Protein AF-0000000071238957 (afdb_homodimer)

Radius of gyration: 27.18 Å; Cα contacts (8 Å, |Δi|>4): 1358; chains: 2; bounding box: 99×70×63 Å

Nearest 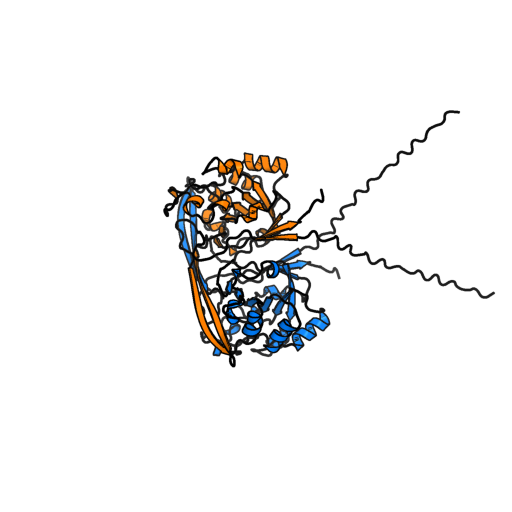PDB structures (foldseek):
  5nna-assembly1_B  TM=8.963E-01  e=1.411E-22  Roseibium aggregatum
  8f9x-assembly2_D  TM=9.092E-01  e=1.323E-21  Ruegeria pomeroyi DSS-3
  5nmp-assembly5_J  TM=8.921E-01  e=9.779E-22  Ralstonia pseudosolanacearum GMI1000
  4m8d-assembly2_C  TM=8.674E-01  e=1.791E-21  Roseibium aggregatum IAM 12614
  2b0a-assembly1_A-2  TM=8.303E-01  e=2.220E-13  Methanocaldococcus jannaschii

Organism: Dermatophagoides farinae (NCBI:txid6954)

Solvent-accessible surface area (backbone atoms only — not comparable to full-atom values): 27573 Å² total; per-residue (Å²): 134,83,79,75,77,77,76,77,77,74,74,74,71,72,69,61,74,70,72,67,67,65,83,69,63,57,70,42,76,45,67,30,37,52,70,38,46,78,77,44,59,48,49,65,75,52,58,68,52,43,77,49,80,45,72,47,80,41,77,52,88,94,41,75,37,41,31,38,45,38,32,37,38,30,32,22,57,29,46,15,17,37,38,19,7,19,18,46,30,10,87,90,33,34,21,37,45,61,52,58,66,74,67,35,46,69,20,46,35,38,43,48,78,39,34,74,59,32,73,77,30,61,61,27,56,49,39,53,64,58,53,50,55,48,28,73,74,72,42,76,82,56,76,54,14,32,38,33,43,38,39,62,46,28,73,34,62,87,42,56,42,69,41,39,46,34,83,62,64,50,62,83,57,22,37,25,40,22,42,27,46,67,24,40,46,46,42,65,73,76,38,54,54,36,30,39,30,23,22,31,85,35,58,33,22,30,73,43,83,79,37,53,24,46,29,56,34,9,55,66,59,22,31,35,36,23,31,32,27,60,57,58,74,78,56,62,52,58,76,31,26,32,33,35,51,51,54,37,31,56,80,26,20,33,30,48,30,31,32,33,39,38,33,62,59,71,75,69,82,117,137,83,78,75,77,76,76,76,76,74,74,75,72,71,70,62,74,71,74,68,68,64,83,70,62,56,70,42,75,44,66,31,38,51,68,38,47,79,78,45,60,49,50,65,77,52,60,68,52,45,76,48,80,44,72,50,81,40,77,52,88,95,40,75,38,43,33,36,47,38,32,38,36,31,31,22,58,28,46,15,16,37,38,19,7,20,18,46,30,10,84,88,33,36,21,39,46,60,51,57,64,76,66,37,48,68,19,46,32,39,43,47,78,39,34,73,60,30,72,76,29,62,60,28,54,49,39,52,64,59,53,50,55,47,28,74,75,73,42,76,82,55,73,54,15,31,38,33,43,38,39,60,46,28,72,34,61,89,41,55,42,69,42,38,44,33,82,63,64,49,62,84,55,22,37,25,41,21,42,28,44,68,25,40,47,45,42,65,74,76,38,51,54,36,32,39,30,23,21,32,86,34,57,31,21,30,72,43,85,78,36,52,24,48,30,55,34,9,55,65,58,21,30,35,36,25,31,32,27,59,57,57,74,78,58,62,52,57,76,31,28,32,34,35,50,52,54,38,31,54,80,28,20,31,29,49,30,30,34,32,37,39,32,61,58,69,74,68,84,118

Structure (mmCIF, N/CA/C/O backbone):
data_AF-0000000071238957-model_v1
#
loop_
_entity.id
_entity.type
_entity.pdbx_description
1 polymer Cyclase
#
loop_
_atom_site.group_PDB
_atom_site.id
_atom_site.type_symbol
_atom_site.label_atom_id
_atom_site.label_alt_id
_atom_site.label_comp_id
_atom_site.label_asym_id
_atom_site.label_entity_id
_atom_site.label_seq_id
_atom_site.pdbx_PDB_ins_code
_atom_site.Cartn_x
_atom_site.Cartn_y
_atom_site.Cartn_z
_atom_site.occupancy
_atom_site.B_iso_or_equiv
_atom_site.auth_seq_id
_atom_site.auth_comp_id
_atom_site.auth_asym_id
_atom_site.auth_atom_id
_atom_site.pdbx_PDB_model_num
ATOM 1 N N . MET A 1 1 ? -80 25.547 11.055 1 32.62 1 MET A N 1
ATOM 2 C CA . MET A 1 1 ? -79.438 24.531 10.164 1 32.62 1 MET A CA 1
ATOM 3 C C . MET A 1 1 ? -77.938 24.75 9.938 1 32.62 1 MET A C 1
ATOM 5 O O . MET A 1 1 ? -77.562 25.578 9.109 1 32.62 1 MET A O 1
ATOM 9 N N . THR A 1 2 ? -77.125 24.812 11.078 1 36.28 2 THR A N 1
ATOM 10 C CA . THR A 1 2 ? -75.75 25.094 11.289 1 36.28 2 THR A CA 1
ATOM 11 C C . THR A 1 2 ? -74.875 24.047 10.586 1 36.28 2 THR A C 1
ATOM 13 O O . THR A 1 2 ? -74.938 22.859 10.867 1 36.28 2 THR A O 1
ATOM 16 N N . LEU A 1 3 ? -74.562 24.281 9.281 1 33.41 3 LEU A N 1
ATOM 17 C CA . LEU A 1 3 ? -73.688 23.531 8.391 1 33.41 3 LEU A CA 1
ATOM 18 C C . LEU A 1 3 ? -72.312 23.375 9.016 1 33.41 3 LEU A C 1
ATOM 20 O O . LEU A 1 3 ? -71.625 24.359 9.219 1 33.41 3 LEU A O 1
ATOM 24 N N . LEU A 1 4 ? -72.125 22.422 9.945 1 34 4 LEU A N 1
ATOM 25 C CA . LEU A 1 4 ? -70.875 22 10.508 1 34 4 LEU A CA 1
ATOM 26 C C . LEU A 1 4 ? -69.875 21.531 9.414 1 34 4 LEU A C 1
ATOM 28 O O . LEU A 1 4 ? -70.188 20.594 8.68 1 34 4 LEU A O 1
ATOM 32 N N . SER A 1 5 ? -69.25 22.484 8.727 1 33.94 5 SER A N 1
ATOM 33 C CA . SER A 1 5 ? -68.125 22.156 7.797 1 33.94 5 SER A CA 1
ATOM 34 C C . SER A 1 5 ? -67.125 21.25 8.453 1 33.94 5 SER A C 1
ATOM 36 O O . SER A 1 5 ? -66.562 21.609 9.492 1 33.94 5 SER A O 1
ATOM 38 N N . LEU A 1 6 ? -67.25 19.906 8.406 1 33.53 6 LEU A N 1
ATOM 39 C CA . LEU A 1 6 ? -66.312 18.906 8.773 1 33.53 6 LEU A CA 1
ATOM 40 C C . LEU A 1 6 ? -65 19.109 7.992 1 33.53 6 LEU A C 1
ATOM 42 O O . LEU A 1 6 ? -65 19.016 6.766 1 33.53 6 LEU A O 1
ATOM 46 N N . ILE A 1 7 ? -64.188 20.141 8.375 1 37.53 7 ILE A N 1
ATOM 47 C CA . ILE A 1 7 ? -62.875 20.25 7.832 1 37.53 7 ILE A CA 1
ATOM 48 C C . ILE A 1 7 ? -62.125 18.938 8.055 1 37.53 7 ILE A C 1
ATOM 50 O O . ILE A 1 7 ? -61.938 18.484 9.188 1 37.53 7 ILE A O 1
ATOM 54 N N . GLY A 1 8 ? -62.25 17.922 7.125 1 34.84 8 GLY A N 1
ATOM 55 C CA . GLY A 1 8 ? -61.406 16.734 7.035 1 34.84 8 GLY A CA 1
ATOM 56 C C . GLY A 1 8 ? -59.906 17.047 7.102 1 34.84 8 GLY A C 1
ATOM 57 O O . GLY A 1 8 ? -59.406 17.75 6.246 1 34.84 8 GLY A O 1
ATOM 58 N N . ILE A 1 9 ? -59.406 17.203 8.352 1 36.09 9 ILE A N 1
ATOM 59 C CA . ILE A 1 9 ? -57.969 17.25 8.555 1 36.09 9 ILE A CA 1
ATOM 60 C C . ILE A 1 9 ? -57.312 16.016 7.934 1 36.09 9 ILE A C 1
ATOM 62 O O . ILE A 1 9 ? -57.594 14.883 8.359 1 36.09 9 ILE A O 1
ATOM 66 N N . TYR A 1 10 ? -57.125 16.047 6.586 1 34.94 10 TYR A N 1
ATOM 67 C CA . TYR A 1 10 ? -56.219 15.07 5.984 1 34.94 10 TYR A CA 1
ATOM 68 C C . TYR A 1 10 ? -54.875 15.062 6.695 1 34.94 10 TYR A C 1
ATOM 70 O O . TYR A 1 10 ? -54.156 16.047 6.652 1 34.94 10 TYR A O 1
ATOM 78 N N . LEU A 1 11 ? -54.812 14.359 7.828 1 33.34 11 LEU A N 1
ATOM 79 C CA . LEU A 1 11 ? -53.5 14.023 8.383 1 33.34 11 LEU A CA 1
ATOM 80 C C . LEU A 1 11 ? -52.625 13.344 7.336 1 33.34 11 LEU A C 1
ATOM 82 O O . LEU A 1 11 ? -52.938 12.242 6.879 1 33.34 11 LEU A O 1
ATOM 86 N N . LEU A 1 12 ? -52.094 14.109 6.391 1 33.56 12 LEU A N 1
ATOM 87 C CA . LEU A 1 12 ? -50.969 13.562 5.621 1 33.56 12 LEU A CA 1
ATOM 88 C C . LEU A 1 12 ? -49.938 12.953 6.547 1 33.56 12 LEU A C 1
ATOM 90 O O . LEU A 1 12 ? -49.219 13.664 7.258 1 33.56 12 LEU A O 1
ATOM 94 N N . LEU A 1 13 ? -50.281 11.797 7.102 1 30.97 13 LEU A N 1
ATOM 95 C CA . LEU A 1 13 ? -49.188 11.016 7.68 1 30.97 13 LEU A CA 1
ATOM 96 C C . LEU A 1 13 ? -48.031 10.891 6.703 1 30.97 13 LEU A C 1
ATOM 98 O O . LEU A 1 13 ? -48.156 10.297 5.629 1 30.97 13 LEU A O 1
ATOM 102 N N . VAL A 1 14 ? -47.219 11.93 6.59 1 34.28 14 VAL A N 1
ATOM 103 C CA . VAL A 1 14 ? -45.906 11.742 5.977 1 34.28 14 VAL A CA 1
ATOM 104 C C . VAL A 1 14 ? -45.25 10.492 6.559 1 34.28 14 VAL A C 1
ATOM 106 O O . VAL A 1 14 ? -44.875 10.469 7.738 1 34.28 14 VAL A O 1
ATOM 109 N N . LEU A 1 15 ? -45.719 9.344 6.25 1 30.75 15 LEU A N 1
ATOM 110 C CA . LEU A 1 15 ? -44.844 8.211 6.484 1 30.75 15 LEU A CA 1
ATOM 111 C C . LEU A 1 15 ? -43.438 8.508 6 1 30.75 15 LEU A C 1
ATOM 113 O O . LEU A 1 15 ? -43.219 8.711 4.801 1 30.75 15 LEU A O 1
ATOM 117 N N . LYS A 1 16 ? -42.75 9.164 6.84 1 33.69 16 LYS A N 1
ATOM 118 C CA . LYS A 1 16 ? -41.344 9.102 6.516 1 33.69 16 LYS A CA 1
ATOM 119 C C . LYS A 1 16 ? -40.906 7.676 6.164 1 33.69 16 LYS A C 1
ATOM 121 O O . LYS A 1 16 ? -41.219 6.734 6.891 1 33.69 16 LYS A O 1
ATOM 126 N N . PRO A 1 17 ? -40.75 7.469 4.895 1 33.66 17 PRO A N 1
ATOM 127 C CA . PRO A 1 17 ? -40.156 6.137 4.766 1 33.66 17 PRO A CA 1
ATOM 128 C C . PRO A 1 17 ? -39.156 5.836 5.863 1 33.66 17 PRO A C 1
ATOM 130 O O . PRO A 1 17 ? -38.312 6.691 6.195 1 33.66 17 PRO A O 1
ATOM 133 N N . LEU A 1 18 ? -39.594 5.133 6.887 1 30.27 18 LEU A N 1
ATOM 134 C CA . LEU A 1 18 ? -38.562 4.527 7.719 1 30.27 18 LEU A CA 1
ATOM 135 C C . LEU A 1 18 ? -37.375 4.059 6.871 1 30.27 18 LEU A C 1
ATOM 137 O O . LEU A 1 18 ? -37.562 3.238 5.965 1 30.27 18 LEU A O 1
ATOM 141 N N . PHE A 1 19 ? -36.469 4.969 6.707 1 29.22 19 PHE A N 1
ATOM 142 C CA . PHE A 1 19 ? -35.188 4.445 6.285 1 29.22 19 PHE A CA 1
ATOM 143 C C . PHE A 1 19 ? -34.875 3.145 7.012 1 29.22 19 PHE A C 1
ATOM 145 O O . PHE A 1 19 ? -34.625 3.148 8.219 1 29.22 19 PHE A O 1
ATOM 152 N N . PHE A 1 20 ? -35.719 2.121 6.746 1 29.2 20 PHE A N 1
ATOM 153 C CA . PHE A 1 20 ? -35.094 0.855 7.145 1 29.2 20 PHE A CA 1
ATOM 154 C C . PHE A 1 20 ? -33.594 0.865 6.895 1 29.2 20 PHE A C 1
ATOM 156 O O . PHE A 1 20 ? -33.156 0.963 5.746 1 29.2 20 PHE A O 1
ATOM 163 N N . VAL A 1 21 ? -33 1.398 7.832 1 30.78 21 VAL A N 1
ATOM 164 C CA . VAL A 1 21 ? -31.594 1.014 7.859 1 30.78 21 VAL A CA 1
ATOM 165 C C . VAL A 1 21 ? -31.469 -0.498 7.676 1 30.78 21 VAL A C 1
ATOM 167 O O . VAL A 1 21 ? -31.891 -1.271 8.539 1 30.78 21 VAL A O 1
ATOM 170 N N . GLN A 1 22 ? -31.922 -1.088 6.566 1 33.78 22 GLN A N 1
ATOM 171 C CA . GLN A 1 22 ? -31.438 -2.457 6.398 1 33.78 22 GLN A CA 1
ATOM 172 C C . GLN A 1 22 ? -30.25 -2.736 7.305 1 33.78 22 GLN A C 1
ATOM 174 O O . GLN A 1 22 ? -29.281 -1.966 7.324 1 33.78 22 GLN A O 1
ATOM 179 N N . ILE A 1 23 ? -30.453 -3.336 8.391 1 38.41 23 ILE A N 1
ATOM 180 C CA . ILE A 1 23 ? -29.422 -3.893 9.273 1 38.41 23 ILE A CA 1
ATOM 181 C C . ILE A 1 23 ? -28.203 -4.301 8.445 1 38.41 23 ILE A C 1
ATOM 183 O O . ILE A 1 23 ? -28.297 -5.195 7.602 1 38.41 23 ILE A O 1
ATOM 187 N N . SER A 1 24 ? -27.281 -3.438 8 1 46.84 24 SER A N 1
ATOM 188 C CA . SER A 1 24 ? -25.984 -3.41 7.344 1 46.84 24 SER A CA 1
ATOM 189 C C . SER A 1 24 ? -25.156 -4.652 7.68 1 46.84 24 SER A C 1
ATOM 191 O O . SER A 1 24 ? -24.875 -4.914 8.852 1 46.84 24 SER A O 1
ATOM 193 N N . ALA A 1 25 ? -25.406 -5.875 7.086 1 56.81 25 ALA A N 1
ATOM 194 C CA . ALA A 1 25 ? -24.453 -6.984 7.16 1 56.81 25 ALA A CA 1
ATOM 195 C C . ALA A 1 25 ? -23.078 -6.496 7.566 1 56.81 25 ALA A C 1
ATOM 197 O O . ALA A 1 25 ? -22.625 -5.43 7.133 1 56.81 25 ALA A O 1
ATOM 198 N N . HIS A 1 26 ? -22.672 -7.016 8.812 1 79.44 26 HIS A N 1
ATOM 199 C CA . HIS A 1 26 ? -21.359 -6.684 9.352 1 79.44 26 HIS A CA 1
ATOM 200 C C . HIS A 1 26 ? -20.25 -6.996 8.344 1 79.44 26 HIS A C 1
ATOM 202 O O . HIS A 1 26 ? -20.062 -8.156 7.961 1 79.44 26 HIS A O 1
ATOM 208 N N . ARG A 1 27 ? -19.797 -6.055 7.676 1 89.56 27 ARG A N 1
ATOM 209 C CA . ARG A 1 27 ? -18.703 -6.184 6.727 1 89.56 27 ARG A CA 1
ATOM 210 C C . ARG A 1 27 ? -17.391 -6.5 7.445 1 89.56 27 ARG A C 1
ATOM 212 O O . ARG A 1 27 ? -17.016 -5.809 8.391 1 89.56 27 ARG A O 1
ATOM 219 N N . MET A 1 28 ? -16.906 -7.68 7.152 1 96.12 28 MET A N 1
ATOM 220 C CA . MET A 1 28 ? -15.617 -8.125 7.703 1 96.12 28 MET A CA 1
ATOM 221 C C . MET A 1 28 ? -14.484 -7.84 6.727 1 96.12 28 MET A C 1
ATOM 223 O O . MET A 1 28 ? -14.688 -7.84 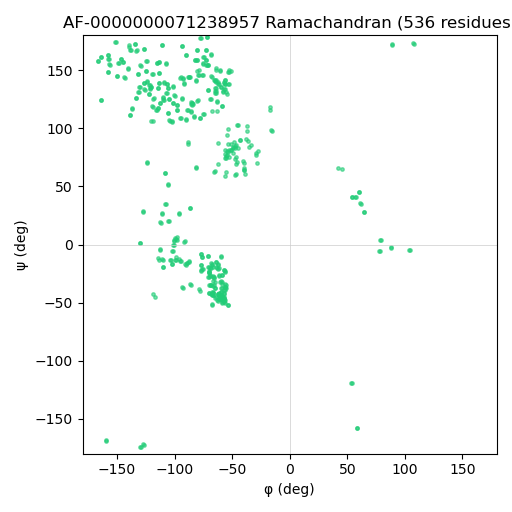5.512 1 96.12 28 MET A O 1
ATOM 227 N N . THR A 1 29 ? -13.359 -7.492 7.285 1 97.56 29 THR A N 1
ATOM 228 C CA . THR A 1 29 ? -12.156 -7.273 6.488 1 97.56 29 THR A CA 1
ATOM 229 C C . THR A 1 29 ? -11.031 -8.195 6.949 1 97.56 29 THR A C 1
ATOM 231 O O . THR A 1 29 ? -10.797 -8.352 8.148 1 97.56 29 THR A O 1
ATOM 234 N N . ILE A 1 30 ? -10.367 -8.805 5.992 1 97.88 30 ILE A N 1
ATOM 235 C CA . ILE A 1 30 ? -9.211 -9.609 6.359 1 97.88 30 ILE A CA 1
ATOM 236 C C . ILE A 1 30 ? -7.98 -9.125 5.598 1 97.88 30 ILE A C 1
ATOM 238 O O . ILE A 1 30 ? -8.086 -8.68 4.457 1 97.88 30 ILE A O 1
ATOM 242 N N . ASP A 1 31 ? -6.895 -9.125 6.301 1 98.75 31 ASP A N 1
ATOM 243 C CA . ASP A 1 31 ? -5.574 -8.812 5.762 1 98.75 31 ASP A CA 1
ATOM 244 C C . ASP A 1 31 ? -4.922 -10.047 5.16 1 98.75 31 ASP A C 1
ATOM 246 O O . ASP A 1 31 ? -4.723 -11.055 5.852 1 98.75 31 ASP A O 1
ATOM 250 N N . LEU A 1 32 ? -4.539 -9.984 3.846 1 98.88 32 LEU A N 1
ATOM 251 C CA . LEU A 1 32 ? -4.016 -11.156 3.145 1 98.88 32 LEU A CA 1
ATOM 252 C C . LEU A 1 32 ? -2.508 -11.047 2.953 1 98.88 32 LEU A C 1
ATOM 254 O O . LEU A 1 32 ? -1.944 -11.688 2.061 1 98.88 32 LEU A O 1
ATOM 258 N N . SER A 1 33 ? -1.825 -10.203 3.746 1 98.88 33 SER A N 1
ATOM 259 C CA . SER A 1 33 ? -0.391 -9.984 3.59 1 98.88 33 SER A CA 1
ATOM 260 C C . SER A 1 33 ? 0.379 -10.461 4.816 1 98.88 33 SER A C 1
ATOM 262 O O . SER A 1 33 ? -0.195 -10.609 5.895 1 98.88 33 SER A O 1
ATOM 264 N N . TYR A 1 34 ? 1.584 -10.75 4.605 1 98.81 34 TYR A N 1
ATOM 265 C CA . TYR A 1 34 ? 2.488 -11.117 5.691 1 98.81 34 TYR A CA 1
ATOM 266 C C . TYR A 1 34 ? 3.131 -9.883 6.305 1 98.81 34 TYR A C 1
ATOM 268 O O . TYR A 1 34 ? 3.402 -8.898 5.605 1 98.81 34 TYR A O 1
ATOM 276 N N . LYS A 1 35 ? 3.33 -9.938 7.625 1 98.38 35 LYS A N 1
ATOM 277 C CA . LYS A 1 35 ? 4.141 -8.93 8.297 1 98.38 35 LYS A CA 1
ATOM 278 C C . LYS A 1 35 ? 5.562 -8.898 7.742 1 98.38 35 LYS A C 1
ATOM 280 O O . LYS A 1 35 ? 6.164 -9.953 7.516 1 98.38 35 LYS A O 1
ATOM 285 N N . MET A 1 36 ? 6.07 -7.695 7.504 1 98.56 36 MET A N 1
ATOM 286 C CA . MET A 1 36 ? 7.395 -7.555 6.902 1 98.56 36 MET A CA 1
ATOM 287 C C . MET A 1 36 ? 8.438 -7.195 7.957 1 98.56 36 MET A C 1
ATOM 289 O O . MET A 1 36 ? 8.461 -6.066 8.453 1 98.56 36 MET A O 1
ATOM 293 N N . ASP A 1 37 ? 9.203 -8.086 8.305 1 97.81 37 ASP A N 1
ATOM 294 C CA . ASP A 1 37 ? 10.398 -7.914 9.125 1 97.81 37 ASP A CA 1
ATOM 295 C C . ASP A 1 37 ? 11.625 -8.523 8.445 1 97.81 37 ASP A C 1
ATOM 297 O O . ASP A 1 37 ? 11.578 -8.859 7.262 1 97.81 37 ASP A O 1
ATOM 301 N N . ALA A 1 38 ? 12.703 -8.562 9.133 1 96.06 38 ALA A N 1
ATOM 302 C CA . ALA A 1 38 ? 13.961 -8.992 8.531 1 96.06 38 ALA A CA 1
ATOM 303 C C . ALA A 1 38 ? 13.867 -10.438 8.047 1 96.06 38 ALA A C 1
ATOM 305 O O . ALA A 1 38 ? 14.68 -10.875 7.219 1 96.06 38 ALA A O 1
ATOM 306 N N . LYS A 1 39 ? 12.914 -11.219 8.484 1 95 39 LYS A N 1
ATOM 307 C CA . LYS A 1 39 ? 12.805 -12.633 8.141 1 95 39 LYS A CA 1
ATOM 308 C C . LYS A 1 39 ? 11.766 -12.852 7.043 1 95 39 LYS A C 1
ATOM 310 O O . LYS A 1 39 ? 11.508 -13.992 6.648 1 95 39 LYS A O 1
ATOM 315 N N . ILE A 1 40 ? 11.141 -11.836 6.586 1 97.75 40 ILE A N 1
ATOM 316 C CA . ILE A 1 40 ? 10.133 -11.969 5.543 1 97.75 40 ILE A CA 1
ATOM 317 C C . ILE A 1 40 ? 10.711 -12.727 4.352 1 97.75 40 ILE A C 1
ATOM 319 O O . ILE A 1 40 ? 11.867 -12.508 3.98 1 97.75 40 ILE A O 1
ATOM 323 N N . MET A 1 41 ? 9.961 -13.641 3.762 1 95.56 41 MET A N 1
ATOM 324 C CA . MET A 1 41 ? 10.453 -14.398 2.613 1 95.56 41 MET A CA 1
ATOM 325 C C . MET A 1 41 ? 10.344 -13.578 1.333 1 95.56 41 MET A C 1
ATOM 327 O O . MET A 1 41 ? 9.445 -12.734 1.208 1 95.56 41 MET A O 1
ATOM 331 N N . LYS A 1 42 ? 11.227 -13.742 0.478 1 94.94 42 LYS A N 1
ATOM 332 C CA . LYS A 1 42 ? 11.352 -13.203 -0.874 1 94.94 42 LYS A CA 1
ATOM 333 C C . LYS A 1 42 ? 11.711 -14.305 -1.872 1 94.94 42 LYS A C 1
ATOM 335 O O . LYS A 1 42 ? 11.984 -15.438 -1.481 1 94.94 42 LYS A O 1
ATOM 340 N N . TRP A 1 43 ? 11.602 -14 -3.117 1 94.69 43 TRP A N 1
ATOM 341 C CA . TRP A 1 43 ? 12.047 -14.992 -4.098 1 94.69 43 TRP A CA 1
ATOM 342 C C . TRP A 1 43 ? 13.469 -15.453 -3.797 1 94.69 43 TRP A C 1
ATOM 344 O O . TRP A 1 43 ? 14.289 -14.672 -3.309 1 94.69 43 TRP A O 1
ATOM 354 N N . ILE A 1 44 ? 13.727 -16.578 -4.121 1 93.19 44 ILE A N 1
ATOM 355 C CA . ILE A 1 44 ? 14.906 -17.344 -3.695 1 93.19 44 ILE A CA 1
ATOM 356 C C . ILE A 1 44 ? 16.172 -16.562 -4.043 1 93.19 44 ILE A C 1
ATOM 358 O O . ILE A 1 44 ? 17.125 -16.547 -3.264 1 93.19 44 ILE A O 1
ATOM 362 N N . THR A 1 45 ? 16.234 -15.898 -5.117 1 94.5 45 THR A N 1
ATOM 363 C CA . THR A 1 45 ? 17.453 -15.234 -5.574 1 94.5 45 THR A CA 1
ATOM 364 C C . THR A 1 45 ? 17.391 -13.734 -5.277 1 94.5 45 THR A C 1
ATOM 366 O O . THR A 1 45 ? 18.344 -13.008 -5.57 1 94.5 45 THR A O 1
ATOM 369 N N . ALA A 1 46 ? 16.266 -13.25 -4.789 1 96.06 46 ALA A N 1
ATOM 370 C CA . ALA A 1 46 ? 16.094 -11.812 -4.598 1 96.06 46 ALA A CA 1
ATOM 371 C C . ALA A 1 46 ? 16.859 -11.32 -3.381 1 96.06 46 ALA A C 1
ATOM 373 O O . ALA A 1 46 ? 17.188 -12.102 -2.48 1 96.06 46 ALA A O 1
ATOM 374 N N . ARG A 1 47 ? 17.203 -10.031 -3.348 1 96.44 47 ARG A N 1
ATOM 375 C CA . ARG A 1 47 ? 17.859 -9.438 -2.188 1 96.44 47 ARG A CA 1
ATOM 376 C C . ARG A 1 47 ? 16.953 -9.477 -0.966 1 96.44 47 ARG A C 1
ATOM 378 O O . ARG A 1 47 ? 15.727 -9.406 -1.097 1 96.44 47 ARG A O 1
ATOM 385 N N . PRO A 1 48 ? 17.516 -9.555 0.221 1 96.69 48 PRO A N 1
ATOM 386 C CA . PRO A 1 48 ? 16.719 -9.523 1.443 1 96.69 48 PRO A CA 1
ATOM 387 C C . PRO A 1 48 ? 16.125 -8.148 1.731 1 96.69 48 PRO A C 1
ATOM 389 O O . PRO A 1 48 ? 16.641 -7.137 1.257 1 96.69 48 PRO A O 1
ATOM 392 N N . TYR A 1 49 ? 15.055 -8.203 2.436 1 98.44 49 TYR A N 1
ATOM 393 C CA . TYR A 1 49 ? 14.461 -6.977 2.965 1 98.44 49 TYR A CA 1
ATOM 394 C C . TYR A 1 49 ? 15.32 -6.395 4.082 1 98.44 49 TYR A C 1
ATOM 396 O O . TYR A 1 49 ? 15.75 -7.117 4.988 1 98.44 49 TYR A O 1
ATOM 404 N N . GLU A 1 50 ? 15.547 -5.086 3.996 1 98.5 50 GLU A N 1
ATOM 405 C CA . GLU A 1 50 ? 16.312 -4.375 5.016 1 98.5 50 GLU A CA 1
ATOM 406 C C . GLU A 1 50 ? 15.586 -3.107 5.461 1 98.5 50 GLU A C 1
ATOM 408 O O . GLU A 1 50 ? 15.102 -2.336 4.629 1 98.5 50 GLU A O 1
ATOM 413 N N . LEU A 1 51 ? 15.477 -2.936 6.723 1 98.69 51 LEU A N 1
ATOM 414 C CA . LEU A 1 51 ? 15.031 -1.689 7.34 1 98.69 51 LEU A CA 1
ATOM 415 C C . LEU A 1 51 ? 16.141 -1.073 8.188 1 98.69 51 LEU A C 1
ATOM 417 O O . LEU A 1 51 ? 16.594 -1.687 9.148 1 98.69 51 LEU A O 1
ATOM 421 N N . ARG A 1 52 ? 16.578 0.066 7.785 1 98.56 52 ARG A N 1
ATOM 422 C CA . ARG A 1 52 ? 17.562 0.824 8.562 1 98.56 52 ARG A CA 1
ATOM 423 C C . ARG A 1 52 ? 16.875 1.896 9.406 1 98.56 52 ARG A C 1
ATOM 425 O O . ARG A 1 52 ? 16.328 2.867 8.867 1 98.56 52 ARG A O 1
ATOM 432 N N . ILE A 1 53 ? 16.953 1.788 10.703 1 98.38 53 ILE A N 1
ATOM 433 C CA . ILE A 1 53 ? 16.312 2.713 11.617 1 98.38 53 ILE A CA 1
ATOM 434 C C . ILE A 1 53 ? 17.281 3.818 12.016 1 98.38 53 ILE A C 1
ATOM 436 O O . ILE A 1 53 ? 18.406 3.537 12.43 1 98.38 53 ILE A O 1
ATOM 440 N N . LEU A 1 54 ? 16.875 5.004 11.82 1 97.88 54 LEU A N 1
ATOM 441 C CA . LEU A 1 54 ? 17.562 6.195 12.281 1 97.88 54 LEU A CA 1
ATOM 442 C C . LEU A 1 54 ? 16.797 6.871 13.414 1 97.88 54 LEU A C 1
ATOM 444 O O . LEU A 1 54 ? 15.617 7.18 13.273 1 97.88 54 LEU A O 1
ATOM 448 N N . SER A 1 55 ? 17.422 7.086 14.57 1 96.75 55 SER A N 1
ATOM 449 C CA . SER A 1 55 ? 16.703 7.684 15.688 1 96.75 55 SER A CA 1
ATOM 450 C C . SER A 1 55 ? 17.578 8.688 16.438 1 96.75 55 SER A C 1
ATOM 452 O O . SER A 1 55 ? 18.812 8.633 16.344 1 96.75 55 SER A O 1
ATOM 454 N N . ARG A 1 56 ? 16.938 9.617 17 1 95.25 56 ARG A N 1
ATOM 455 C CA . ARG A 1 56 ? 17.562 10.586 17.891 1 95.25 56 ARG A CA 1
ATOM 456 C C . ARG A 1 56 ? 16.625 10.977 19.031 1 95.25 56 ARG A C 1
ATOM 458 O O . ARG A 1 56 ? 15.406 10.844 18.906 1 95.25 56 ARG A O 1
ATOM 465 N N . ASP A 1 57 ? 17.219 11.445 20.078 1 94.44 57 ASP A N 1
ATOM 466 C CA . ASP A 1 57 ? 16.438 11.93 21.203 1 94.44 57 ASP A CA 1
ATOM 467 C C . ASP A 1 57 ? 16.156 13.43 21.078 1 94.44 57 ASP A C 1
ATOM 469 O O . ASP A 1 57 ? 17.031 14.188 20.656 1 94.44 57 ASP A O 1
ATOM 473 N N . LYS A 1 58 ? 14.922 13.742 21.422 1 91.62 58 LYS A N 1
ATOM 474 C CA . LYS A 1 58 ? 14.531 15.148 21.5 1 91.62 58 LYS A CA 1
ATOM 475 C C . LYS A 1 58 ? 14.016 15.5 22.891 1 91.62 58 LYS A C 1
ATOM 477 O O . LYS A 1 58 ? 13.125 14.82 23.422 1 91.62 58 LYS A O 1
ATOM 482 N N . LYS A 1 59 ? 14.562 16.547 23.406 1 90.94 59 LYS A N 1
ATOM 483 C CA . LYS A 1 59 ? 14.102 17.031 24.703 1 90.94 59 LYS A CA 1
ATOM 484 C C . LYS A 1 59 ? 12.898 17.938 24.562 1 90.94 59 LYS A C 1
ATOM 486 O O . LYS A 1 59 ? 12.922 18.891 23.766 1 90.94 59 LYS A O 1
ATOM 491 N N . ILE A 1 60 ? 11.875 17.609 25.156 1 86.44 60 ILE A N 1
ATOM 492 C CA . ILE A 1 60 ? 10.664 18.422 25.234 1 86.44 60 ILE A CA 1
ATOM 493 C C . ILE A 1 60 ? 10.336 18.734 26.688 1 86.44 60 ILE A C 1
ATOM 495 O O . ILE A 1 60 ? 9.773 17.891 27.391 1 86.44 60 ILE A O 1
ATOM 499 N N . GLY A 1 61 ? 10.594 19.969 27 1 85.56 61 GLY A N 1
ATOM 500 C CA . GLY A 1 61 ? 10.508 20.25 28.422 1 85.56 61 GLY A CA 1
ATOM 501 C C . GLY A 1 61 ? 11.359 19.328 29.281 1 85.56 61 GLY A C 1
ATOM 502 O O . GLY A 1 61 ? 12.562 19.219 29.062 1 85.56 61 GLY A O 1
ATOM 503 N N . ASN A 1 62 ? 10.648 18.641 30.125 1 88.38 62 ASN A N 1
ATOM 504 C CA . ASN A 1 62 ? 11.344 17.719 31.031 1 88.38 62 ASN A CA 1
ATOM 505 C C . ASN A 1 62 ? 11.281 16.281 30.531 1 88.38 62 ASN A C 1
ATOM 507 O O . ASN A 1 62 ? 11.688 15.352 31.234 1 88.38 62 ASN A O 1
ATOM 511 N N . GLN A 1 63 ? 10.758 16.156 29.391 1 87.75 63 GLN A N 1
ATOM 512 C CA . GLN A 1 63 ? 10.633 14.82 28.828 1 87.75 63 GLN A CA 1
ATOM 513 C C . GLN A 1 63 ? 11.516 14.656 27.594 1 87.75 63 GLN A C 1
ATOM 515 O O . GLN A 1 63 ? 11.914 15.648 26.984 1 87.75 63 GLN A O 1
ATOM 520 N N . THR A 1 64 ? 11.953 13.469 27.469 1 93.25 64 THR A N 1
ATOM 521 C CA . THR A 1 64 ? 12.703 13.117 26.266 1 93.25 64 THR A CA 1
ATOM 522 C C . THR A 1 64 ? 11.891 12.172 25.391 1 93.25 64 THR A C 1
ATOM 524 O O . THR A 1 64 ? 11.344 11.18 25.859 1 93.25 64 THR A O 1
ATOM 527 N N . ILE A 1 65 ? 11.75 12.555 24.156 1 92.56 65 ILE A N 1
ATOM 528 C CA . ILE A 1 65 ? 11.023 11.711 23.219 1 92.56 65 ILE A CA 1
ATOM 529 C C . ILE A 1 65 ? 11.977 11.211 22.141 1 92.56 65 ILE A C 1
ATOM 531 O O . ILE A 1 65 ? 12.828 11.953 21.656 1 92.56 65 ILE A O 1
ATOM 535 N N . ARG A 1 66 ? 11.867 9.93 21.859 1 95.81 66 ARG A N 1
ATOM 536 C CA . ARG A 1 66 ? 12.633 9.359 20.75 1 95.81 66 ARG A CA 1
ATOM 537 C C . ARG A 1 66 ? 11.961 9.641 19.406 1 95.81 66 ARG A C 1
ATOM 539 O O . ARG A 1 66 ? 10.797 9.297 19.203 1 95.81 66 ARG A O 1
ATOM 546 N N . ILE A 1 67 ? 12.648 10.242 18.516 1 97.12 67 ILE A N 1
ATOM 547 C CA . ILE A 1 67 ? 12.203 10.484 17.141 1 97.12 67 ILE A CA 1
ATOM 548 C C . ILE A 1 67 ? 12.836 9.477 16.203 1 97.12 67 ILE A C 1
ATOM 550 O O . ILE A 1 67 ? 14.031 9.172 16.312 1 97.12 67 ILE A O 1
ATOM 554 N N . GLN A 1 68 ? 11.984 8.977 15.312 1 98.25 68 GLN A N 1
ATOM 555 C CA . GLN A 1 68 ? 12.484 7.906 14.453 1 98.25 68 GLN A CA 1
ATOM 556 C C . GLN A 1 68 ? 12.172 8.195 12.984 1 98.25 68 GLN A C 1
ATOM 558 O O . GLN A 1 68 ? 11.078 8.68 12.656 1 98.25 68 GLN A O 1
ATOM 563 N N . SER A 1 69 ? 13.086 8 12.133 1 98 69 SER A N 1
ATOM 564 C CA . SER A 1 69 ? 12.945 7.824 10.688 1 98 69 SER A CA 1
ATOM 565 C C . SER A 1 69 ? 13.633 6.551 10.219 1 98 69 SER A C 1
ATOM 567 O O . SER A 1 69 ? 14.336 5.895 10.992 1 98 69 SER A O 1
ATOM 569 N N . ASP A 1 70 ? 13.375 6.168 8.992 1 98.38 70 ASP A N 1
ATOM 570 C CA . ASP A 1 70 ? 13.992 4.922 8.539 1 98.38 70 ASP A CA 1
ATOM 571 C C . ASP A 1 70 ? 14.062 4.875 7.012 1 98.38 70 ASP A C 1
ATOM 573 O O . ASP A 1 70 ? 13.406 5.66 6.324 1 98.38 70 ASP A O 1
ATOM 577 N N . GLU A 1 71 ? 14.859 4.027 6.543 1 98.69 71 GLU A N 1
ATOM 578 C CA . GLU A 1 71 ? 15.07 3.689 5.141 1 98.69 71 GLU A CA 1
ATOM 579 C C . GLU A 1 71 ? 14.875 2.195 4.898 1 98.69 71 GLU A C 1
ATOM 581 O O . GLU A 1 71 ? 15.109 1.38 5.789 1 98.69 71 GLU A O 1
ATOM 586 N N . THR A 1 72 ? 14.438 1.884 3.717 1 98.56 72 THR A N 1
ATOM 587 C CA . THR A 1 72 ? 14.258 0.473 3.391 1 98.56 72 THR A CA 1
ATOM 588 C C . THR A 1 72 ? 14.891 0.148 2.039 1 98.56 72 THR A C 1
ATOM 590 O O . THR A 1 72 ? 14.969 1.009 1.16 1 98.56 72 THR A O 1
ATOM 593 N N . PHE A 1 73 ? 15.398 -1.032 1.924 1 98.38 73 PHE A N 1
ATOM 594 C CA . PHE A 1 73 ? 15.969 -1.619 0.716 1 98.38 73 PHE A CA 1
ATOM 595 C C . PHE A 1 73 ? 15.438 -3.033 0.503 1 98.38 73 PHE A C 1
ATOM 597 O O . PHE A 1 73 ? 15.523 -3.875 1.399 1 98.38 73 PHE A O 1
ATOM 604 N N . MET A 1 74 ? 14.867 -3.293 -0.722 1 98.5 74 MET A N 1
ATOM 605 C CA . MET A 1 74 ? 14.266 -4.605 -0.946 1 98.5 74 MET A CA 1
ATOM 606 C C . MET A 1 74 ? 14.047 -4.859 -2.434 1 98.5 74 MET A C 1
ATOM 608 O O . MET A 1 74 ? 14.102 -3.928 -3.24 1 98.5 74 MET A O 1
ATOM 612 N N . SER A 1 75 ? 13.883 -6.18 -2.717 1 98.69 75 SER A N 1
ATOM 613 C CA . SER A 1 75 ? 13.281 -6.543 -3.996 1 98.69 75 SER A CA 1
ATOM 614 C C . SER A 1 75 ? 11.812 -6.133 -4.051 1 98.69 75 SER A C 1
ATOM 616 O O . SER A 1 75 ? 11.094 -6.227 -3.053 1 98.69 75 SER A O 1
ATOM 618 N N . THR A 1 76 ? 11.367 -5.719 -5.242 1 98.56 76 THR A N 1
ATOM 619 C CA . THR A 1 76 ? 9.953 -5.387 -5.383 1 98.56 76 THR A CA 1
ATOM 620 C C . THR A 1 76 ? 9.094 -6.645 -5.336 1 98.56 76 THR A C 1
ATOM 622 O O . THR A 1 76 ? 7.867 -6.559 -5.25 1 98.56 76 THR A O 1
ATOM 625 N N . HIS A 1 77 ? 9.672 -7.793 -5.379 1 98.44 77 HIS A N 1
ATOM 626 C CA . HIS A 1 77 ? 8.984 -9.07 -5.27 1 98.44 77 HIS A CA 1
ATOM 627 C C . HIS A 1 77 ? 9.219 -9.711 -3.906 1 98.44 77 HIS A C 1
ATOM 629 O O . HIS A 1 77 ? 9.641 -10.867 -3.824 1 98.44 77 HIS A O 1
ATOM 635 N N . THR A 1 78 ? 9.008 -9 -2.889 1 98.56 78 THR A N 1
ATOM 636 C CA . THR A 1 78 ? 9.195 -9.406 -1.498 1 98.56 78 THR A CA 1
ATOM 637 C C . THR A 1 78 ? 7.844 -9.578 -0.804 1 98.56 78 THR A C 1
ATOM 639 O O . THR A 1 78 ? 6.934 -8.773 -0.995 1 98.56 78 THR A O 1
ATOM 642 N N . GLY A 1 79 ? 7.723 -10.695 0.08 1 98.62 79 GLY A N 1
ATOM 643 C CA . GLY A 1 79 ? 6.492 -10.906 0.823 1 98.62 79 GLY A CA 1
ATOM 644 C C . GLY A 1 79 ? 5.277 -11.062 -0.071 1 98.62 79 GLY A C 1
ATOM 645 O O . GLY A 1 79 ? 5.383 -11.57 -1.191 1 98.62 79 GLY A O 1
ATOM 646 N N . THR A 1 80 ? 4.141 -10.812 0.474 1 98.94 80 THR A N 1
ATOM 647 C CA . THR A 1 80 ? 2.973 -10.664 -0.39 1 98.94 80 THR A CA 1
ATOM 648 C C . THR A 1 80 ? 3.18 -9.539 -1.396 1 98.94 80 THR A C 1
ATOM 650 O O . THR A 1 80 ? 3.457 -8.398 -1.011 1 98.94 80 THR A O 1
ATOM 653 N N . HIS A 1 81 ? 3.152 -9.891 -2.686 1 98.94 81 HIS A N 1
ATOM 654 C CA . HIS A 1 81 ? 3.479 -8.852 -3.654 1 98.94 81 HIS A CA 1
ATOM 655 C C . HIS A 1 81 ? 2.693 -9.031 -4.949 1 98.94 81 HIS A C 1
ATOM 657 O O . HIS A 1 81 ? 2.111 -10.094 -5.18 1 98.94 81 HIS A O 1
ATOM 663 N N . LEU A 1 82 ? 2.623 -7.957 -5.656 1 98.94 82 LEU A N 1
ATOM 664 C CA . LEU A 1 82 ? 2.008 -7.887 -6.977 1 98.94 82 LEU A CA 1
ATOM 665 C C . LEU A 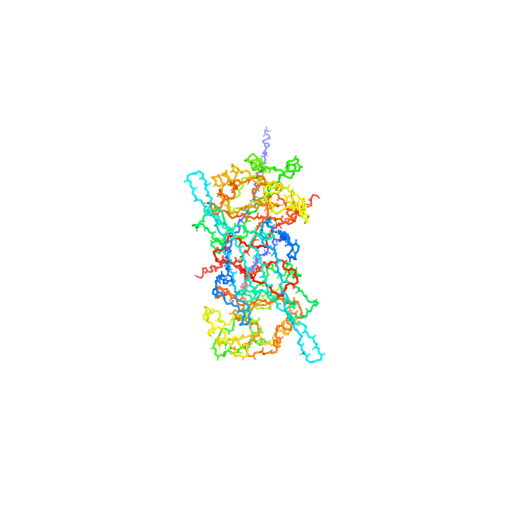1 82 ? 3.068 -7.902 -8.07 1 98.94 82 LEU A C 1
ATOM 667 O O . LEU A 1 82 ? 4.031 -7.133 -8.023 1 98.94 82 LEU A O 1
ATOM 671 N N . ASP A 1 83 ? 2.977 -8.883 -8.969 1 98.94 83 ASP A N 1
ATOM 672 C CA . ASP A 1 83 ? 3.721 -8.852 -10.227 1 98.94 83 ASP A CA 1
ATOM 673 C C . ASP A 1 83 ? 2.963 -8.07 -11.297 1 98.94 83 ASP A C 1
ATOM 675 O O . ASP A 1 83 ? 1.881 -8.477 -11.727 1 98.94 83 ASP A O 1
ATOM 679 N N . ALA A 1 84 ? 3.545 -6.973 -11.68 1 98.94 84 ALA A N 1
ATOM 680 C CA . ALA A 1 84 ? 2.963 -6.227 -12.789 1 98.94 84 ALA A CA 1
ATOM 681 C C . ALA A 1 84 ? 3.205 -6.941 -14.117 1 98.94 84 ALA A C 1
ATOM 683 O O . ALA A 1 84 ? 4.141 -7.734 -14.242 1 98.94 84 ALA A O 1
ATOM 684 N N . PRO A 1 85 ? 2.414 -6.641 -15.117 1 98.94 85 PRO A N 1
ATOM 685 C CA . PRO A 1 85 ? 2.516 -7.312 -16.422 1 98.94 85 PRO A CA 1
ATOM 686 C C . PRO A 1 85 ? 3.891 -7.145 -17.062 1 98.94 85 PRO A C 1
ATOM 688 O O . PRO A 1 85 ? 4.363 -8.047 -17.75 1 98.94 85 PRO A O 1
ATOM 691 N N . ILE A 1 86 ? 4.633 -6.141 -16.797 1 98.88 86 ILE A N 1
ATOM 692 C CA . ILE A 1 86 ? 5.938 -5.902 -17.406 1 98.88 86 ILE A CA 1
ATOM 693 C C . ILE A 1 86 ? 6.945 -6.922 -16.891 1 98.88 86 ILE A C 1
ATOM 695 O O . ILE A 1 86 ? 8.023 -7.094 -17.469 1 98.88 86 ILE A O 1
ATOM 699 N N . HIS A 1 87 ? 6.715 -7.566 -15.805 1 98.81 87 HIS A N 1
ATOM 700 C CA . HIS A 1 87 ? 7.602 -8.539 -15.172 1 98.81 87 HIS A CA 1
ATOM 701 C C . HIS A 1 87 ? 7.945 -9.672 -16.125 1 98.81 87 HIS A C 1
ATOM 703 O O . HIS A 1 87 ? 9.117 -9.914 -16.406 1 98.81 87 HIS A O 1
ATOM 709 N N . PHE A 1 88 ? 6.906 -10.273 -16.766 1 98.38 88 PHE A N 1
ATOM 710 C CA . PHE A 1 88 ? 7.133 -11.391 -17.672 1 98.38 88 PHE A CA 1
ATOM 711 C C . PHE A 1 88 ? 6.418 -11.156 -19 1 98.38 88 PHE A C 1
ATOM 713 O O . PHE A 1 88 ? 6.434 -12.023 -19.875 1 98.38 88 PHE A O 1
ATOM 720 N N . GLY A 1 89 ? 5.746 -10.047 -19.172 1 97.88 89 GLY A N 1
ATOM 721 C CA . GLY A 1 89 ? 4.953 -9.797 -20.359 1 97.88 89 GLY A CA 1
ATOM 722 C C . GLY A 1 89 ? 5.703 -9.023 -21.422 1 97.88 89 GLY A C 1
ATOM 723 O O . GLY A 1 89 ? 5.254 -8.938 -22.578 1 97.88 89 GLY A O 1
ATOM 724 N N . GLY A 1 90 ? 6.812 -8.461 -21 1 96.94 90 GLY A N 1
ATOM 725 C CA . GLY A 1 90 ? 7.586 -7.656 -21.922 1 96.94 90 GLY A CA 1
ATOM 726 C C . GLY A 1 90 ? 7.504 -6.168 -21.641 1 96.94 90 GLY A C 1
ATOM 727 O O . GLY A 1 90 ? 6.672 -5.727 -20.844 1 96.94 90 GLY A O 1
ATOM 728 N N . GLN A 1 91 ? 8.297 -5.418 -22.375 1 94.94 91 GLN A N 1
ATOM 729 C CA . GLN A 1 91 ? 8.531 -4.008 -22.094 1 94.94 91 GLN A CA 1
ATOM 730 C C . GLN A 1 91 ? 7.293 -3.168 -22.391 1 94.94 91 GLN A C 1
ATOM 732 O O . GLN A 1 91 ? 7.121 -2.084 -21.828 1 94.94 91 GLN A O 1
ATOM 737 N N . ASP A 1 92 ? 6.43 -3.615 -23.219 1 96.88 92 ASP A N 1
ATOM 738 C CA . ASP A 1 92 ? 5.281 -2.82 -23.641 1 96.88 92 ASP A CA 1
ATOM 739 C C . ASP A 1 92 ? 4.07 -3.088 -22.75 1 96.88 92 ASP A C 1
ATOM 741 O O . ASP A 1 92 ? 2.996 -2.523 -22.969 1 96.88 92 ASP A O 1
ATOM 745 N N . LYS A 1 93 ? 4.195 -3.896 -21.75 1 98.69 93 LYS A N 1
ATOM 746 C CA . LYS A 1 93 ? 3.105 -4.211 -20.844 1 98.69 93 LYS A CA 1
ATOM 747 C C . LYS A 1 93 ? 3.127 -3.293 -19.625 1 98.69 93 LYS A C 1
ATOM 749 O O . LYS A 1 93 ? 4.066 -2.512 -19.438 1 98.69 93 LYS A O 1
ATOM 754 N N . TRP A 1 94 ? 2.133 -3.334 -18.844 1 98.94 94 TRP A N 1
ATOM 755 C CA . TRP A 1 94 ? 1.903 -2.4 -17.75 1 98.94 94 TRP A CA 1
ATOM 756 C C . TRP A 1 94 ? 2.939 -2.592 -16.641 1 98.94 94 TRP A C 1
ATOM 758 O O . TRP A 1 94 ? 3.148 -3.711 -16.156 1 98.94 94 TRP A O 1
ATOM 768 N N . SER A 1 95 ? 3.674 -1.505 -16.25 1 98.94 95 SER A N 1
ATOM 769 C CA . SER A 1 95 ? 4.34 -1.465 -14.953 1 98.94 95 SER A CA 1
ATOM 770 C C . SER A 1 95 ? 3.332 -1.304 -13.82 1 98.94 95 SER A C 1
ATOM 772 O O . SER A 1 95 ? 2.125 -1.229 -14.062 1 98.94 95 SER A O 1
ATOM 774 N N . VAL A 1 96 ? 3.832 -1.281 -12.594 1 98.94 96 VAL A N 1
ATOM 775 C CA . VAL A 1 96 ? 2.945 -1.186 -11.438 1 98.94 96 VAL A CA 1
ATOM 776 C C . VAL A 1 96 ? 2.074 0.064 -11.555 1 98.94 96 VAL A C 1
ATOM 778 O O . VAL A 1 96 ? 0.856 -0.002 -11.375 1 98.94 96 VAL A O 1
ATOM 781 N N . ALA A 1 97 ? 2.639 1.194 -11.898 1 98.81 97 ALA A N 1
ATOM 782 C CA . ALA A 1 97 ? 1.936 2.473 -11.938 1 98.81 97 ALA A CA 1
ATOM 783 C C . ALA A 1 97 ? 0.907 2.496 -13.07 1 98.81 97 ALA A C 1
ATOM 785 O O . ALA A 1 97 ? -0.005 3.326 -13.07 1 98.81 97 ALA A O 1
ATOM 786 N N . ASP A 1 98 ? 1.064 1.618 -14.055 1 98.81 98 ASP A N 1
ATOM 787 C CA . ASP A 1 98 ? 0.232 1.653 -15.25 1 98.81 98 ASP A CA 1
ATOM 788 C C . ASP A 1 98 ? -1.033 0.817 -15.07 1 98.81 98 ASP A C 1
ATOM 790 O O . ASP A 1 98 ? -1.963 0.904 -15.875 1 98.81 98 ASP A O 1
ATOM 794 N N . ILE A 1 99 ? -1.062 -0.048 -14.07 1 98.94 99 ILE A N 1
ATOM 795 C CA . ILE A 1 99 ? -2.256 -0.854 -13.836 1 98.94 99 ILE A CA 1
ATOM 796 C C . ILE A 1 99 ? -3.432 0.056 -13.492 1 98.94 99 ILE A C 1
ATOM 798 O O . ILE A 1 99 ? -3.354 0.855 -12.555 1 98.94 99 ILE A O 1
ATOM 802 N N . PRO A 1 100 ? -4.504 -0.05 -14.273 1 98.75 100 PRO A N 1
ATOM 803 C CA . PRO A 1 100 ? -5.652 0.807 -13.961 1 98.75 100 PRO A CA 1
ATOM 804 C C . PRO A 1 100 ? -6.156 0.622 -12.531 1 98.75 100 PRO A C 1
ATOM 806 O O . PRO A 1 100 ? -6.332 -0.511 -12.078 1 98.75 100 PRO A O 1
ATOM 809 N N . LEU A 1 101 ? -6.383 1.719 -11.914 1 98.38 101 LEU A N 1
ATOM 810 C CA . LEU A 1 101 ? -6.824 1.705 -10.523 1 98.38 101 LEU A CA 1
ATOM 811 C C . LEU A 1 101 ? -8.094 0.873 -10.367 1 98.38 101 LEU A C 1
ATOM 813 O O . LEU A 1 101 ? -8.258 0.164 -9.375 1 98.38 101 LEU A O 1
ATOM 817 N N . LYS A 1 102 ? -9.016 0.878 -11.312 1 97.69 102 LYS A N 1
ATOM 818 C CA . LYS A 1 102 ? -10.281 0.158 -11.258 1 97.69 102 LYS A CA 1
ATOM 819 C C . LYS A 1 102 ? -10.055 -1.348 -11.148 1 97.69 102 LYS A C 1
ATOM 821 O O . LYS A 1 102 ? -10.914 -2.078 -10.656 1 97.69 102 LYS A O 1
ATOM 826 N N . ASN A 1 103 ? -8.914 -1.827 -11.656 1 98.75 103 ASN A N 1
ATOM 827 C CA . ASN A 1 103 ? -8.594 -3.252 -11.609 1 98.75 103 ASN A CA 1
ATOM 828 C C . ASN A 1 103 ? -8.133 -3.678 -10.219 1 98.75 103 ASN A C 1
ATOM 830 O O . ASN A 1 103 ? -7.984 -4.871 -9.945 1 98.75 103 ASN A O 1
ATOM 834 N N . LEU A 1 104 ? -7.926 -2.67 -9.297 1 98.81 104 LEU A N 1
ATOM 835 C CA . LEU A 1 104 ? -7.234 -2.938 -8.039 1 98.81 104 LEU A CA 1
ATOM 836 C C . LEU A 1 104 ? -8.18 -2.758 -6.859 1 98.81 104 LEU A C 1
ATOM 838 O O . LEU A 1 104 ? -7.855 -3.148 -5.734 1 98.81 104 LEU A O 1
ATOM 842 N N . ILE A 1 105 ? -9.328 -2.186 -7.102 1 98.44 105 ILE A N 1
ATOM 843 C CA . ILE A 1 105 ? -10.18 -1.751 -6.004 1 98.44 105 ILE A CA 1
ATOM 844 C C . ILE A 1 105 ? -11.516 -2.484 -6.066 1 98.44 105 ILE A C 1
ATOM 846 O O . ILE A 1 105 ? -12.203 -2.459 -7.09 1 98.44 105 ILE A O 1
ATOM 850 N N . ASN A 1 106 ? -11.859 -3.107 -4.988 1 97.56 106 ASN A N 1
ATOM 851 C CA . ASN A 1 106 ? -13.18 -3.709 -4.809 1 97.56 106 ASN A CA 1
ATOM 852 C C . ASN A 1 106 ? -13.523 -4.668 -5.945 1 97.56 106 ASN A C 1
ATOM 854 O O . ASN A 1 106 ? -14.633 -4.637 -6.473 1 97.56 106 ASN A O 1
ATOM 858 N N . ARG A 1 107 ? -12.602 -5.438 -6.379 1 98.69 107 ARG A N 1
ATOM 859 C CA . ARG A 1 107 ? -12.867 -6.422 -7.422 1 98.69 107 ARG A CA 1
ATOM 860 C C . ARG A 1 107 ? -13.492 -7.684 -6.836 1 98.69 107 ARG A C 1
ATOM 862 O O . ARG A 1 107 ? -13.117 -8.125 -5.75 1 98.69 107 ARG A O 1
ATOM 869 N N . PRO A 1 108 ? -14.461 -8.273 -7.559 1 98.69 108 PRO A N 1
ATOM 870 C CA . PRO A 1 108 ? -14.945 -9.57 -7.086 1 98.69 108 PRO A CA 1
ATOM 871 C C . PRO A 1 108 ? -13.828 -10.602 -6.934 1 98.69 108 PRO A C 1
ATOM 873 O O . PRO A 1 108 ? -12.906 -10.641 -7.754 1 98.69 108 PRO A O 1
ATOM 876 N N . LEU A 1 109 ? -13.906 -11.336 -5.852 1 98.88 109 LEU A N 1
ATOM 877 C CA . LEU A 1 109 ? -12.859 -12.312 -5.555 1 98.88 109 LEU A CA 1
ATOM 878 C C . LEU A 1 109 ? -13.406 -13.734 -5.66 1 98.88 109 LEU A C 1
ATOM 880 O O . LEU A 1 109 ? -14.422 -14.062 -5.047 1 98.88 109 LEU A O 1
ATOM 884 N N . ALA A 1 110 ? -12.828 -14.531 -6.508 1 98.94 110 ALA A N 1
ATOM 885 C CA . ALA A 1 110 ? -13.094 -15.961 -6.582 1 98.94 110 ALA A CA 1
ATOM 886 C C . ALA A 1 110 ? -11.945 -16.766 -5.98 1 98.94 110 ALA A C 1
ATOM 888 O O . ALA A 1 110 ? -10.789 -16.578 -6.359 1 98.94 110 ALA A O 1
ATOM 889 N N . VAL A 1 111 ? -12.242 -17.625 -5.031 1 98.94 111 VAL A N 1
ATOM 890 C CA . VAL A 1 111 ? -11.227 -18.469 -4.406 1 98.94 111 VAL A CA 1
ATOM 891 C C . VAL A 1 111 ? -11.367 -19.891 -4.91 1 98.94 111 VAL A C 1
ATOM 893 O O . VAL A 1 111 ? -12.383 -20.547 -4.668 1 98.94 111 VAL A O 1
ATOM 896 N N . ILE A 1 112 ? -10.383 -20.359 -5.645 1 98.88 112 ILE A N 1
ATOM 897 C CA . ILE A 1 112 ? -10.336 -21.719 -6.188 1 98.88 112 ILE A CA 1
ATOM 898 C C . ILE A 1 112 ? -9.547 -22.625 -5.25 1 98.88 112 ILE A C 1
ATOM 900 O O . ILE A 1 112 ? -8.32 -22.547 -5.188 1 98.88 112 ILE A O 1
ATOM 904 N N . ASP A 1 113 ? -10.258 -23.5 -4.59 1 98.75 113 ASP A N 1
ATOM 905 C CA . ASP A 1 113 ? -9.648 -24.344 -3.568 1 98.75 113 ASP A CA 1
ATOM 906 C C . ASP A 1 113 ? -9.102 -25.625 -4.18 1 98.75 113 ASP A C 1
ATOM 908 O O . ASP A 1 113 ? -9.859 -26.453 -4.688 1 98.75 113 ASP A O 1
ATOM 912 N N . VAL A 1 114 ? -7.82 -25.797 -4.117 1 98.81 114 VAL A N 1
ATOM 913 C CA . VAL A 1 114 ? -7.207 -27.031 -4.605 1 98.81 114 VAL A CA 1
ATOM 914 C C . VAL A 1 114 ? -6.312 -27.625 -3.523 1 98.81 114 VAL A C 1
ATOM 916 O O . VAL A 1 114 ? -5.297 -28.266 -3.824 1 98.81 114 VAL A O 1
ATOM 919 N N . VAL A 1 115 ? -6.562 -27.438 -2.281 1 98.62 115 VAL A N 1
ATOM 920 C CA . VAL A 1 115 ? -5.754 -27.828 -1.13 1 98.62 115 VAL A CA 1
ATOM 921 C C . VAL A 1 115 ? -5.551 -29.344 -1.122 1 98.62 115 VAL A C 1
ATOM 923 O O . VAL A 1 115 ? -4.426 -29.812 -0.961 1 98.62 115 VAL A O 1
ATOM 926 N N . ASP A 1 116 ? -6.629 -30.062 -1.325 1 98 116 ASP A N 1
ATOM 927 C CA . ASP A 1 116 ? -6.555 -31.516 -1.271 1 98 116 ASP A CA 1
ATOM 928 C C . ASP A 1 116 ? -5.613 -32.062 -2.342 1 98 116 ASP A C 1
ATOM 930 O O . ASP A 1 116 ? -4.766 -32.906 -2.059 1 98 116 ASP A O 1
ATOM 934 N N . LYS A 1 117 ? -5.75 -31.531 -3.492 1 97.94 117 LYS A N 1
ATOM 935 C CA . LYS A 1 117 ? -4.926 -32 -4.602 1 97.94 117 LYS A CA 1
ATOM 936 C C . LYS A 1 117 ? -3.467 -31.594 -4.414 1 97.94 117 LYS A C 1
ATOM 938 O O . LYS A 1 117 ? -2.561 -32.406 -4.637 1 97.94 117 LYS A O 1
ATOM 943 N N . ALA A 1 118 ? -3.203 -30.375 -3.973 1 97.62 118 ALA A N 1
ATOM 944 C CA . ALA A 1 118 ? -1.851 -29.859 -3.787 1 97.62 118 ALA A CA 1
ATOM 945 C C . ALA A 1 118 ? -1.151 -30.547 -2.621 1 97.62 118 ALA A C 1
ATOM 947 O O . ALA A 1 118 ? 0.078 -30.641 -2.586 1 97.62 118 ALA A O 1
ATOM 948 N N . SER A 1 119 ? -1.881 -31.047 -1.647 1 95.69 119 SER A N 1
ATOM 949 C CA . SER A 1 119 ? -1.303 -31.75 -0.502 1 95.69 119 SER A CA 1
ATOM 950 C C . SER A 1 119 ? -0.741 -33.094 -0.906 1 95.69 119 SER A C 1
ATOM 952 O O . SER A 1 119 ? 0.17 -33.625 -0.258 1 95.69 119 SER A O 1
ATOM 954 N N . HIS A 1 120 ? -1.232 -33.625 -1.98 1 94.31 120 HIS A N 1
ATOM 955 C CA . HIS A 1 120 ? -0.835 -34.969 -2.393 1 94.31 120 HIS A CA 1
ATOM 956 C C . HIS A 1 120 ? 0.232 -34.906 -3.48 1 94.31 120 HIS A C 1
ATOM 958 O O . HIS A 1 120 ? 0.847 -35.938 -3.799 1 94.31 120 HIS A O 1
ATOM 964 N N . GLN A 1 121 ? 0.403 -33.781 -4.02 1 93.81 121 GLN A N 1
ATOM 965 C CA . GLN A 1 121 ? 1.378 -33.594 -5.086 1 93.81 121 GLN A CA 1
ATOM 966 C C . GLN A 1 121 ? 2.139 -32.281 -4.902 1 93.81 121 GLN A C 1
ATOM 968 O O . GLN A 1 121 ? 1.59 -31.203 -5.137 1 93.81 121 GLN A O 1
ATOM 973 N N . LEU A 1 122 ? 3.428 -32.312 -4.59 1 91.75 122 LEU A N 1
ATOM 974 C CA . LEU A 1 122 ? 4.238 -31.172 -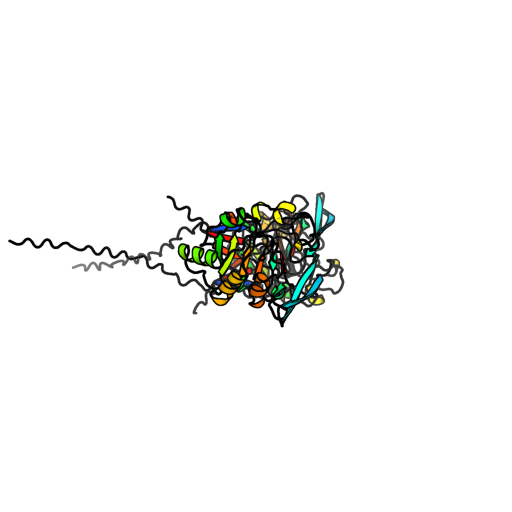4.211 1 91.75 122 LEU A CA 1
ATOM 975 C C . LEU A 1 122 ? 4.25 -30.125 -5.324 1 91.75 122 LEU A C 1
ATOM 977 O O . LEU A 1 122 ? 4.234 -28.922 -5.051 1 91.75 122 LEU A O 1
ATOM 981 N N . ASP A 1 123 ? 4.277 -30.484 -6.602 1 97.12 123 ASP A N 1
ATOM 982 C CA . ASP A 1 123 ? 4.328 -29.578 -7.742 1 97.12 123 ASP A CA 1
ATOM 983 C C . ASP A 1 123 ? 3 -29.562 -8.492 1 97.12 123 ASP A C 1
ATOM 985 O O . ASP A 1 123 ? 2.979 -29.469 -9.727 1 97.12 123 ASP A O 1
ATOM 989 N N . TYR A 1 124 ? 1.923 -29.703 -7.699 1 98.19 124 TYR A N 1
ATOM 990 C CA . TYR A 1 124 ? 0.601 -29.734 -8.312 1 98.19 124 TYR A CA 1
ATOM 991 C C . TYR A 1 124 ? 0.359 -28.484 -9.156 1 98.19 124 TYR A C 1
ATOM 993 O O . TYR A 1 124 ? 0.73 -27.375 -8.758 1 98.19 124 TYR A O 1
ATOM 1001 N N . LEU A 1 125 ? -0.284 -28.672 -10.273 1 98.69 125 LEU A N 1
ATOM 1002 C CA . LEU A 1 125 ? -0.736 -27.578 -11.133 1 98.69 125 LEU A CA 1
ATOM 1003 C C . LEU A 1 125 ? -2.26 -27.531 -11.188 1 98.69 125 LEU A C 1
ATOM 1005 O O . LEU A 1 125 ? -2.908 -28.516 -11.547 1 98.69 125 LEU A O 1
ATOM 1009 N N . ALA A 1 126 ? -2.855 -26.406 -10.711 1 98.88 126 ALA A N 1
ATOM 1010 C CA . ALA A 1 126 ? -4.285 -26.203 -10.93 1 98.88 126 ALA A CA 1
ATOM 1011 C C . ALA A 1 126 ? -4.621 -26.219 -12.422 1 98.88 126 ALA A C 1
ATOM 1013 O O . ALA A 1 126 ? -3.965 -25.531 -13.211 1 98.88 126 ALA A O 1
ATOM 1014 N N . THR A 1 127 ? -5.609 -26.953 -12.82 1 98.81 127 THR A N 1
ATOM 1015 C CA . THR A 1 127 ? -5.918 -27.219 -14.227 1 98.81 127 THR A CA 1
ATOM 1016 C C . THR A 1 127 ? -7.215 -26.516 -14.633 1 98.81 127 THR A C 1
ATOM 1018 O O . THR A 1 127 ? -7.922 -25.969 -13.789 1 98.81 127 THR A O 1
ATOM 1021 N N . VAL A 1 128 ? -7.453 -26.578 -15.992 1 98.81 128 VAL A N 1
ATOM 1022 C CA . VAL A 1 128 ? -8.727 -26.094 -16.516 1 98.81 128 VAL A CA 1
ATOM 1023 C C . VAL A 1 128 ? -9.875 -26.828 -15.828 1 98.81 128 VAL A C 1
ATOM 1025 O O . VAL A 1 128 ? -10.906 -26.234 -15.516 1 98.81 128 VAL A O 1
ATOM 1028 N N . ARG A 1 129 ? -9.719 -28.094 -15.594 1 98.75 129 ARG A N 1
ATOM 1029 C CA . ARG A 1 129 ? -10.75 -28.891 -14.945 1 98.75 129 ARG A CA 1
ATOM 1030 C C . ARG A 1 129 ? -11.062 -28.359 -13.555 1 98.75 129 ARG A C 1
ATOM 1032 O O . ARG A 1 129 ? -12.227 -28.312 -13.148 1 98.75 129 ARG A O 1
ATOM 1039 N N . ASP A 1 130 ? -10.016 -27.984 -12.773 1 98.81 130 ASP A N 1
ATOM 1040 C CA . ASP A 1 130 ? -10.242 -27.391 -11.461 1 98.81 130 ASP A CA 1
ATOM 1041 C C . ASP A 1 130 ? -11.109 -26.141 -11.555 1 98.81 130 ASP A C 1
ATOM 1043 O O . ASP A 1 130 ? -12 -25.938 -10.719 1 98.81 130 ASP A O 1
ATOM 1047 N N . LEU A 1 131 ? -10.844 -25.297 -12.57 1 98.81 131 LEU A N 1
ATOM 1048 C CA . LEU A 1 131 ? -11.602 -24.078 -12.781 1 98.81 131 LEU A CA 1
ATOM 1049 C C . LEU A 1 131 ? -13.031 -24.375 -13.203 1 98.81 131 LEU A C 1
ATOM 1051 O O . LEU A 1 131 ? -13.977 -23.766 -12.695 1 98.81 131 LEU A O 1
ATOM 1055 N N . GLU A 1 132 ? -13.172 -25.328 -14.078 1 98.75 132 GLU A N 1
ATOM 1056 C CA . GLU A 1 132 ? -14.5 -25.719 -14.547 1 98.75 132 GLU A CA 1
ATOM 1057 C C . GLU A 1 132 ? -15.336 -26.312 -13.414 1 98.75 132 GLU A C 1
ATOM 1059 O O . GLU A 1 132 ? -16.516 -26.016 -13.297 1 98.75 132 GLU A O 1
ATOM 1064 N N . GLU A 1 133 ? -14.75 -27.188 -12.648 1 98.69 133 GLU A N 1
ATOM 1065 C CA . GLU A 1 133 ? -15.445 -27.766 -11.508 1 98.69 133 GLU A CA 1
ATOM 1066 C C . GLU A 1 133 ? -15.875 -26.688 -10.508 1 98.69 133 GLU A C 1
ATOM 1068 O O . GLU A 1 133 ? -16.969 -26.766 -9.945 1 98.69 133 GLU A O 1
ATOM 1073 N N . TRP A 1 134 ? -15.008 -25.734 -10.273 1 98.75 134 TRP A N 1
ATOM 1074 C CA . TRP A 1 134 ? -15.359 -24.609 -9.414 1 98.75 134 TRP A CA 1
ATOM 1075 C C . TRP A 1 134 ? -16.578 -23.875 -9.953 1 98.75 134 TRP A C 1
ATOM 1077 O O . TRP A 1 134 ? -17.5 -23.562 -9.195 1 98.75 134 TRP A O 1
ATOM 1087 N N . GLU A 1 135 ? -16.531 -23.609 -11.281 1 98.81 135 GLU A N 1
ATOM 1088 C CA . GLU A 1 135 ? -17.625 -22.844 -11.883 1 98.81 135 GLU A CA 1
ATOM 1089 C C . GLU A 1 135 ? -18.938 -23.641 -11.844 1 98.81 135 GLU A C 1
ATOM 1091 O O . GLU A 1 135 ? -20.016 -23.047 -11.758 1 98.81 135 GLU A O 1
ATOM 1096 N N . LYS A 1 136 ? -18.891 -24.969 -11.93 1 98.62 136 LYS A N 1
ATOM 1097 C CA . LYS A 1 136 ? -20.078 -25.797 -11.828 1 98.62 136 LYS A CA 1
ATOM 1098 C C . LYS A 1 136 ? -20.781 -25.594 -10.484 1 98.62 136 LYS A C 1
ATOM 1100 O O . LYS A 1 136 ? -22.016 -25.625 -10.414 1 98.62 136 LYS A O 1
ATOM 1105 N N . ILE A 1 137 ? -20.031 -25.312 -9.477 1 98.5 137 ILE A N 1
ATOM 1106 C CA . ILE A 1 137 ? -20.562 -25.188 -8.125 1 98.5 137 ILE A CA 1
ATOM 1107 C C . ILE A 1 137 ? -20.906 -23.734 -7.832 1 98.5 137 ILE A C 1
ATOM 1109 O O . ILE A 1 137 ? -21.938 -23.453 -7.227 1 98.5 137 ILE A O 1
ATOM 1113 N N . ASN A 1 138 ? -20.094 -22.781 -8.336 1 98.56 138 ASN A N 1
ATOM 1114 C CA . ASN A 1 138 ? -20.156 -21.406 -7.848 1 98.56 138 ASN A CA 1
ATOM 1115 C C . ASN A 1 138 ? -20.688 -20.453 -8.922 1 98.56 138 ASN A C 1
ATOM 1117 O O . ASN A 1 138 ? -20.953 -19.281 -8.641 1 98.56 138 ASN A O 1
ATOM 1121 N N . GLY A 1 139 ? -20.906 -20.953 -10.109 1 98.31 139 GLY A N 1
ATOM 1122 C CA . GLY A 1 139 ? -21.234 -20.094 -11.234 1 98.31 139 GLY A CA 1
ATOM 1123 C C . GLY A 1 139 ? -20 -19.594 -11.969 1 98.31 139 GLY A C 1
ATOM 1124 O O . GLY A 1 139 ? -18.875 -19.812 -11.523 1 98.31 139 GLY A O 1
ATOM 1125 N N . LYS A 1 140 ? -20.25 -18.969 -13.039 1 98.19 140 LYS A N 1
ATOM 1126 C CA . LYS A 1 140 ? -19.156 -18.469 -13.883 1 98.19 140 LYS A CA 1
ATOM 1127 C C . LYS A 1 140 ? -18.344 -17.422 -13.148 1 98.19 140 LYS A C 1
ATOM 1129 O O . LYS A 1 140 ? -18.891 -16.562 -12.445 1 98.19 140 LYS A O 1
ATOM 1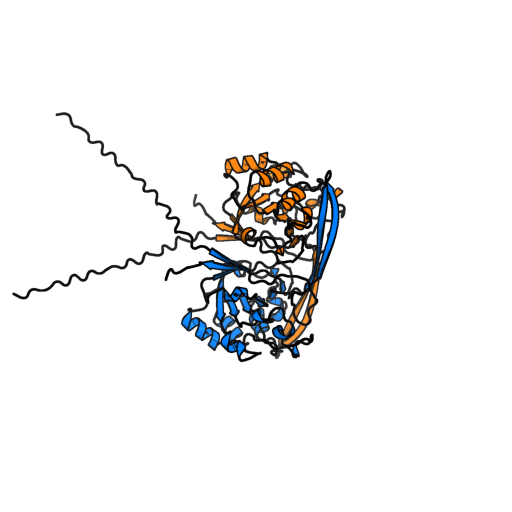134 N N . ILE A 1 141 ? -17.078 -17.453 -13.289 1 98.5 141 ILE A N 1
ATOM 1135 C CA . ILE A 1 141 ? -16.188 -16.422 -12.781 1 98.5 141 ILE A CA 1
ATOM 1136 C C . ILE A 1 141 ? -16.625 -15.055 -13.305 1 98.5 141 ILE A C 1
ATOM 1138 O O . ILE A 1 141 ? -16.812 -14.883 -14.516 1 98.5 141 ILE A O 1
ATOM 1142 N N . LEU A 1 142 ? -16.781 -14.086 -12.477 1 98 142 LEU A N 1
ATOM 1143 C CA . LEU A 1 142 ? -17.312 -12.781 -12.852 1 98 142 LEU A CA 1
ATOM 1144 C C . LEU A 1 142 ? -16.312 -12.008 -13.695 1 98 142 LEU A C 1
ATOM 1146 O O . LEU A 1 142 ? -15.102 -12.164 -13.531 1 98 142 LEU A O 1
ATOM 1150 N N . ILE A 1 143 ? -16.828 -11.148 -14.469 1 97.38 143 ILE A N 1
ATOM 1151 C CA . ILE A 1 143 ? -15.984 -10.234 -15.242 1 97.38 143 ILE A CA 1
ATOM 1152 C C . ILE A 1 143 ? -15.234 -9.297 -14.297 1 97.38 143 ILE A C 1
ATOM 1154 O O . ILE A 1 143 ? -15.766 -8.891 -13.266 1 97.38 143 ILE A O 1
ATOM 1158 N N . ASP A 1 144 ? -13.93 -8.984 -14.625 1 98.12 144 ASP A N 1
ATOM 1159 C CA . ASP A 1 144 ? -13.086 -8.039 -13.906 1 98.12 144 ASP A CA 1
ATOM 1160 C C . ASP A 1 144 ? -12.805 -8.531 -12.484 1 98.12 144 ASP A C 1
ATOM 1162 O O . ASP A 1 144 ? -12.703 -7.723 -11.555 1 98.12 144 ASP A O 1
ATOM 1166 N N . SER A 1 145 ? -12.836 -9.883 -12.328 1 98.56 145 SER A N 1
ATOM 1167 C CA . SER A 1 145 ? -12.578 -10.461 -11.016 1 98.56 145 SER A CA 1
ATOM 1168 C C . SER A 1 145 ? -11.094 -10.742 -10.82 1 98.56 145 SER A C 1
ATOM 1170 O O . SER A 1 145 ? -10.312 -10.672 -11.773 1 98.56 145 SER A O 1
ATOM 1172 N N . VAL A 1 146 ? -10.734 -10.922 -9.609 1 98.94 146 VAL A N 1
ATOM 1173 C CA . VAL A 1 146 ? -9.469 -11.508 -9.188 1 98.94 146 VAL A CA 1
ATOM 1174 C C . VAL A 1 146 ? -9.695 -12.93 -8.688 1 98.94 146 VAL A C 1
ATOM 1176 O O . VAL A 1 146 ? -10.656 -13.195 -7.965 1 98.94 146 VAL A O 1
ATOM 1179 N N . ILE A 1 147 ? -8.852 -13.805 -9.125 1 98.88 147 ILE A N 1
ATOM 1180 C CA . ILE A 1 147 ? -8.891 -15.188 -8.68 1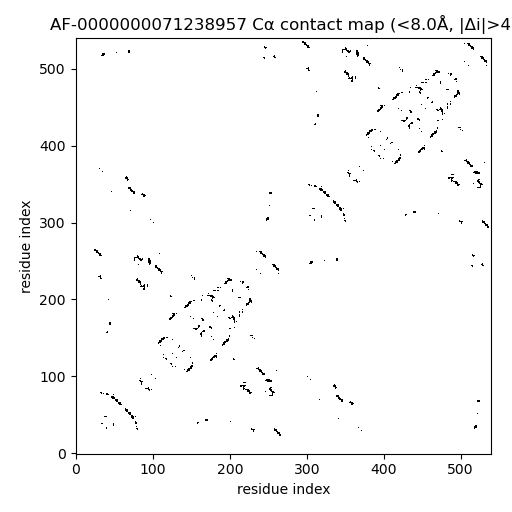 98.88 147 ILE A CA 1
ATOM 1181 C C . ILE A 1 147 ? -7.727 -15.469 -7.738 1 98.88 147 ILE A C 1
ATOM 1183 O O . ILE A 1 147 ? -6.605 -15.016 -7.977 1 98.88 147 ILE A O 1
ATOM 1187 N N . ILE A 1 148 ? -8 -16.203 -6.664 1 98.94 148 ILE A N 1
ATOM 1188 C CA . ILE A 1 148 ? -6.906 -16.719 -5.848 1 98.94 148 ILE A CA 1
ATOM 1189 C C . ILE A 1 148 ? -6.949 -18.234 -5.824 1 98.94 148 ILE A C 1
ATOM 1191 O O . ILE A 1 148 ? -7.961 -18.828 -5.445 1 98.94 148 ILE A O 1
ATOM 1195 N N . ILE A 1 149 ? -5.895 -18.844 -6.316 1 98.94 149 ILE A N 1
ATOM 1196 C CA . ILE A 1 149 ? -5.719 -20.281 -6.168 1 98.94 149 ILE A CA 1
ATOM 1197 C C . ILE A 1 149 ? -5.23 -20.594 -4.758 1 98.94 149 ILE A C 1
ATOM 1199 O O . ILE A 1 149 ? -4.09 -20.297 -4.406 1 98.94 149 ILE A O 1
ATOM 1203 N N . ARG A 1 150 ? -6.086 -21.172 -3.998 1 98.88 150 ARG A N 1
ATOM 1204 C CA . ARG A 1 150 ? -5.746 -21.578 -2.637 1 98.88 150 ARG A CA 1
ATOM 1205 C C . ARG A 1 150 ? -5.199 -23 -2.605 1 98.88 150 ARG A C 1
ATOM 1207 O O . ARG A 1 150 ? -5.957 -23.969 -2.738 1 98.88 150 ARG A O 1
ATOM 1214 N N . THR A 1 151 ? -3.957 -23.094 -2.389 1 98.75 151 THR A N 1
ATOM 1215 C CA . THR A 1 151 ? -3.27 -24.375 -2.486 1 98.75 151 THR A CA 1
ATOM 1216 C C . THR A 1 151 ? -3.01 -24.953 -1.1 1 98.75 151 THR A C 1
ATOM 1218 O O . THR A 1 151 ? -2.693 -26.141 -0.966 1 98.75 151 THR A O 1
ATOM 1221 N N . GLY A 1 152 ? -3.088 -24.172 -0.098 1 98.56 152 GLY A N 1
ATOM 1222 C CA . GLY A 1 152 ? -2.703 -24.594 1.241 1 98.56 152 GLY A CA 1
ATOM 1223 C C . GLY A 1 152 ? -1.23 -24.375 1.533 1 98.56 152 GLY A C 1
ATOM 1224 O O . GLY A 1 152 ? -0.784 -24.547 2.668 1 98.56 152 GLY A O 1
ATOM 1225 N N . TRP A 1 153 ? -0.525 -23.922 0.602 1 98.38 153 TRP A N 1
ATOM 1226 C CA . TRP A 1 153 ? 0.922 -23.797 0.739 1 98.38 153 TRP A CA 1
ATOM 1227 C C . TRP A 1 153 ? 1.278 -22.75 1.789 1 98.38 153 TRP A C 1
ATOM 1229 O O . TRP A 1 153 ? 2.33 -22.828 2.43 1 98.38 153 TRP A O 1
ATOM 1239 N N . SER A 1 154 ? 0.403 -21.766 1.979 1 98.44 154 SER A N 1
ATOM 1240 C CA . SER A 1 154 ? 0.615 -20.688 2.947 1 98.44 154 SER A CA 1
ATOM 1241 C C . SER A 1 154 ? 0.84 -21.25 4.348 1 98.44 154 SER A C 1
ATOM 1243 O O . SER A 1 154 ? 1.448 -20.594 5.195 1 98.44 154 SER A O 1
ATOM 1245 N N . GLN A 1 155 ? 0.375 -22.438 4.594 1 97.5 155 GLN A N 1
ATOM 1246 C CA . GLN A 1 155 ? 0.541 -23.062 5.902 1 97.5 155 GLN A CA 1
ATOM 1247 C C . GLN A 1 155 ? 2.008 -23.391 6.176 1 97.5 155 GLN A C 1
ATOM 1249 O O . GLN A 1 155 ? 2.391 -23.625 7.32 1 97.5 155 GLN A O 1
ATOM 1254 N N . ARG A 1 156 ? 2.795 -23.422 5.195 1 97.62 156 ARG A N 1
ATOM 1255 C CA . ARG A 1 156 ? 4.207 -23.766 5.316 1 97.62 156 ARG A CA 1
ATOM 1256 C C . ARG A 1 156 ? 5.051 -22.531 5.641 1 97.62 156 ARG A C 1
ATOM 1258 O O . ARG A 1 156 ? 6.234 -22.656 5.961 1 97.62 156 ARG A O 1
ATOM 1265 N N . TRP A 1 157 ? 4.48 -21.328 5.484 1 97.25 157 TRP A N 1
ATOM 1266 C CA . TRP A 1 157 ? 5.141 -20.078 5.891 1 97.25 157 TRP A CA 1
ATOM 1267 C C . TRP A 1 157 ? 5.32 -20.031 7.402 1 97.25 157 TRP A C 1
ATOM 1269 O O . TRP A 1 157 ? 4.398 -20.359 8.156 1 97.25 157 TRP A O 1
ATOM 1279 N N . PRO A 1 158 ? 6.469 -19.703 8.016 1 95.88 158 PRO A N 1
ATOM 1280 C CA . PRO A 1 158 ? 7.594 -19.078 7.312 1 95.88 158 PRO A CA 1
ATOM 1281 C C . PRO A 1 158 ? 8.797 -20.016 7.18 1 95.88 158 PRO A C 1
ATOM 1283 O O . PRO A 1 158 ? 9.938 -19.547 7.191 1 95.88 158 PRO A O 1
ATOM 1286 N N . ASN A 1 159 ? 8.586 -21.312 7.18 1 96.44 159 ASN A N 1
ATOM 1287 C CA . ASN A 1 159 ? 9.695 -22.25 7.02 1 96.44 159 ASN A CA 1
ATOM 1288 C C . ASN A 1 159 ? 10.195 -22.297 5.578 1 96.44 159 ASN A C 1
ATOM 1290 O O . ASN A 1 159 ? 9.516 -22.828 4.695 1 96.44 159 ASN A O 1
ATOM 1294 N N . LYS A 1 160 ? 11.367 -21.828 5.367 1 95.69 160 LYS A N 1
ATOM 1295 C CA . LYS A 1 160 ? 11.914 -21.672 4.023 1 95.69 160 LYS A CA 1
ATOM 1296 C C . LYS A 1 160 ? 11.969 -23 3.293 1 95.69 160 LYS A C 1
ATOM 1298 O O . LYS A 1 160 ? 11.562 -23.109 2.133 1 95.69 160 LYS A O 1
ATOM 1303 N N . LEU A 1 161 ? 12.523 -24 3.926 1 97 161 LEU A N 1
ATOM 1304 C CA . LEU A 1 161 ? 12.641 -25.328 3.311 1 97 161 LEU A CA 1
ATOM 1305 C C . LEU A 1 161 ? 11.281 -25.859 2.883 1 97 161 LEU A C 1
ATOM 1307 O O . LEU A 1 161 ? 11.109 -26.312 1.749 1 97 161 LEU A O 1
ATOM 1311 N N . GLU A 1 162 ? 10.344 -25.781 3.752 1 97 162 GLU A N 1
ATOM 1312 C CA . GLU A 1 162 ? 9.016 -26.297 3.453 1 97 162 GLU A CA 1
ATOM 1313 C C . GLU A 1 162 ? 8.312 -25.438 2.406 1 97 162 GLU A C 1
ATOM 1315 O O . GLU A 1 162 ? 7.547 -25.953 1.586 1 97 162 GLU A O 1
ATOM 1320 N N . TYR A 1 163 ? 8.547 -24.188 2.436 1 97.56 163 TYR A N 1
ATOM 1321 C CA . TYR A 1 163 ? 7.824 -23.25 1.591 1 97.56 163 TYR A CA 1
ATOM 1322 C C . TYR A 1 163 ? 8.367 -23.266 0.167 1 97.56 163 TYR A C 1
ATOM 1324 O O . TYR A 1 163 ? 7.598 -23.234 -0.797 1 97.56 163 TYR A O 1
ATOM 1332 N N . PHE A 1 164 ? 9.695 -23.391 0.008 1 97.69 164 PHE A N 1
ATOM 1333 C CA . PHE A 1 164 ? 10.305 -23.344 -1.315 1 97.69 164 PHE A CA 1
ATOM 1334 C C . PHE A 1 164 ? 10.703 -24.734 -1.774 1 97.69 164 PHE A C 1
ATOM 1336 O O . PHE A 1 164 ? 10.992 -24.953 -2.953 1 97.69 164 PHE A O 1
ATOM 1343 N N . GLY A 1 165 ? 10.719 -25.734 -0.86 1 96.19 165 GLY A N 1
ATOM 1344 C CA . GLY A 1 165 ? 11.133 -27.094 -1.183 1 96.19 165 GLY A CA 1
ATOM 1345 C C . GLY A 1 165 ? 12.633 -27.266 -1.231 1 96.19 165 GLY A C 1
ATOM 1346 O O . GLY A 1 165 ? 13.133 -28.312 -1.649 1 96.19 165 GLY A O 1
ATOM 1347 N N . THR A 1 166 ? 13.367 -26.203 -0.901 1 95.44 166 THR A N 1
ATOM 1348 C CA . THR A 1 166 ? 14.828 -26.219 -0.898 1 95.44 166 THR A CA 1
ATOM 1349 C C . THR A 1 166 ? 15.383 -25.141 0.033 1 95.44 166 THR A C 1
ATOM 1351 O O . THR A 1 166 ? 14.719 -24.141 0.285 1 95.44 166 THR A O 1
ATOM 1354 N N . GLU A 1 167 ? 16.547 -25.344 0.516 1 93.12 167 GLU A N 1
ATOM 1355 C CA . GLU A 1 167 ? 17.25 -24.344 1.324 1 93.12 167 GLU A CA 1
ATOM 1356 C C . GLU A 1 167 ? 18.219 -23.531 0.479 1 93.12 167 GLU A C 1
ATOM 1358 O O . GLU A 1 167 ? 18.734 -22.516 0.927 1 93.12 167 GLU A O 1
ATOM 1363 N N . THR A 1 168 ? 18.422 -24.031 -0.694 1 93.44 168 THR A N 1
ATOM 1364 C CA . THR A 1 168 ? 19.391 -23.359 -1.555 1 93.44 168 THR A CA 1
ATOM 1365 C C . THR A 1 168 ? 18.781 -22.141 -2.223 1 93.44 168 THR A C 1
ATOM 1367 O O . THR A 1 168 ? 17.562 -21.938 -2.168 1 93.44 168 THR A O 1
ATOM 1370 N N . ASN A 1 169 ? 19.578 -21.359 -2.779 1 92.5 169 ASN A N 1
ATOM 1371 C CA . ASN A 1 169 ? 19.109 -20.203 -3.539 1 92.5 169 ASN A CA 1
ATOM 1372 C C . ASN A 1 169 ? 19.031 -20.516 -5.031 1 92.5 169 ASN A C 1
ATOM 1374 O O . ASN A 1 169 ? 19.172 -19.609 -5.863 1 92.5 169 ASN A O 1
ATOM 1378 N N . ASP A 1 170 ? 18.844 -21.766 -5.371 1 94.19 170 ASP A N 1
ATOM 1379 C CA . ASP A 1 170 ? 18.688 -22.234 -6.746 1 94.19 170 ASP A CA 1
ATOM 1380 C C . ASP A 1 170 ? 17.219 -22.562 -7.051 1 94.19 170 ASP A C 1
ATOM 1382 O O . ASP A 1 170 ? 16.703 -23.594 -6.609 1 94.19 170 ASP A O 1
ATOM 1386 N N . PRO A 1 171 ? 16.594 -21.719 -7.812 1 93.81 171 PRO A N 1
ATOM 1387 C CA . PRO A 1 171 ? 15.188 -21.953 -8.109 1 93.81 171 PRO A CA 1
ATOM 1388 C C . PRO A 1 171 ? 14.922 -23.297 -8.758 1 93.81 171 PRO A C 1
ATOM 1390 O O . PRO A 1 171 ? 13.82 -23.844 -8.656 1 93.81 171 PRO A O 1
ATOM 1393 N N . LYS A 1 172 ? 15.945 -23.906 -9.391 1 94 172 LYS A N 1
ATOM 1394 C CA . LYS A 1 172 ? 15.773 -25.188 -10.07 1 94 172 LYS A CA 1
ATOM 1395 C C . LYS A 1 172 ? 15.508 -26.312 -9.078 1 94 172 LYS A C 1
ATOM 1397 O O . LYS A 1 172 ? 15.047 -27.391 -9.461 1 94 172 LYS A O 1
ATOM 1402 N N . GLN A 1 173 ? 15.773 -26.062 -7.871 1 96.12 173 GLN A N 1
ATOM 1403 C CA . GLN A 1 173 ? 15.617 -27.094 -6.84 1 96.12 173 GLN A CA 1
ATOM 1404 C C . GLN A 1 173 ? 14.312 -26.891 -6.062 1 96.12 173 GLN A C 1
ATOM 1406 O O . GLN A 1 173 ? 14.008 -27.656 -5.148 1 96.12 173 GLN A O 1
ATOM 1411 N N . ALA A 1 174 ? 13.547 -25.938 -6.43 1 97.06 174 ALA A N 1
ATOM 1412 C CA . ALA A 1 174 ? 12.344 -25.578 -5.684 1 97.06 174 ALA A CA 1
ATOM 1413 C C . ALA A 1 174 ? 11.195 -26.547 -5.996 1 97.06 174 ALA A C 1
ATOM 1415 O O . ALA A 1 174 ? 11.133 -27.109 -7.094 1 97.06 174 ALA A O 1
ATOM 1416 N N . HIS A 1 175 ? 10.336 -26.719 -4.996 1 97.81 175 HIS A N 1
ATOM 1417 C CA . HIS A 1 175 ? 9.125 -27.516 -5.141 1 97.81 175 HIS A CA 1
ATOM 1418 C C . HIS A 1 175 ? 7.93 -26.828 -4.477 1 97.81 175 HIS A C 1
ATOM 1420 O O . HIS A 1 175 ? 7.906 -26.672 -3.254 1 97.81 175 HIS A O 1
ATOM 1426 N N . PHE A 1 176 ? 6.965 -26.469 -5.16 1 98.31 176 PHE A N 1
ATOM 1427 C CA . PHE A 1 176 ? 5.699 -25.906 -4.711 1 98.31 176 PHE A CA 1
ATOM 1428 C C . PHE A 1 176 ? 4.676 -25.906 -5.84 1 98.31 176 PHE A C 1
ATOM 1430 O O . PHE A 1 176 ? 5.039 -26 -7.016 1 98.31 176 PHE A O 1
ATOM 1437 N N . PRO A 1 177 ? 3.389 -25.859 -5.566 1 98.69 177 PRO A N 1
ATOM 1438 C CA . PRO A 1 177 ? 2.336 -25.906 -6.586 1 98.69 177 PRO A CA 1
ATOM 1439 C C . PRO A 1 177 ? 2.23 -24.609 -7.387 1 98.69 177 PRO A C 1
ATOM 1441 O O . PRO A 1 177 ? 2.896 -23.625 -7.062 1 98.69 177 PRO A O 1
ATOM 1444 N N . GLY A 1 178 ? 1.491 -24.656 -8.484 1 98.81 178 GLY A N 1
ATOM 1445 C CA . GLY A 1 178 ? 1.246 -23.516 -9.336 1 98.81 178 GLY A CA 1
ATOM 1446 C C . GLY A 1 178 ? 0.017 -23.672 -10.211 1 98.81 178 GLY A C 1
ATOM 1447 O O . GLY A 1 178 ? -0.868 -24.469 -9.906 1 98.81 178 GLY A O 1
ATOM 1448 N N . LEU A 1 179 ? -0.119 -22.797 -11.141 1 98.88 179 LEU A N 1
ATOM 1449 C CA . LEU A 1 179 ? -1.168 -22.797 -12.156 1 98.88 179 LEU A CA 1
ATOM 1450 C C . LEU A 1 179 ? -0.648 -23.359 -13.477 1 98.88 179 LEU A C 1
ATOM 1452 O O . LEU A 1 179 ? 0.406 -22.938 -13.953 1 98.88 179 LEU A O 1
ATOM 1456 N N . HIS A 1 180 ? -1.371 -24.312 -13.992 1 98.75 180 HIS A N 1
ATOM 1457 C CA . HIS A 1 180 ? -0.988 -24.844 -15.297 1 98.75 180 HIS A CA 1
ATOM 1458 C C . HIS A 1 180 ? -1.106 -23.781 -16.375 1 98.75 180 HIS A C 1
ATOM 1460 O O . HIS A 1 180 ? -2.088 -23.047 -16.422 1 98.75 180 HIS A O 1
ATOM 1466 N N . PRO A 1 181 ? -0.12 -23.781 -17.344 1 98.38 181 PRO A N 1
ATOM 1467 C CA . PRO A 1 181 ? -0.198 -22.781 -18.406 1 98.38 181 PRO A CA 1
ATOM 1468 C C . PRO A 1 181 ? -1.484 -22.891 -19.234 1 98.38 181 PRO A C 1
ATOM 1470 O O . PRO A 1 181 ? -2.031 -21.875 -19.672 1 98.38 181 PRO A O 1
ATOM 1473 N N . LYS A 1 182 ? -2.027 -24.062 -19.422 1 98.62 182 LYS A N 1
ATOM 1474 C CA . LYS A 1 182 ? -3.285 -24.219 -20.141 1 98.62 182 LYS A CA 1
ATOM 1475 C C . LYS A 1 182 ? -4.441 -23.562 -19.391 1 98.62 182 LYS A C 1
ATOM 1477 O O . LYS A 1 182 ? -5.371 -23.047 -20 1 98.62 182 LYS A O 1
ATOM 1482 N N . ALA A 1 183 ? -4.398 -23.672 -18.078 1 98.88 183 ALA A N 1
ATOM 1483 C CA . ALA A 1 183 ? -5.418 -23.016 -17.266 1 98.88 183 ALA A CA 1
ATOM 1484 C C . ALA A 1 183 ? -5.293 -21.5 -17.344 1 98.88 183 ALA A C 1
ATOM 1486 O O . ALA A 1 183 ? -6.301 -20.781 -17.422 1 98.88 183 ALA A O 1
ATOM 1487 N N . ALA A 1 184 ? -4.047 -21 -17.312 1 98.75 184 ALA A N 1
ATOM 1488 C CA . ALA A 1 184 ? -3.822 -19.562 -17.516 1 98.75 184 ALA A CA 1
ATOM 1489 C C . ALA A 1 184 ? -4.398 -19.094 -18.844 1 98.75 184 ALA A C 1
ATOM 1491 O O . ALA A 1 184 ? -5.102 -18.094 -18.906 1 98.75 184 ALA A O 1
ATOM 1492 N N . LYS A 1 185 ? -4.113 -19.844 -19.875 1 98.56 185 LYS A N 1
ATOM 1493 C CA . LYS A 1 185 ? -4.613 -19.516 -21.203 1 98.56 185 LYS A CA 1
ATOM 1494 C C . LYS A 1 185 ? -6.141 -19.531 -21.234 1 98.56 185 LYS A C 1
ATOM 1496 O O . LYS A 1 185 ? -6.762 -18.641 -21.812 1 98.56 185 LYS A O 1
ATOM 1501 N N . TRP A 1 186 ? -6.707 -20.531 -20.625 1 98.69 186 TRP A N 1
ATOM 1502 C CA . TRP A 1 186 ? -8.156 -20.656 -20.562 1 98.69 186 TRP A CA 1
ATOM 1503 C C . TRP A 1 186 ? -8.773 -19.438 -19.875 1 98.69 186 TRP A C 1
ATOM 1505 O O . TRP A 1 186 ? -9.773 -18.891 -20.359 1 98.69 186 TRP A O 1
ATOM 1515 N N . LEU A 1 187 ? -8.203 -18.984 -18.766 1 98.56 187 LEU A N 1
ATOM 1516 C CA . LEU A 1 187 ? -8.688 -17.812 -18.031 1 98.56 187 LEU A CA 1
ATOM 1517 C C . LEU A 1 187 ? -8.602 -16.562 -18.906 1 98.56 187 LEU A C 1
ATOM 1519 O O . LEU A 1 187 ? -9.531 -15.758 -18.922 1 98.56 187 LEU A O 1
ATOM 1523 N N . VAL A 1 188 ? -7.496 -16.391 -19.641 1 97.88 188 VAL A N 1
ATOM 1524 C CA . VAL A 1 188 ? -7.25 -15.219 -20.484 1 97.88 188 VAL A CA 1
ATOM 1525 C C . VAL A 1 188 ? -8.242 -15.195 -21.641 1 97.88 188 VAL A C 1
ATOM 1527 O O . VAL A 1 188 ? -8.812 -14.148 -21.953 1 97.88 188 VAL A O 1
ATOM 1530 N N . GLU A 1 189 ? -8.484 -16.328 -22.203 1 97.5 189 GLU A N 1
ATOM 1531 C CA . GLU A 1 189 ? -9.273 -16.406 -23.438 1 97.5 189 GLU A CA 1
ATOM 1532 C C . GLU A 1 189 ? -10.766 -16.484 -23.125 1 97.5 189 GLU A C 1
ATOM 1534 O O . GLU A 1 189 ? -11.586 -15.953 -23.891 1 97.5 189 GLU A O 1
ATOM 1539 N N . GLN A 1 190 ? -11.094 -17.125 -22.047 1 96.81 190 GLN A N 1
ATOM 1540 C CA . GLN A 1 190 ? -12.508 -17.438 -21.844 1 96.81 190 GLN A CA 1
ATOM 1541 C C . GLN A 1 190 ? -13.102 -16.625 -20.703 1 96.81 190 GLN A C 1
ATOM 1543 O O . GLN A 1 190 ? -14.32 -16.578 -20.531 1 96.81 190 GLN A O 1
ATOM 1548 N N . ARG A 1 191 ? -12.172 -16.047 -20 1 94.12 191 ARG A N 1
ATOM 1549 C CA . ARG A 1 191 ? -12.633 -15.234 -18.875 1 94.12 191 ARG A CA 1
ATOM 1550 C C . ARG A 1 191 ? -12 -13.852 -18.922 1 94.12 191 ARG A C 1
ATOM 1552 O O . ARG A 1 191 ? -11.016 -13.625 -19.641 1 94.12 191 ARG A O 1
ATOM 1559 N N . GLN A 1 192 ? -12.539 -12.75 -18.391 1 94.88 192 GLN A N 1
ATOM 1560 C CA . GLN A 1 192 ? -12.039 -11.383 -18.312 1 94.88 192 GLN A CA 1
ATOM 1561 C C . GLN A 1 192 ? -11.633 -11.031 -16.875 1 94.88 192 GLN A C 1
ATOM 1563 O O . GLN A 1 192 ? -12.172 -10.102 -16.281 1 94.88 192 GLN A O 1
ATOM 1568 N N . ILE A 1 193 ? -10.648 -11.789 -16.391 1 98.75 193 ILE A N 1
ATOM 1569 C CA . ILE A 1 193 ? -10.133 -11.492 -15.062 1 98.75 193 ILE A CA 1
ATOM 1570 C C . ILE A 1 193 ? -9.117 -10.359 -15.141 1 98.75 193 ILE A C 1
ATOM 1572 O O . ILE A 1 193 ? -8.539 -10.109 -16.203 1 98.75 193 ILE A O 1
ATOM 1576 N N . VAL A 1 194 ? -8.852 -9.656 -14.062 1 98.88 194 VAL A N 1
ATOM 1577 C CA . VAL A 1 194 ? -7.906 -8.547 -14.07 1 98.88 194 VAL A CA 1
ATOM 1578 C C . VAL A 1 194 ? -6.652 -8.93 -13.281 1 98.88 194 VAL A C 1
ATOM 1580 O O . VAL A 1 194 ? -5.609 -8.289 -13.422 1 98.88 194 VAL A O 1
ATOM 1583 N N . GLY A 1 195 ? -6.762 -9.945 -12.438 1 98.94 195 GLY A N 1
ATOM 1584 C CA . GLY A 1 195 ? -5.656 -10.414 -11.617 1 98.94 195 GLY A CA 1
ATOM 1585 C C . GLY A 1 195 ? -5.832 -11.852 -11.156 1 98.94 195 GLY A C 1
ATOM 1586 O O . GLY A 1 195 ? -6.945 -12.383 -11.164 1 98.94 195 GLY A O 1
ATOM 1587 N N . ILE A 1 196 ? -4.789 -12.469 -10.789 1 98.94 196 ILE A N 1
ATOM 1588 C CA . ILE A 1 196 ? -4.801 -13.812 -10.219 1 98.94 196 ILE A CA 1
ATOM 1589 C C . ILE A 1 196 ? -3.729 -13.922 -9.141 1 98.94 196 ILE A C 1
ATOM 1591 O O . ILE A 1 196 ? -2.668 -13.305 -9.25 1 98.94 196 ILE A O 1
ATOM 1595 N N . GLY A 1 197 ? -4.016 -14.672 -8.078 1 98.94 197 GLY A N 1
ATOM 1596 C CA . GLY A 1 197 ? -3.045 -14.867 -7.016 1 98.94 197 GLY A CA 1
ATOM 1597 C C . GLY A 1 197 ? -2.939 -16.312 -6.566 1 98.94 197 GLY A C 1
ATOM 1598 O O . GLY A 1 197 ? -3.719 -17.156 -7 1 98.94 197 GLY A O 1
ATOM 1599 N N . ILE A 1 198 ? -2.002 -16.562 -5.754 1 98.94 198 ILE A N 1
ATOM 1600 C CA . ILE A 1 198 ? -1.76 -17.891 -5.191 1 98.94 198 ILE A CA 1
ATOM 1601 C C . ILE A 1 198 ? -1.145 -17.75 -3.803 1 98.94 198 ILE A C 1
ATOM 1603 O O . ILE A 1 198 ? -0.375 -16.828 -3.543 1 98.94 198 ILE A O 1
ATOM 1607 N N . ASP A 1 199 ? -1.479 -18.641 -2.883 1 98.88 199 ASP A N 1
ATOM 1608 C CA . ASP A 1 199 ? -0.932 -18.609 -1.53 1 98.88 199 ASP A CA 1
ATOM 1609 C C . ASP A 1 199 ? 0.391 -19.359 -1.447 1 98.88 199 ASP A C 1
ATOM 1611 O O . ASP A 1 199 ? 0.67 -20.031 -0.446 1 98.88 199 ASP A O 1
ATOM 1615 N N . GLY A 1 200 ? 1.165 -19.344 -2.553 1 98.56 200 GLY A N 1
ATOM 1616 C CA . GLY A 1 200 ? 2.498 -19.922 -2.674 1 98.56 200 GLY A CA 1
ATOM 1617 C C . GLY A 1 200 ? 3.51 -18.953 -3.258 1 98.56 200 GLY A C 1
ATOM 1618 O O . GLY A 1 200 ? 3.193 -17.797 -3.504 1 98.56 200 GLY A O 1
ATOM 1619 N N . PRO A 1 201 ? 4.762 -19.469 -3.514 1 98.12 201 PRO A N 1
ATOM 1620 C CA . PRO A 1 201 ? 5.871 -18.578 -3.857 1 98.12 201 PRO A CA 1
ATOM 1621 C C . PRO A 1 201 ? 5.723 -17.953 -5.246 1 98.12 201 PRO A C 1
ATOM 1623 O O . PRO A 1 201 ? 6.285 -16.891 -5.52 1 98.12 201 PRO A O 1
ATOM 1626 N N . SER A 1 202 ? 5.043 -18.641 -6.125 1 98.56 202 SER A N 1
ATOM 1627 C CA . SER A 1 202 ? 4.945 -18.25 -7.523 1 98.56 202 SER A CA 1
ATOM 1628 C C . SER A 1 202 ? 3.717 -18.859 -8.188 1 98.56 202 SER A C 1
ATOM 1630 O O . SER A 1 202 ? 3.295 -19.953 -7.828 1 98.56 202 SER A O 1
ATOM 1632 N N . ILE A 1 203 ? 3.193 -18.141 -9.125 1 98.88 203 ILE A N 1
ATOM 1633 C CA . ILE A 1 203 ? 2.061 -18.656 -9.875 1 98.88 203 ILE A CA 1
ATOM 1634 C C . ILE A 1 203 ? 2.506 -19.859 -10.711 1 98.88 203 ILE A C 1
ATOM 1636 O O . ILE A 1 203 ? 1.687 -20.703 -11.086 1 98.88 203 ILE A O 1
ATOM 1640 N N . ASP A 1 204 ? 3.811 -19.922 -11.094 1 98.56 204 ASP A N 1
ATOM 1641 C CA . ASP A 1 204 ? 4.406 -21.109 -11.688 1 98.56 204 ASP A CA 1
ATOM 1642 C C . ASP A 1 204 ? 4.953 -22.047 -10.609 1 98.56 204 ASP A C 1
ATOM 1644 O O . ASP A 1 204 ? 5.52 -21.594 -9.617 1 98.56 204 ASP A O 1
ATOM 1648 N N . CYS A 1 205 ? 4.848 -23.328 -10.836 1 97.88 205 CYS A N 1
ATOM 1649 C CA . CYS A 1 205 ? 5.324 -24.281 -9.844 1 97.88 205 CYS A CA 1
ATOM 1650 C C . CYS A 1 205 ? 6.844 -24.25 -9.734 1 97.88 205 CYS A C 1
ATOM 1652 O O . CYS A 1 205 ? 7.52 -23.734 -10.625 1 97.88 205 CYS A O 1
ATOM 1654 N N . GLY A 1 206 ? 7.332 -24.797 -8.656 1 96.25 206 GLY A N 1
ATOM 1655 C CA . GLY A 1 206 ? 8.766 -24.797 -8.398 1 96.25 206 GLY A CA 1
ATOM 1656 C C . GLY A 1 206 ? 9.57 -25.422 -9.523 1 96.25 206 GLY A C 1
ATOM 1657 O O . GLY A 1 206 ? 10.633 -24.906 -9.883 1 96.25 206 GLY A O 1
ATOM 1658 N N . GLN A 1 207 ? 9.008 -26.391 -10.141 1 95.19 207 GLN A N 1
ATOM 1659 C CA . GLN A 1 207 ? 9.734 -27.141 -11.164 1 95.19 207 GLN A CA 1
ATOM 1660 C C . GLN A 1 207 ? 9.383 -26.625 -12.562 1 95.19 207 GLN A C 1
ATOM 1662 O O . GLN A 1 207 ? 9.82 -27.203 -13.562 1 95.19 207 GLN A O 1
ATOM 1667 N N . CYS A 1 208 ? 8.594 -25.594 -12.57 1 92.31 208 CYS A N 1
ATOM 1668 C CA . CYS A 1 208 ? 8.18 -25.031 -13.852 1 92.31 208 CYS A CA 1
ATOM 1669 C C . CYS A 1 208 ? 9.18 -23.984 -14.328 1 92.31 208 CYS A C 1
ATOM 1671 O O . CYS A 1 208 ? 8.938 -22.781 -14.18 1 92.31 208 CYS A O 1
ATOM 1673 N N . ASN A 1 209 ? 10.203 -24.344 -15.008 1 86.19 209 ASN A N 1
ATOM 1674 C CA . ASN A 1 209 ? 11.297 -23.453 -15.406 1 86.19 209 ASN A CA 1
ATOM 1675 C C . ASN A 1 209 ? 10.891 -22.531 -16.547 1 86.19 209 ASN A C 1
ATOM 1677 O O . ASN A 1 209 ? 11.453 -21.453 -16.719 1 86.19 209 ASN A O 1
ATOM 1681 N N . GLY A 1 210 ? 9.906 -22.859 -17.281 1 90.25 210 GLY A N 1
ATOM 1682 C CA . GLY A 1 210 ? 9.484 -22.078 -18.438 1 90.25 210 GLY A CA 1
ATOM 1683 C C . GLY A 1 210 ? 8.711 -20.828 -18.062 1 90.25 210 GLY A C 1
ATOM 1684 O O . GLY A 1 210 ? 8.633 -19.875 -18.844 1 90.25 210 GLY A O 1
ATOM 1685 N N . LYS A 1 211 ? 8.117 -20.797 -16.906 1 96 211 LYS A N 1
ATOM 1686 C CA . LYS A 1 211 ? 7.324 -19.688 -16.391 1 96 211 LYS A CA 1
ATOM 1687 C C . LYS A 1 211 ? 6.164 -19.359 -17.328 1 96 211 LYS A C 1
ATOM 1689 O O . LYS A 1 211 ? 5.902 -18.188 -17.625 1 96 211 LYS A O 1
ATOM 1694 N N . GLY A 1 212 ? 5.551 -20.406 -17.844 1 97.19 212 GLY A N 1
ATOM 1695 C CA . GLY A 1 212 ? 4.508 -20.281 -18.844 1 97.19 212 GLY A CA 1
ATOM 1696 C C . GLY A 1 212 ? 3.293 -19.516 -18.359 1 97.19 212 GLY A C 1
ATOM 1697 O O . GLY A 1 212 ? 2.74 -18.688 -19.094 1 97.19 212 GLY A O 1
ATOM 1698 N N . SER A 1 213 ? 2.855 -19.766 -17.125 1 98.62 213 SER A N 1
ATOM 1699 C CA . SER A 1 213 ? 1.683 -19.078 -16.594 1 98.62 213 SER A CA 1
ATOM 1700 C C . SER A 1 213 ? 1.947 -17.594 -16.406 1 98.62 213 SER A C 1
ATOM 1702 O O . SER A 1 213 ? 1.119 -16.75 -16.797 1 98.62 213 SER A O 1
ATOM 1704 N N . HIS A 1 214 ? 3.145 -17.234 -15.859 1 98.62 214 HIS A N 1
ATOM 1705 C CA . HIS A 1 214 ? 3.527 -15.828 -15.781 1 98.62 214 HIS A CA 1
ATOM 1706 C C . HIS A 1 214 ? 3.432 -15.156 -17.141 1 98.62 214 HIS A C 1
ATOM 1708 O O . HIS A 1 214 ? 2.803 -14.102 -17.281 1 98.62 214 HIS A O 1
ATOM 1714 N N . ILE A 1 215 ? 4.07 -15.789 -18.094 1 98.12 215 ILE A N 1
ATOM 1715 C CA . ILE A 1 215 ? 4.191 -15.195 -19.422 1 98.12 215 ILE A CA 1
ATOM 1716 C C . ILE A 1 215 ? 2.803 -15 -20.031 1 98.12 215 ILE A C 1
ATOM 1718 O O . ILE A 1 215 ? 2.48 -13.914 -20.516 1 98.12 215 ILE A O 1
ATOM 1722 N N . ILE A 1 216 ? 1.946 -15.984 -19.969 1 97.94 216 ILE A N 1
ATOM 1723 C CA . ILE A 1 216 ? 0.614 -15.906 -20.562 1 97.94 216 ILE A CA 1
ATOM 1724 C C . ILE A 1 216 ? -0.193 -14.805 -19.891 1 97.94 216 ILE A C 1
ATOM 1726 O O . ILE A 1 216 ? -0.795 -13.961 -20.562 1 97.94 216 ILE A O 1
ATOM 1730 N N . LEU A 1 217 ? -0.199 -14.773 -18.594 1 98.81 217 LEU A N 1
ATOM 1731 C CA . LEU A 1 217 ? -1.007 -13.828 -17.828 1 98.81 217 LEU A CA 1
ATOM 1732 C C . LEU A 1 217 ? -0.5 -12.406 -18.016 1 98.81 217 LEU A C 1
ATOM 1734 O O . LEU A 1 217 ? -1.266 -11.516 -18.391 1 98.81 217 LEU A O 1
ATOM 1738 N N . ASN A 1 218 ? 0.805 -12.219 -17.812 1 98.81 218 ASN A N 1
ATOM 1739 C CA . ASN A 1 218 ? 1.391 -10.883 -17.891 1 98.81 218 ASN A CA 1
ATOM 1740 C C . ASN A 1 218 ? 1.373 -10.344 -19.312 1 98.81 218 ASN A C 1
ATOM 1742 O O . ASN A 1 218 ? 1.208 -9.141 -19.516 1 98.81 218 ASN A O 1
ATOM 1746 N N . SER A 1 219 ? 1.547 -11.211 -20.297 1 98.06 219 SER A N 1
ATOM 1747 C CA . SER A 1 219 ? 1.487 -10.773 -21.688 1 98.06 219 SER A CA 1
ATOM 1748 C C . SER A 1 219 ? 0.097 -10.258 -22.047 1 98.06 219 SER A C 1
ATOM 1750 O O . SER A 1 219 ? -0.082 -9.609 -23.078 1 98.06 219 SER A O 1
ATOM 1752 N N . ASN A 1 220 ? -0.87 -10.555 -21.234 1 98.62 220 ASN A N 1
ATOM 1753 C CA . ASN A 1 220 ? -2.234 -10.094 -21.469 1 98.62 220 ASN A CA 1
ATOM 1754 C C . ASN A 1 220 ? -2.678 -9.078 -20.422 1 98.62 220 ASN A C 1
ATOM 1756 O O . ASN A 1 220 ? -3.873 -8.914 -20.172 1 98.62 220 ASN A O 1
ATOM 1760 N N . ASN A 1 221 ? -1.765 -8.469 -19.719 1 98.81 221 ASN A N 1
ATOM 1761 C CA . ASN A 1 221 ? -1.949 -7.398 -18.75 1 98.81 221 ASN A CA 1
ATOM 1762 C C . ASN A 1 221 ? -2.82 -7.848 -17.578 1 98.81 221 ASN A C 1
ATOM 1764 O O . ASN A 1 221 ? -3.652 -7.086 -17.094 1 98.81 221 ASN A O 1
ATOM 1768 N N . ILE A 1 222 ? -2.654 -9.102 -17.234 1 98.94 222 ILE A N 1
ATOM 1769 C CA . ILE A 1 222 ? -3.211 -9.625 -15.992 1 98.94 222 ILE A CA 1
ATOM 1770 C C . ILE A 1 222 ? -2.133 -9.641 -14.914 1 98.94 222 ILE A C 1
ATOM 1772 O O . ILE A 1 222 ? -1.073 -10.25 -15.094 1 98.94 222 ILE A O 1
ATOM 1776 N N . TYR A 1 223 ? -2.373 -8.898 -13.789 1 98.94 223 TYR A N 1
ATOM 1777 C CA . TYR A 1 223 ? -1.365 -8.883 -12.734 1 98.94 223 TYR A CA 1
ATOM 1778 C C . TYR A 1 223 ? -1.468 -10.125 -11.859 1 98.94 223 TYR A C 1
ATOM 1780 O O . TYR A 1 223 ? -2.484 -10.828 -11.883 1 98.94 223 TYR A O 1
ATOM 1788 N N . ILE A 1 224 ? -0.398 -10.422 -11.188 1 99 224 ILE A N 1
ATOM 1789 C CA . ILE A 1 224 ? -0.31 -11.633 -10.383 1 99 224 ILE A CA 1
ATOM 1790 C C . ILE A 1 224 ? -0.009 -11.273 -8.938 1 99 224 ILE A C 1
ATOM 1792 O O . ILE A 1 224 ? 0.811 -10.391 -8.664 1 99 224 ILE A O 1
ATOM 1796 N N . LEU A 1 225 ? -0.659 -11.906 -8.023 1 99 225 LEU A N 1
ATOM 1797 C CA . LEU A 1 225 ? -0.348 -11.828 -6.598 1 99 225 LEU A CA 1
ATOM 1798 C C . LEU A 1 225 ? 0.302 -13.117 -6.113 1 99 225 LEU A C 1
ATOM 1800 O O . LEU A 1 225 ? -0.199 -14.211 -6.387 1 99 225 LEU A O 1
ATOM 1804 N N . GLU A 1 226 ? 1.391 -12.977 -5.426 1 98.94 226 GLU A N 1
ATOM 1805 C CA . GLU A 1 226 ? 2.072 -14.141 -4.871 1 98.94 226 GLU A CA 1
ATOM 1806 C C . GLU A 1 226 ? 2.266 -14 -3.365 1 98.94 226 GLU A C 1
ATOM 1808 O O . GLU A 1 226 ? 2.236 -12.891 -2.828 1 98.94 226 GLU A O 1
ATOM 1813 N N . ASN A 1 227 ? 2.449 -15.148 -2.672 1 98.88 227 ASN A N 1
ATOM 1814 C CA . ASN A 1 227 ? 2.611 -15.211 -1.223 1 98.88 227 ASN A CA 1
ATOM 1815 C C . ASN A 1 227 ? 1.395 -14.641 -0.499 1 98.88 227 ASN A C 1
ATOM 1817 O O . ASN A 1 227 ? 1.534 -13.828 0.419 1 98.88 227 ASN A O 1
ATOM 1821 N N . ILE A 1 228 ? 0.207 -15.047 -0.974 1 98.94 228 ILE A N 1
ATOM 1822 C CA . ILE A 1 228 ? -1.001 -14.695 -0.234 1 98.94 228 ILE A CA 1
ATOM 1823 C C . ILE A 1 228 ? -0.982 -15.367 1.135 1 98.94 228 ILE A C 1
ATOM 1825 O O . ILE A 1 228 ? -0.689 -16.562 1.241 1 98.94 228 ILE A O 1
ATOM 1829 N N . GLU A 1 229 ? -1.316 -14.625 2.135 1 98.81 229 GLU A N 1
ATOM 1830 C CA . GLU A 1 229 ? -1.205 -15.047 3.527 1 98.81 229 GLU A CA 1
ATOM 1831 C C . GLU A 1 229 ? -2.309 -16.031 3.893 1 98.81 229 GLU A C 1
ATOM 1833 O O . GLU A 1 229 ? -3.326 -16.125 3.203 1 98.81 229 GLU A O 1
ATOM 1838 N N . LYS A 1 230 ? -2.174 -16.75 4.902 1 98.12 230 LYS A N 1
ATOM 1839 C CA . LYS A 1 230 ? -2.998 -17.875 5.34 1 98.12 230 LYS A CA 1
ATOM 1840 C C . LYS A 1 230 ? -4.418 -17.422 5.664 1 98.12 230 LYS A C 1
ATOM 1842 O O . LYS A 1 230 ? -5.34 -18.234 5.707 1 98.12 230 LYS A O 1
ATOM 1847 N N . SER A 1 231 ? -4.617 -16.125 5.91 1 98.5 231 SER A N 1
ATOM 1848 C CA . SER A 1 231 ? -5.957 -15.617 6.188 1 98.5 231 SER A CA 1
ATOM 1849 C C . SER A 1 231 ? -6.902 -15.891 5.027 1 98.5 231 SER A C 1
ATOM 1851 O O . SER A 1 231 ? -8.125 -15.805 5.18 1 98.5 231 SER A O 1
ATOM 1853 N N . ILE A 1 232 ? -6.395 -16.312 3.916 1 98.69 232 ILE A N 1
ATOM 1854 C CA . ILE A 1 232 ? -7.195 -16.656 2.748 1 98.69 232 ILE A CA 1
ATOM 1855 C C . ILE A 1 232 ? -8.133 -17.812 3.09 1 98.69 232 ILE A C 1
ATOM 1857 O O . ILE A 1 232 ? -9.172 -17.984 2.457 1 98.69 232 ILE A O 1
ATOM 1861 N N . PHE A 1 233 ? -7.84 -18.578 4.125 1 98.56 233 PHE A N 1
ATOM 1862 C CA . PHE A 1 233 ? -8.633 -19.75 4.5 1 98.56 233 PHE A CA 1
ATOM 1863 C C . PHE A 1 233 ? -9.93 -19.328 5.188 1 98.56 233 PHE A C 1
ATOM 1865 O O . PHE A 1 233 ? -10.836 -20.141 5.367 1 98.56 233 PHE A O 1
ATOM 1872 N N . THR A 1 234 ? -10.062 -18.031 5.555 1 97.62 234 THR A N 1
ATOM 1873 C CA . THR A 1 234 ? -11.289 -17.5 6.145 1 97.62 234 THR A CA 1
ATOM 1874 C C . THR A 1 234 ? -12.352 -17.281 5.07 1 97.62 234 THR A C 1
ATOM 1876 O O . THR A 1 234 ? -13.539 -17.188 5.379 1 97.62 234 THR A O 1
ATOM 1879 N N . LEU A 1 235 ? -11.953 -17.234 3.83 1 98.19 235 LEU A N 1
ATOM 1880 C CA . LEU A 1 235 ? -12.852 -16.797 2.764 1 98.19 235 LEU A CA 1
ATOM 1881 C C . LEU A 1 235 ? -13.555 -18 2.133 1 98.19 235 LEU A C 1
ATOM 1883 O O . LEU A 1 235 ? -12.945 -19.047 1.948 1 98.19 235 LEU A O 1
ATOM 1887 N N . LYS A 1 236 ? -14.773 -17.797 1.796 1 97.94 236 LYS A N 1
ATOM 1888 C CA . LYS A 1 236 ? -15.516 -18.719 0.955 1 97.94 236 LYS A CA 1
ATOM 1889 C C . LYS A 1 236 ? -15.133 -18.578 -0.513 1 97.94 236 LYS A C 1
ATOM 1891 O O . LYS A 1 236 ? -14.32 -17.703 -0.859 1 97.94 236 LYS A O 1
ATOM 1896 N N . SER A 1 237 ? -15.75 -19.422 -1.306 1 98.69 237 SER A N 1
ATOM 1897 C CA . SER A 1 237 ? -15.406 -19.469 -2.723 1 98.69 237 SER A CA 1
ATOM 1898 C C . SER A 1 237 ? -15.797 -18.172 -3.43 1 98.69 237 SER A C 1
ATOM 1900 O O . SER A 1 237 ? -15.148 -17.781 -4.398 1 98.69 237 SER A O 1
ATOM 1902 N N . THR A 1 238 ? -16.906 -17.594 -3.004 1 98.31 238 THR A N 1
ATOM 1903 C CA . THR A 1 238 ? -17.422 -16.344 -3.59 1 98.31 238 THR A CA 1
ATOM 1904 C C . THR A 1 238 ? -17.953 -15.422 -2.506 1 98.31 238 THR A C 1
ATOM 1906 O O . THR A 1 238 ? -17.938 -15.766 -1.323 1 98.31 238 THR A O 1
ATOM 1909 N N . GLY A 1 239 ? -18.266 -14.18 -2.875 1 97.31 239 GLY A N 1
ATOM 1910 C CA . GLY A 1 239 ? -18.953 -13.281 -1.957 1 97.31 239 GLY A CA 1
ATOM 1911 C C . GLY A 1 239 ? -18.031 -12.227 -1.366 1 97.31 239 GLY A C 1
ATOM 1912 O O . GLY A 1 239 ? -18.5 -11.336 -0.644 1 97.31 239 GLY A O 1
ATOM 1913 N N . ALA A 1 240 ? -16.734 -12.289 -1.649 1 98.38 240 ALA A N 1
ATOM 1914 C CA . ALA A 1 240 ? -15.789 -11.297 -1.156 1 98.38 240 ALA A CA 1
ATOM 1915 C C . ALA A 1 240 ? -15.32 -10.383 -2.285 1 98.38 240 ALA A C 1
ATOM 1917 O O . ALA A 1 240 ? -15.469 -10.711 -3.463 1 98.38 240 ALA A O 1
ATOM 1918 N N . THR A 1 241 ? -14.898 -9.219 -1.948 1 98.56 241 THR A N 1
ATOM 1919 C CA . THR A 1 241 ? -14.156 -8.32 -2.836 1 98.56 241 THR A CA 1
ATOM 1920 C C . THR A 1 241 ? -12.727 -8.133 -2.346 1 98.56 241 THR A C 1
ATOM 1922 O O . THR A 1 241 ? -12.422 -8.406 -1.183 1 98.56 241 THR A O 1
ATOM 1925 N N . ILE A 1 242 ? -11.875 -7.762 -3.266 1 98.88 242 ILE A N 1
ATOM 1926 C CA . ILE A 1 242 ? -10.477 -7.574 -2.91 1 98.88 242 ILE A CA 1
ATOM 1927 C C . ILE A 1 242 ? -10.016 -6.18 -3.336 1 98.88 242 ILE A C 1
ATOM 1929 O O . ILE A 1 242 ? -10.406 -5.691 -4.398 1 98.88 242 ILE A O 1
ATOM 1933 N N . THR A 1 243 ? -9.242 -5.512 -2.51 1 98.88 243 THR A N 1
ATOM 1934 C CA . THR A 1 243 ? -8.547 -4.258 -2.76 1 98.88 243 THR A CA 1
ATOM 1935 C C . THR A 1 243 ? -7.055 -4.398 -2.461 1 98.88 243 THR A C 1
ATOM 1937 O O . THR A 1 243 ? -6.676 -4.922 -1.411 1 98.88 243 THR A O 1
ATOM 1940 N N . ILE A 1 244 ? -6.148 -3.963 -3.297 1 98.69 244 ILE A N 1
ATOM 1941 C CA . ILE A 1 244 ? -4.727 -4.277 -3.225 1 98.69 244 ILE A CA 1
ATOM 1942 C C . ILE A 1 244 ? -3.924 -3 -2.99 1 98.69 244 ILE A C 1
ATOM 1944 O O . ILE A 1 244 ? -2.982 -2.988 -2.193 1 98.69 244 ILE A O 1
ATOM 1948 N N . LEU A 1 245 ? -4.008 -1.938 -3.494 1 98.44 245 LEU A N 1
ATOM 1949 C CA . LEU A 1 245 ? -3.459 -0.587 -3.518 1 98.44 245 LEU A CA 1
ATOM 1950 C C . LEU A 1 245 ? -1.934 -0.621 -3.52 1 98.44 245 LEU A C 1
ATOM 1952 O O . LEU A 1 245 ? -1.298 -0.158 -2.568 1 98.44 245 LEU A O 1
ATOM 1956 N N . PRO A 1 246 ? -1.293 -1.143 -4.566 1 98.94 246 PRO A N 1
ATOM 1957 C CA . PRO A 1 246 ? 0.159 -0.994 -4.695 1 98.94 246 PRO A CA 1
ATOM 1958 C C . PRO A 1 246 ? 0.597 0.467 -4.777 1 98.94 246 PRO A C 1
ATOM 1960 O O . PRO A 1 246 ? -0.171 1.322 -5.223 1 98.94 246 PRO A O 1
ATOM 1963 N N . LEU A 1 247 ? 1.838 0.703 -4.258 1 98.88 247 LEU A N 1
ATOM 1964 C CA . LEU A 1 247 ? 2.422 2.008 -4.551 1 98.88 247 LEU A CA 1
ATOM 1965 C C . LEU A 1 247 ? 2.412 2.283 -6.051 1 98.88 247 LEU A C 1
ATOM 1967 O O . LEU A 1 247 ? 2.49 1.354 -6.855 1 98.88 247 LEU A O 1
ATOM 1971 N N . LYS A 1 248 ? 2.289 3.525 -6.371 1 98.56 248 LYS A N 1
ATOM 1972 C CA . LYS A 1 248 ? 2.264 3.912 -7.781 1 98.56 248 LYS A CA 1
ATOM 1973 C C . LYS A 1 248 ? 3.676 3.986 -8.352 1 98.56 248 LYS A C 1
ATOM 1975 O O . LYS A 1 248 ? 4.125 5.055 -8.773 1 98.56 248 LYS A O 1
ATOM 1980 N N . LEU A 1 249 ? 4.402 2.902 -8.469 1 98.88 249 LEU A N 1
ATOM 1981 C CA . LEU A 1 249 ? 5.805 2.828 -8.859 1 98.88 249 LEU A CA 1
ATOM 1982 C C . LEU A 1 249 ? 5.953 2.852 -10.375 1 98.88 249 LEU A C 1
ATOM 1984 O O . LEU A 1 249 ? 5.621 1.874 -11.055 1 98.88 249 LEU A O 1
ATOM 1988 N N . ALA A 1 250 ? 6.469 3.914 -10.836 1 98.62 250 ALA A N 1
ATOM 1989 C CA . ALA A 1 250 ? 6.75 3.986 -12.273 1 98.62 250 ALA A CA 1
ATOM 1990 C C . ALA A 1 250 ? 7.809 2.965 -12.672 1 98.62 250 ALA A C 1
ATOM 1992 O O . ALA A 1 250 ? 8.789 2.764 -11.961 1 98.62 250 ALA A O 1
ATOM 1993 N N . ASP A 1 251 ? 7.512 2.18 -13.727 1 98.62 251 ASP A N 1
ATOM 1994 C CA . ASP A 1 251 ? 8.461 1.315 -14.43 1 98.62 251 ASP A CA 1
ATOM 1995 C C . ASP A 1 251 ? 8.711 0.03 -13.641 1 98.62 251 ASP A C 1
ATOM 1997 O O . ASP A 1 251 ? 9.398 -0.873 -14.125 1 98.62 251 ASP A O 1
ATOM 2001 N N . ALA A 1 252 ? 8.188 -0.093 -12.453 1 98.88 252 ALA A N 1
ATOM 2002 C CA . ALA A 1 252 ? 8.492 -1.245 -11.609 1 98.88 252 ALA A CA 1
ATOM 2003 C C . ALA A 1 252 ? 7.746 -2.488 -12.086 1 98.88 252 ALA A C 1
ATOM 2005 O O . ALA A 1 252 ? 6.582 -2.406 -12.484 1 98.88 252 ALA A O 1
ATOM 2006 N N . SER A 1 253 ? 8.383 -3.65 -11.938 1 98.88 253 SER A N 1
ATOM 2007 C CA . SER A 1 253 ? 7.824 -4.938 -12.336 1 98.88 253 SER A CA 1
ATOM 2008 C C . SER A 1 253 ? 7.039 -5.578 -11.195 1 98.88 253 SER A C 1
ATOM 2010 O O . SER A 1 253 ? 6.281 -6.523 -11.406 1 98.88 253 SER A O 1
ATOM 2012 N N . GLY A 1 254 ? 7.254 -5.137 -10.023 1 98.81 254 GLY A N 1
ATOM 2013 C CA . GLY A 1 254 ? 6.559 -5.645 -8.852 1 98.81 254 GLY A CA 1
ATOM 2014 C C . GLY A 1 254 ? 6.41 -4.613 -7.75 1 98.81 254 GLY A C 1
ATOM 2015 O O . GLY A 1 254 ? 6.918 -3.496 -7.867 1 98.81 254 GLY A O 1
ATOM 2016 N N . CYS A 1 255 ? 5.719 -5 -6.777 1 98.88 255 CYS A N 1
ATOM 2017 C CA . CYS A 1 255 ? 5.488 -4.168 -5.602 1 98.88 255 CYS A CA 1
ATOM 2018 C C . CYS A 1 255 ? 4.977 -5.004 -4.434 1 98.88 255 CYS A C 1
ATOM 2020 O O . CYS A 1 255 ? 3.965 -5.695 -4.559 1 98.88 255 CYS A O 1
ATOM 2022 N N . PRO A 1 256 ? 5.664 -4.957 -3.281 1 98.88 256 PRO A N 1
ATOM 2023 C CA . PRO A 1 256 ? 4.98 -5.477 -2.094 1 98.88 256 PRO A CA 1
ATOM 2024 C C . PRO A 1 256 ? 3.648 -4.777 -1.828 1 98.88 256 PRO A C 1
ATOM 2026 O O . PRO A 1 256 ? 3.52 -3.576 -2.066 1 98.88 256 PRO A O 1
ATOM 2029 N N . VAL A 1 257 ? 2.67 -5.562 -1.434 1 98.94 257 VAL A N 1
ATOM 2030 C CA . VAL A 1 257 ? 1.331 -5.012 -1.255 1 98.94 257 VAL A CA 1
ATOM 2031 C C . VAL A 1 257 ? 0.702 -5.582 0.014 1 98.94 257 VAL A C 1
ATOM 2033 O O . VAL A 1 257 ? 1.238 -6.516 0.615 1 98.94 257 VAL A O 1
ATOM 2036 N N . ARG A 1 258 ? -0.395 -4.973 0.423 1 98.88 258 ARG A N 1
ATOM 2037 C CA . ARG A 1 258 ? -1.231 -5.422 1.53 1 98.88 258 ARG A CA 1
ATOM 2038 C C . ARG A 1 258 ? -2.676 -5.621 1.081 1 98.88 258 ARG A C 1
ATOM 2040 O O . ARG A 1 258 ? -3.564 -4.867 1.486 1 98.88 258 ARG A O 1
ATOM 2047 N N . PRO A 1 259 ? -2.951 -6.664 0.252 1 98.94 259 PRO A N 1
ATOM 2048 C CA . PRO A 1 259 ? -4.332 -6.879 -0.178 1 98.94 259 PRO A CA 1
ATOM 2049 C C . PRO A 1 259 ? -5.277 -7.168 0.989 1 98.94 259 PRO A C 1
ATOM 2051 O O . PRO A 1 259 ? -4.906 -7.891 1.92 1 98.94 259 PRO A O 1
ATOM 2054 N N . ILE A 1 260 ? -6.453 -6.562 0.912 1 98.88 260 ILE A N 1
ATOM 2055 C CA . ILE A 1 260 ? -7.5 -6.887 1.87 1 98.88 260 ILE A CA 1
ATOM 2056 C C . ILE A 1 260 ? -8.711 -7.461 1.135 1 98.88 260 ILE A C 1
ATOM 2058 O O . ILE A 1 260 ? -8.984 -7.086 -0.009 1 98.88 260 ILE A O 1
ATOM 2062 N N . ALA A 1 261 ? -9.375 -8.328 1.744 1 98.75 261 ALA A N 1
ATOM 2063 C CA . ALA A 1 261 ? -10.656 -8.844 1.271 1 98.75 261 ALA A CA 1
ATOM 2064 C C . ALA A 1 261 ? -11.789 -8.445 2.211 1 98.75 261 ALA A C 1
ATOM 2066 O O . ALA A 1 261 ? -11.617 -8.43 3.434 1 98.75 261 ALA A O 1
ATOM 2067 N N . GLU A 1 262 ? -12.867 -8.086 1.669 1 97.88 262 GLU A N 1
ATOM 2068 C CA . GLU A 1 262 ? -14.062 -7.746 2.43 1 97.88 262 GLU A CA 1
ATOM 2069 C C . GLU A 1 262 ? -15.234 -8.656 2.057 1 97.88 262 GLU A C 1
ATOM 2071 O O . GLU A 1 262 ? -15.414 -8.992 0.885 1 97.88 262 GLU A O 1
ATOM 2076 N N . TYR A 1 263 ? -15.945 -9.117 3.072 1 96.88 263 TYR A N 1
ATOM 2077 C CA . TYR A 1 263 ? -17.078 -10.008 2.879 1 96.88 263 TYR A CA 1
ATOM 2078 C C . TYR A 1 263 ? -18.125 -9.789 3.961 1 96.88 263 TYR A C 1
ATOM 2080 O O . TYR A 1 263 ? -17.844 -9.188 4.996 1 96.88 263 TYR A O 1
ATOM 2088 N N . ASN A 1 264 ? -19.391 -10.141 3.68 1 92.88 264 ASN A N 1
ATOM 2089 C CA . ASN A 1 264 ? -20.469 -10.047 4.668 1 92.88 264 ASN A CA 1
ATOM 2090 C C . ASN A 1 264 ? -20.5 -11.281 5.566 1 92.88 264 ASN A C 1
ATOM 2092 O O . ASN A 1 264 ? -20.375 -12.406 5.09 1 92.88 264 ASN A O 1
ATOM 2096 N N . ASP A 1 265 ? -20.359 -11.031 6.816 1 82 265 ASP A N 1
ATOM 2097 C CA . ASP A 1 265 ? -20.438 -12.133 7.773 1 82 265 ASP A CA 1
ATOM 2098 C C . ASP A 1 265 ? -21.844 -12.734 7.793 1 82 265 ASP A C 1
ATOM 2100 O O . ASP A 1 265 ? -22.812 -12.055 8.133 1 82 265 ASP A O 1
ATOM 2104 N N . ASN A 1 266 ? -22.422 -13.312 6.797 1 63.62 266 ASN A N 1
ATOM 2105 C CA . ASN A 1 266 ? -23.75 -13.891 6.918 1 63.62 266 ASN A CA 1
ATOM 2106 C C . ASN A 1 266 ? -23.828 -14.922 8.039 1 63.62 266 ASN A C 1
ATOM 2108 O O . ASN A 1 266 ? -23.188 -15.977 7.961 1 63.62 266 ASN A O 1
ATOM 2112 N N . HIS A 1 267 ? -23.578 -14.695 9.273 1 49.72 267 HIS A N 1
ATOM 2113 C CA . HIS A 1 267 ? -24.031 -15.695 10.227 1 49.72 267 HIS A CA 1
ATOM 2114 C C . HIS A 1 267 ? -25.406 -16.219 9.859 1 49.72 267 HIS A C 1
ATOM 2116 O O . HIS A 1 267 ? -26.391 -15.484 9.906 1 49.72 267 HIS A O 1
ATOM 2122 N N . ASP A 1 268 ? -25.594 -16.969 8.883 1 40.69 268 ASP A N 1
ATOM 2123 C CA . ASP A 1 268 ? -26.797 -17.797 8.836 1 40.69 268 ASP A CA 1
ATOM 2124 C C . ASP A 1 268 ? -27.062 -18.438 10.195 1 40.69 268 ASP A C 1
ATOM 2126 O O . ASP A 1 268 ? -26.203 -19.109 10.758 1 40.69 268 ASP A O 1
ATOM 2130 N N . GLU A 1 269 ? -27.828 -17.781 11.078 1 37.44 269 GLU A N 1
ATOM 2131 C CA . GLU A 1 269 ? -28.594 -18.578 12.023 1 37.44 269 GLU A CA 1
ATOM 2132 C C . GLU A 1 269 ? -29.172 -19.828 11.352 1 37.44 269 GLU A C 1
ATOM 2134 O O . GLU A 1 269 ? -30.047 -19.734 10.492 1 37.44 269 GLU A O 1
ATOM 2139 N N . SER A 1 270 ? -28.297 -20.75 10.883 1 30.27 270 SER A N 1
ATOM 2140 C CA . SER A 1 270 ? -29 -22.016 11.039 1 30.27 270 SER A CA 1
ATOM 2141 C C . SER A 1 270 ? -29.344 -22.281 12.5 1 30.27 270 SER A C 1
ATOM 2143 O O . SER A 1 270 ? -28.578 -21.922 13.398 1 30.27 270 SER A O 1
ATOM 2145 N N . MET B 1 1 ? -76.25 -33.688 -8.188 1 31.62 1 MET B N 1
ATOM 2146 C CA . MET B 1 1 ? -75.812 -32.375 -7.648 1 31.62 1 MET B CA 1
ATOM 2147 C C . MET B 1 1 ? -74.312 -32.344 -7.449 1 31.62 1 MET B C 1
ATOM 2149 O O . MET B 1 1 ? -73.75 -33.031 -6.574 1 31.62 1 MET B O 1
ATOM 2153 N N . THR B 1 2 ? -73.562 -32.219 -8.586 1 34.38 2 THR B N 1
ATOM 2154 C CA . THR B 1 2 ? -72.125 -32.219 -8.922 1 34.38 2 THR B CA 1
ATOM 2155 C C . THR B 1 2 ? -71.375 -31.047 -8.258 1 34.38 2 THR B C 1
ATOM 2157 O O . THR B 1 2 ? -71.625 -29.891 -8.578 1 34.38 2 THR B O 1
ATOM 2160 N N . LEU B 1 3 ? -71.25 -31.125 -6.922 1 31.62 3 LEU B N 1
ATOM 2161 C CA . LEU B 1 3 ? -70.5 -30.141 -6.141 1 31.62 3 LEU B CA 1
ATOM 2162 C C . LEU B 1 3 ? -69.125 -29.891 -6.738 1 31.62 3 LEU B C 1
ATOM 2164 O O . LEU B 1 3 ? -68.312 -30.797 -6.773 1 31.62 3 LEU B O 1
ATOM 2168 N N . LEU B 1 4 ? -69 -29.016 -7.727 1 32.03 4 LEU B N 1
ATOM 2169 C CA . LEU B 1 4 ? -67.812 -28.469 -8.312 1 32.03 4 LEU B CA 1
ATOM 2170 C C . LEU B 1 4 ? -66.938 -27.797 -7.242 1 32.03 4 LEU B C 1
ATOM 2172 O O . LEU B 1 4 ? -67.375 -26.859 -6.582 1 32.03 4 LEU B O 1
ATOM 2176 N N . SER B 1 5 ? -66.125 -28.578 -6.473 1 33.22 5 SER B N 1
ATOM 2177 C CA . SER B 1 5 ? -65.125 -28.047 -5.551 1 33.22 5 SER B CA 1
ATOM 2178 C C . SER B 1 5 ? -64.25 -27.062 -6.238 1 33.22 5 SER B C 1
ATOM 2180 O O . SER B 1 5 ? -63.562 -27.391 -7.234 1 33.22 5 SER B O 1
ATOM 2182 N N . LEU B 1 6 ? -64.625 -25.75 -6.316 1 33.31 6 LEU B N 1
ATOM 2183 C CA . LEU B 1 6 ? -63.75 -24.672 -6.746 1 33.31 6 LEU B CA 1
ATOM 2184 C C . LEU B 1 6 ? -62.469 -24.641 -5.922 1 33.31 6 LEU B C 1
ATOM 2186 O O . LEU B 1 6 ? -62.531 -24.438 -4.707 1 33.31 6 LEU B O 1
ATOM 2190 N N . ILE B 1 7 ? -61.562 -25.547 -6.227 1 37.22 7 ILE B N 1
ATOM 2191 C CA . ILE B 1 7 ? -60.219 -25.469 -5.68 1 37.22 7 ILE B CA 1
ATOM 2192 C C . ILE B 1 7 ? -59.625 -24.078 -5.961 1 37.22 7 ILE B C 1
ATOM 2194 O O . ILE B 1 7 ? -59.5 -23.688 -7.121 1 37.22 7 ILE B O 1
ATOM 2198 N N . GLY B 1 8 ? -59.969 -23.031 -5.121 1 34.81 8 GLY B N 1
ATOM 2199 C CA . GLY B 1 8 ? -59.281 -21.75 -5.117 1 34.81 8 GLY B CA 1
ATOM 2200 C C . GLY B 1 8 ? -57.781 -21.859 -5.113 1 34.81 8 GLY B C 1
ATOM 2201 O O . GLY B 1 8 ? -57.188 -22.438 -4.184 1 34.81 8 GLY B O 1
ATOM 2202 N N . ILE B 1 9 ? -57.188 -22 -6.332 1 36.41 9 ILE B N 1
ATOM 2203 C CA . ILE B 1 9 ? -55.75 -21.891 -6.527 1 36.41 9 ILE B CA 1
ATOM 2204 C C . ILE B 1 9 ? -55.281 -20.547 -5.973 1 36.41 9 ILE B C 1
ATOM 2206 O O . ILE B 1 9 ? -55.656 -19.5 -6.465 1 36.41 9 ILE B O 1
ATOM 2210 N N . TYR B 1 10 ? -55.188 -20.453 -4.637 1 35.91 10 TYR B N 1
ATOM 2211 C CA . TYR B 1 10 ? -54.406 -19.344 -4.094 1 35.91 10 TYR B CA 1
ATOM 2212 C C . TYR B 1 10 ? -53.031 -19.234 -4.75 1 35.91 10 TYR B C 1
ATOM 2214 O O . TYR B 1 10 ? -52.219 -20.141 -4.586 1 35.91 10 TYR B O 1
ATOM 2222 N N . LEU B 1 11 ? -53 -18.594 -5.898 1 34.19 11 LEU B N 1
ATOM 2223 C CA . LEU B 1 11 ? -51.719 -18.172 -6.453 1 34.19 11 LEU B CA 1
ATOM 2224 C C . LEU B 1 11 ? -50.938 -17.312 -5.445 1 34.19 11 LEU B C 1
ATOM 2226 O O . LEU B 1 11 ? -51.375 -16.219 -5.086 1 34.19 11 LEU B O 1
ATOM 2230 N N . LEU B 1 12 ? -50.375 -17.922 -4.438 1 34.34 12 LEU B N 1
ATOM 2231 C CA . LEU B 1 12 ? -49.344 -17.203 -3.684 1 34.34 12 LEU B CA 1
ATOM 2232 C C . LEU B 1 12 ? -48.344 -16.531 -4.621 1 34.34 12 LEU B C 1
ATOM 2234 O O . LEU B 1 12 ? -47.562 -17.219 -5.281 1 34.34 12 LEU B O 1
ATOM 2238 N N . LEU B 1 13 ? -48.812 -15.438 -5.207 1 31.83 13 LEU B N 1
ATOM 2239 C CA . LEU B 1 13 ? -47.781 -14.586 -5.832 1 31.83 13 LEU B CA 1
ATOM 2240 C C . LEU B 1 13 ? -46.656 -14.297 -4.863 1 31.83 13 LEU B C 1
ATOM 2242 O O . LEU B 1 13 ? -46.844 -13.672 -3.822 1 31.83 13 LEU B O 1
ATOM 2246 N N . VAL B 1 14 ? -45.719 -15.211 -4.703 1 35.53 14 VAL B N 1
ATOM 2247 C CA . VAL B 1 14 ? -44.438 -14.867 -4.117 1 35.53 14 VAL B CA 1
ATOM 2248 C C . VAL B 1 14 ? -43.906 -13.594 -4.766 1 35.53 14 VAL B C 1
ATOM 2250 O O . VAL B 1 14 ? -43.531 -13.594 -5.945 1 35.53 14 VAL B O 1
ATOM 2253 N N . LEU B 1 15 ? -44.531 -12.516 -4.496 1 30.55 15 LEU B N 1
ATOM 2254 C CA . LEU B 1 15 ? -43.781 -11.312 -4.816 1 30.55 15 LEU B CA 1
ATOM 2255 C C . LEU B 1 15 ? -42.344 -11.406 -4.289 1 30.55 15 LEU B C 1
ATOM 2257 O O . LEU B 1 15 ? -42.125 -11.5 -3.08 1 30.55 15 LEU B O 1
ATOM 2261 N N . LYS B 1 16 ? -41.562 -12.016 -5.086 1 34 16 LYS B N 1
ATOM 2262 C CA . LYS B 1 16 ? -40.156 -11.789 -4.77 1 34 16 LYS B CA 1
ATOM 2263 C C . LYS B 1 16 ? -39.875 -10.312 -4.504 1 34 16 LYS B C 1
ATOM 2265 O O . LYS B 1 16 ? -40.25 -9.453 -5.297 1 34 16 LYS B O 1
ATOM 2270 N N . PRO B 1 17 ? -39.75 -10.023 -3.283 1 32.72 17 PRO B N 1
ATOM 2271 C CA . PRO B 1 17 ? -39.312 -8.633 -3.234 1 32.72 17 PRO B CA 1
ATOM 2272 C C . PRO B 1 17 ? -38.344 -8.273 -4.355 1 32.72 17 PRO B C 1
ATOM 2274 O O . PRO B 1 17 ? -37.438 -9.047 -4.656 1 32.72 17 PRO B O 1
ATOM 2277 N N . LEU B 1 18 ? -38.844 -7.602 -5.379 1 29.92 18 LEU B N 1
ATOM 2278 C CA . LEU B 1 18 ? -37.906 -6.93 -6.258 1 29.92 18 LEU B CA 1
ATOM 2279 C C . LEU B 1 18 ? -36.75 -6.32 -5.457 1 29.92 18 LEU B C 1
ATOM 2281 O O . LEU B 1 18 ? -36.969 -5.512 -4.555 1 29.92 18 LEU B O 1
ATOM 2285 N N . PHE B 1 19 ? -35.719 -7.129 -5.312 1 29.5 19 PHE B N 1
ATOM 2286 C CA . PHE B 1 19 ? -34.5 -6.457 -4.938 1 29.5 19 PHE B CA 1
ATOM 2287 C C . PHE B 1 19 ? -34.344 -5.133 -5.676 1 29.5 19 PHE B C 1
ATOM 2289 O O . PHE B 1 19 ? -34.156 -5.113 -6.895 1 29.5 19 PHE B O 1
ATOM 2296 N N . PHE B 1 20 ? -35.25 -4.195 -5.383 1 28.94 20 PHE B N 1
ATOM 2297 C CA . PHE B 1 20 ? -34.781 -2.873 -5.812 1 28.94 20 PHE B CA 1
ATOM 2298 C C . PHE B 1 20 ? -33.281 -2.742 -5.684 1 28.94 20 PHE B C 1
ATOM 2300 O O . PHE B 1 20 ? -32.75 -2.801 -4.578 1 28.94 20 PHE B O 1
ATOM 2307 N N . VAL B 1 21 ? -32.719 -3.191 -6.699 1 30.66 21 VAL B N 1
ATOM 2308 C CA . VAL B 1 21 ? -31.359 -2.678 -6.848 1 30.66 21 VAL B CA 1
ATOM 2309 C C . VAL B 1 21 ? -31.359 -1.165 -6.645 1 30.66 21 VAL B C 1
ATOM 2311 O O . VAL B 1 21 ? -31.938 -0.423 -7.441 1 30.66 21 VAL B O 1
ATOM 2314 N N . GLN B 1 22 ? -31.766 -0.609 -5.496 1 34.38 22 GLN B N 1
ATOM 2315 C CA . GLN B 1 22 ? -31.391 0.79 -5.348 1 34.38 22 GLN B CA 1
ATOM 2316 C C . GLN B 1 22 ? -30.312 1.179 -6.359 1 34.38 22 GLN B C 1
ATOM 2318 O O . GLN B 1 22 ? -29.312 0.482 -6.504 1 34.38 22 GLN B O 1
ATOM 2323 N N . ILE B 1 23 ? -30.719 1.76 -7.422 1 38.44 23 ILE B N 1
ATOM 2324 C CA . ILE B 1 23 ? -29.812 2.404 -8.375 1 38.44 23 ILE B CA 1
ATOM 2325 C C . ILE B 1 23 ? -28.562 2.879 -7.664 1 38.44 23 ILE B C 1
ATOM 2327 O O . ILE B 1 23 ? -28.625 3.738 -6.781 1 38.44 23 ILE B O 1
ATOM 2331 N N . SER B 1 24 ? -27.531 2.104 -7.348 1 46.56 24 SER B N 1
ATOM 2332 C CA . SER B 1 24 ? -26.156 2.104 -6.855 1 46.56 24 SER B CA 1
ATOM 2333 C C . SER B 1 24 ? -25.438 3.396 -7.227 1 46.56 24 SER B C 1
ATOM 2335 O O . SER B 1 24 ? -25.297 3.711 -8.406 1 46.56 24 SER B O 1
ATOM 2337 N N . ALA B 1 25 ? -25.781 4.559 -6.633 1 55.91 25 ALA B N 1
ATOM 2338 C CA . ALA B 1 25 ? -24.906 5.719 -6.785 1 55.91 25 ALA B CA 1
ATOM 2339 C C . ALA B 1 25 ? -23.516 5.297 -7.262 1 55.91 25 ALA B C 1
ATOM 2341 O O . ALA B 1 25 ? -22.984 4.281 -6.812 1 55.91 25 ALA B O 1
ATOM 2342 N N . HIS B 1 26 ? -23.219 5.859 -8.484 1 79.31 26 HIS B N 1
ATOM 2343 C CA . HIS B 1 26 ? -21.922 5.59 -9.078 1 79.31 26 HIS B CA 1
ATOM 2344 C C . HIS B 1 26 ? -20.781 5.945 -8.125 1 79.31 26 HIS B C 1
ATOM 2346 O O . HIS B 1 26 ? -20.625 7.109 -7.754 1 79.31 26 HIS B O 1
ATOM 2352 N N . ARG B 1 27 ? -20.328 5.047 -7.434 1 89.5 27 ARG B N 1
ATOM 2353 C CA . ARG B 1 27 ? -19.188 5.211 -6.531 1 89.5 27 ARG B CA 1
ATOM 2354 C C . ARG B 1 27 ? -17.922 5.574 -7.305 1 89.5 27 ARG B C 1
ATOM 2356 O O . ARG B 1 27 ? -17.547 4.887 -8.258 1 89.5 27 ARG B O 1
ATOM 2363 N N . MET B 1 28 ? -17.453 6.77 -7.027 1 96.19 28 MET B N 1
ATOM 2364 C CA . MET B 1 28 ? -16.219 7.258 -7.629 1 96.19 28 MET B CA 1
ATOM 2365 C C . MET B 1 28 ? -15.031 7.02 -6.699 1 96.19 28 MET B C 1
ATOM 2367 O O . MET B 1 28 ? -15.18 7.016 -5.477 1 96.19 28 MET B O 1
ATOM 2371 N N . THR B 1 29 ? -13.914 6.703 -7.305 1 97.56 29 THR B N 1
ATOM 2372 C CA . THR B 1 29 ? -12.672 6.523 -6.562 1 97.56 29 THR B CA 1
ATOM 2373 C C . THR B 1 29 ? -11.602 7.488 -7.062 1 97.56 29 THR B C 1
ATOM 2375 O O . THR B 1 29 ? -11.422 7.652 -8.273 1 97.56 29 THR B O 1
ATOM 2378 N N . ILE B 1 30 ? -10.93 8.117 -6.133 1 97.88 30 ILE B N 1
ATOM 2379 C CA . ILE B 1 30 ? -9.812 8.961 -6.547 1 97.88 30 ILE B CA 1
ATOM 2380 C C . ILE B 1 30 ? -8.539 8.523 -5.836 1 97.88 30 ILE B C 1
ATOM 2382 O O . ILE B 1 30 ? -8.586 8.078 -4.688 1 97.88 30 ILE B O 1
ATOM 2386 N N . ASP B 1 31 ? -7.477 8.539 -6.582 1 98.75 31 ASP B N 1
ATOM 2387 C CA . ASP B 1 31 ? -6.125 8.273 -6.102 1 98.75 31 ASP B CA 1
ATOM 2388 C C . ASP B 1 31 ? -5.484 9.539 -5.527 1 98.75 31 ASP B C 1
ATOM 2390 O O . ASP B 1 31 ? -5.344 10.539 -6.227 1 98.75 31 ASP B O 1
ATOM 2394 N N . LEU B 1 32 ? -5.059 9.5 -4.23 1 98.88 32 LEU B N 1
ATOM 2395 C CA . LEU B 1 32 ? -4.551 10.688 -3.551 1 98.88 32 LEU B CA 1
ATOM 2396 C C . LEU B 1 32 ? -3.033 10.625 -3.418 1 98.88 32 LEU B C 1
ATOM 2398 O O . LEU B 1 32 ? -2.457 11.281 -2.547 1 98.88 32 LEU B O 1
ATOM 2402 N N . SER B 1 33 ? -2.354 9.797 -4.238 1 98.88 33 SER B N 1
ATOM 2403 C CA . SER B 1 33 ? -0.907 9.625 -4.141 1 98.88 33 SER B CA 1
ATOM 2404 C C . SER B 1 33 ? -0.203 10.125 -5.395 1 98.88 33 SER B C 1
ATOM 2406 O O . SER B 1 33 ? -0.823 10.25 -6.453 1 98.88 33 SER B O 1
ATOM 2408 N N . TYR B 1 34 ? 1.003 10.461 -5.234 1 98.81 34 TYR B N 1
ATOM 2409 C CA . TYR B 1 34 ? 1.85 10.859 -6.352 1 98.81 34 TYR B CA 1
ATOM 2410 C C . TYR B 1 34 ? 2.508 9.641 -6.992 1 98.81 34 TYR B C 1
ATOM 2412 O O . TYR B 1 34 ? 2.84 8.672 -6.305 1 98.81 34 TYR B O 1
ATOM 2420 N N . LYS B 1 35 ? 2.646 9.703 -8.328 1 98.38 35 LYS B N 1
ATOM 2421 C CA . LYS B 1 35 ? 3.465 8.719 -9.031 1 98.38 35 LYS B CA 1
ATOM 2422 C C . LYS B 1 35 ? 4.906 8.742 -8.531 1 98.38 35 LYS B C 1
ATOM 2424 O O . LYS B 1 35 ? 5.48 9.812 -8.336 1 98.38 35 LYS B O 1
ATOM 2429 N N . MET B 1 36 ? 5.473 7.555 -8.312 1 98.56 36 MET B N 1
ATOM 2430 C CA . MET B 1 36 ? 6.824 7.461 -7.766 1 98.56 36 MET B CA 1
ATOM 2431 C C . MET B 1 36 ? 7.832 7.137 -8.859 1 98.56 36 MET B C 1
ATOM 2433 O O . MET B 1 36 ? 7.871 6.012 -9.359 1 98.56 36 MET B O 1
ATOM 2437 N N . ASP B 1 37 ? 8.562 8.055 -9.227 1 97.81 37 ASP B N 1
ATOM 2438 C CA . ASP B 1 37 ? 9.727 7.922 -10.094 1 97.81 37 ASP B CA 1
ATOM 2439 C C . ASP B 1 37 ? 10.953 8.57 -9.461 1 97.81 37 ASP B C 1
ATOM 2441 O O . ASP B 1 37 ? 10.945 8.914 -8.281 1 97.81 37 ASP B O 1
ATOM 2445 N N . ALA B 1 38 ? 12.008 8.656 -10.203 1 96.12 38 ALA B N 1
ATOM 2446 C CA . ALA B 1 38 ? 13.273 9.133 -9.656 1 96.12 38 ALA B CA 1
ATOM 2447 C C . ALA B 1 38 ? 13.156 10.57 -9.172 1 96.12 38 ALA B C 1
ATOM 2449 O O . ALA B 1 38 ? 13.977 11.039 -8.375 1 96.12 38 ALA B O 1
ATOM 2450 N N . LYS B 1 39 ? 12.148 11.312 -9.562 1 95.12 39 LYS B N 1
ATOM 2451 C CA . LYS B 1 39 ? 12 12.719 -9.219 1 95.12 39 LYS B CA 1
ATOM 2452 C C . LYS B 1 39 ? 11 12.906 -8.078 1 95.12 39 LYS B C 1
ATOM 2454 O O . LYS B 1 39 ? 10.719 14.039 -7.676 1 95.12 39 LYS B O 1
ATOM 2459 N N . ILE B 1 40 ? 10.438 11.867 -7.605 1 97.75 40 ILE B N 1
ATOM 2460 C CA . ILE B 1 40 ? 9.461 11.969 -6.523 1 97.75 40 ILE B CA 1
ATOM 2461 C C . ILE B 1 40 ? 10.062 12.742 -5.355 1 97.75 40 ILE B C 1
ATOM 2463 O O . ILE B 1 40 ? 11.242 12.578 -5.035 1 97.75 40 ILE B O 1
ATOM 2467 N N . MET B 1 41 ? 9.297 13.641 -4.738 1 95.69 41 MET B N 1
ATOM 2468 C CA . MET B 1 41 ? 9.805 14.414 -3.609 1 95.69 41 MET B CA 1
ATOM 2469 C C . MET B 1 41 ? 9.781 13.586 -2.326 1 95.69 41 MET B C 1
ATOM 2471 O O . MET B 1 41 ? 8.93 12.711 -2.166 1 95.69 41 MET B O 1
ATOM 2475 N N . LYS B 1 42 ? 10.695 13.789 -1.5 1 95.12 42 LYS B N 1
ATOM 2476 C CA . LYS B 1 42 ? 10.898 13.25 -0.157 1 95.12 42 LYS B CA 1
ATOM 2477 C C . LYS B 1 42 ? 11.266 14.359 0.828 1 95.12 42 LYS B C 1
ATOM 2479 O O . LYS B 1 42 ? 11.477 15.508 0.429 1 95.12 42 LYS B O 1
ATOM 2484 N N . TRP B 1 43 ? 11.203 14.062 2.068 1 94.75 43 TRP B N 1
ATOM 2485 C CA . TRP B 1 43 ? 11.656 15.062 3.029 1 94.75 43 TRP B CA 1
ATOM 2486 C C . TRP B 1 43 ? 13.047 15.578 2.668 1 94.75 43 TRP B C 1
ATOM 2488 O O . TRP B 1 43 ? 13.875 14.828 2.145 1 94.75 43 TRP B O 1
ATOM 2498 N N . ILE B 1 44 ? 13.289 16.719 2.984 1 93.25 44 ILE B N 1
ATOM 2499 C CA . ILE B 1 44 ? 14.414 17.516 2.506 1 93.25 44 ILE B CA 1
ATOM 2500 C C . ILE B 1 44 ? 15.719 16.781 2.803 1 93.25 44 ILE B C 1
ATOM 2502 O O . ILE B 1 44 ? 16.641 16.797 1.982 1 93.25 44 ILE B O 1
ATOM 2506 N N . THR B 1 45 ? 15.852 16.109 3.879 1 94.56 45 THR B N 1
ATOM 2507 C CA . THR B 1 45 ? 17.109 15.5 4.285 1 94.56 45 THR B CA 1
ATOM 2508 C C . THR B 1 45 ? 17.109 14 3.994 1 94.56 45 THR B C 1
ATOM 2510 O O . THR B 1 45 ? 18.094 13.305 4.242 1 94.56 45 THR B O 1
ATOM 2513 N N . ALA B 1 46 ? 15.977 13.469 3.551 1 96.19 46 ALA B N 1
ATOM 2514 C CA . ALA B 1 46 ? 15.836 12.023 3.363 1 96.19 46 ALA B CA 1
ATOM 2515 C C . ALA B 1 46 ? 16.578 11.562 2.111 1 96.19 46 ALA B C 1
ATOM 2517 O O . ALA B 1 46 ? 16.828 12.352 1.201 1 96.19 46 ALA B O 1
ATOM 2518 N N . ARG B 1 47 ? 16.969 10.297 2.061 1 96.5 47 ARG B N 1
ATOM 2519 C CA . ARG B 1 47 ? 17.594 9.734 0.868 1 96.5 47 ARG B CA 1
ATOM 2520 C C . ARG B 1 47 ? 16.625 9.734 -0.312 1 96.5 47 ARG B C 1
ATOM 2522 O O . ARG B 1 47 ? 15.414 9.633 -0.127 1 96.5 47 ARG B O 1
ATOM 2529 N N . PRO B 1 48 ? 17.156 9.812 -1.525 1 96.75 48 PRO B N 1
ATOM 2530 C CA . PRO B 1 48 ? 16.297 9.758 -2.711 1 96.75 48 PRO B CA 1
ATOM 2531 C C . PRO B 1 48 ? 15.734 8.359 -2.971 1 96.75 48 PRO B C 1
ATOM 2533 O O . PRO B 1 48 ? 16.312 7.367 -2.52 1 96.75 48 PRO B O 1
ATOM 2536 N N . TYR B 1 49 ? 14.625 8.383 -3.627 1 98.5 49 TYR B N 1
ATOM 2537 C CA . TYR B 1 49 ? 14.062 7.137 -4.133 1 98.5 49 TYR B CA 1
ATOM 2538 C C . TYR B 1 49 ? 14.891 6.586 -5.285 1 98.5 49 TYR B C 1
ATOM 2540 O O . TYR B 1 49 ? 15.25 7.324 -6.203 1 98.5 49 TYR B O 1
ATOM 2548 N N . GLU B 1 50 ? 15.172 5.285 -5.203 1 98.5 50 GLU B N 1
ATOM 2549 C CA . GLU B 1 50 ? 15.914 4.602 -6.254 1 98.5 50 GLU B CA 1
ATOM 2550 C C . GLU B 1 50 ? 15.219 3.307 -6.672 1 98.5 50 GLU B C 1
ATOM 2552 O O . GLU B 1 50 ? 14.805 2.516 -5.82 1 98.5 50 GLU B O 1
ATOM 2557 N N . LEU B 1 51 ? 15.055 3.127 -7.93 1 98.69 51 LEU B N 1
ATOM 2558 C CA . LEU B 1 51 ? 14.625 1.864 -8.531 1 98.69 51 LEU B CA 1
ATOM 2559 C C . LEU B 1 51 ? 15.727 1.287 -9.414 1 98.69 51 LEU B C 1
ATOM 2561 O O . LEU B 1 51 ? 16.125 1.915 -10.398 1 98.69 51 LEU B O 1
ATOM 2565 N N . ARG B 1 52 ? 16.234 0.166 -9.039 1 98.62 52 ARG B N 1
ATOM 2566 C CA . ARG B 1 52 ? 17.203 -0.557 -9.852 1 98.62 52 ARG B CA 1
ATOM 2567 C C . ARG B 1 52 ? 16.516 -1.654 -10.664 1 98.62 52 ARG B C 1
ATOM 2569 O O . ARG B 1 52 ? 16.062 -2.65 -10.109 1 98.62 52 ARG B O 1
ATOM 2576 N N . ILE B 1 53 ? 16.547 -1.538 -11.961 1 98.38 53 ILE B N 1
ATOM 2577 C CA . ILE B 1 53 ? 15.891 -2.488 -12.859 1 98.38 53 ILE B CA 1
ATOM 2578 C C . ILE B 1 53 ? 16.891 -3.559 -13.289 1 98.38 53 ILE B C 1
ATOM 2580 O O . ILE B 1 53 ? 18 -3.242 -13.75 1 98.38 53 ILE B O 1
ATOM 2584 N N . LEU B 1 54 ? 16.516 -4.758 -13.078 1 97.94 54 LEU B N 1
ATOM 2585 C CA . LEU B 1 54 ? 17.234 -5.93 -13.57 1 97.94 54 LEU B CA 1
ATOM 2586 C C . LEU B 1 54 ? 16.453 -6.633 -14.664 1 97.94 54 LEU B C 1
ATOM 2588 O O . LEU B 1 54 ? 15.281 -6.973 -14.477 1 97.94 54 LEU B O 1
ATOM 2592 N N . SER B 1 55 ? 17.047 -6.832 -15.852 1 96.81 55 SER B N 1
ATOM 2593 C CA . SER B 1 55 ? 16.297 -7.457 -16.938 1 96.81 55 SER B CA 1
ATOM 2594 C C . SER B 1 55 ? 17.172 -8.43 -17.719 1 96.81 55 SER B C 1
ATOM 2596 O O . SER B 1 55 ? 18.406 -8.336 -17.688 1 96.81 55 SER B O 1
ATOM 2598 N N . ARG B 1 56 ? 16.531 -9.383 -18.266 1 95.25 56 ARG B N 1
ATOM 2599 C CA . ARG B 1 56 ? 17.156 -10.336 -19.172 1 95.25 56 ARG B CA 1
ATOM 2600 C C . ARG B 1 56 ? 16.188 -10.758 -20.281 1 95.25 56 ARG B C 1
ATOM 2602 O O . ARG B 1 56 ? 14.969 -10.664 -20.109 1 95.25 56 ARG B O 1
ATOM 2609 N N . ASP B 1 57 ? 16.766 -11.203 -21.344 1 94.5 57 ASP B N 1
ATOM 2610 C CA . ASP B 1 57 ? 15.953 -11.711 -22.438 1 94.5 57 ASP B CA 1
ATOM 2611 C C . ASP B 1 57 ? 15.734 -13.219 -22.312 1 94.5 57 ASP B C 1
ATOM 2613 O O . ASP B 1 57 ? 16.641 -13.953 -21.922 1 94.5 57 ASP B O 1
ATOM 2617 N N . LYS B 1 58 ? 14.5 -13.57 -22.609 1 92 58 LYS B N 1
ATOM 2618 C CA . LYS B 1 58 ? 14.156 -14.984 -22.672 1 92 58 LYS B CA 1
ATOM 2619 C C . LYS B 1 58 ? 13.594 -15.352 -24.031 1 92 58 LYS B C 1
ATOM 2621 O O . LYS B 1 58 ? 12.656 -14.711 -24.516 1 92 58 LYS B O 1
ATOM 2626 N N . LYS B 1 59 ? 14.164 -16.391 -24.578 1 91.12 59 LYS B N 1
ATOM 2627 C CA . LYS B 1 59 ? 13.664 -16.891 -25.859 1 91.12 59 LYS B CA 1
ATOM 2628 C C . LYS B 1 59 ? 12.5 -17.859 -25.672 1 91.12 59 LYS B C 1
ATOM 2630 O O . LYS B 1 59 ? 12.602 -18.797 -24.875 1 91.12 59 LYS B O 1
ATOM 2635 N N . ILE B 1 60 ? 11.438 -17.562 -26.203 1 86.75 60 ILE B N 1
ATOM 2636 C CA . ILE B 1 60 ? 10.258 -18.406 -26.234 1 86.75 60 ILE B CA 1
ATOM 2637 C C . ILE B 1 60 ? 9.883 -18.734 -27.672 1 86.75 60 ILE B C 1
ATOM 2639 O O . ILE B 1 60 ? 9.25 -17.922 -28.359 1 86.75 60 ILE B O 1
ATOM 2643 N N . GLY B 1 61 ? 10.156 -19.953 -28.016 1 85.81 61 GLY B N 1
ATOM 2644 C CA . GLY B 1 61 ? 10.023 -20.25 -29.422 1 85.81 61 GLY B CA 1
ATOM 2645 C C . GLY B 1 61 ? 10.805 -19.281 -30.312 1 85.81 61 GLY B C 1
ATOM 2646 O O . GLY B 1 61 ? 12.016 -19.125 -30.141 1 85.81 61 GLY B O 1
ATOM 2647 N N . ASN B 1 62 ? 10.047 -18.625 -31.125 1 88.5 62 ASN B N 1
ATOM 2648 C CA . ASN B 1 62 ? 10.664 -17.688 -32.062 1 88.5 62 ASN B CA 1
ATOM 2649 C C . ASN B 1 62 ? 10.578 -16.25 -31.547 1 88.5 62 ASN B C 1
ATOM 2651 O O . ASN B 1 62 ? 10.922 -15.305 -32.25 1 88.5 62 ASN B O 1
ATOM 2655 N N . GLN B 1 63 ? 10.086 -16.141 -30.391 1 87.75 63 GLN B N 1
ATOM 2656 C CA . GLN B 1 63 ? 9.938 -14.812 -29.828 1 87.75 63 GLN B CA 1
ATOM 2657 C C . GLN B 1 63 ? 10.867 -14.617 -28.625 1 87.75 63 GLN B C 1
ATOM 2659 O O . GLN B 1 63 ? 11.32 -15.594 -28.031 1 87.75 63 GLN B O 1
ATOM 2664 N N . THR B 1 64 ? 11.273 -13.414 -28.516 1 93.31 64 THR B N 1
ATOM 2665 C CA . THR B 1 64 ? 12.062 -13.031 -27.344 1 93.31 64 THR B CA 1
ATOM 2666 C C . THR B 1 64 ? 11.258 -12.117 -26.422 1 93.31 64 THR B C 1
ATOM 2668 O O . THR B 1 64 ? 10.656 -11.141 -26.875 1 93.31 64 THR B O 1
ATOM 2671 N N . ILE B 1 65 ? 11.18 -12.508 -25.188 1 92.81 65 ILE B N 1
ATOM 2672 C CA . ILE B 1 65 ? 10.461 -11.68 -24.219 1 92.81 65 ILE B CA 1
ATOM 2673 C C . ILE B 1 65 ? 11.438 -11.148 -23.172 1 92.81 65 ILE B C 1
ATOM 2675 O O . ILE B 1 65 ? 12.344 -11.867 -22.734 1 92.81 65 ILE B O 1
ATOM 2679 N N . ARG B 1 66 ? 11.297 -9.867 -22.891 1 96.19 66 ARG B N 1
ATOM 2680 C CA . ARG B 1 66 ? 12.086 -9.273 -21.812 1 96.19 66 ARG B CA 1
ATOM 2681 C C . ARG B 1 66 ? 11.477 -9.586 -20.453 1 96.19 66 ARG B C 1
ATOM 2683 O O . ARG B 1 66 ? 10.312 -9.281 -20.203 1 96.19 66 ARG B O 1
ATOM 2690 N N . ILE B 1 67 ? 12.227 -10.164 -19.594 1 97.25 67 ILE B N 1
ATOM 2691 C CA . ILE B 1 67 ? 11.844 -10.43 -18.203 1 97.25 67 ILE B CA 1
ATOM 2692 C C . ILE B 1 67 ? 12.484 -9.391 -17.281 1 97.25 67 ILE B C 1
ATOM 2694 O O . ILE B 1 67 ? 13.656 -9.047 -17.453 1 97.25 67 ILE B O 1
ATOM 2698 N N . GLN B 1 68 ? 11.664 -8.914 -16.375 1 98.25 68 GLN B N 1
ATOM 2699 C CA . GLN B 1 68 ? 12.156 -7.832 -15.531 1 98.25 68 GLN B CA 1
ATOM 2700 C C . GLN B 1 68 ? 11.906 -8.125 -14.055 1 98.25 68 GLN B C 1
ATOM 2702 O O . GLN B 1 68 ? 10.852 -8.648 -13.688 1 98.25 68 GLN B O 1
ATOM 2707 N N . SER B 1 69 ? 12.852 -7.906 -13.227 1 98.06 69 SER B N 1
ATOM 2708 C CA . SER B 1 69 ? 12.758 -7.73 -11.781 1 98.06 69 SER B CA 1
ATOM 2709 C C . SER B 1 69 ? 13.422 -6.43 -11.336 1 98.06 69 SER B C 1
ATOM 2711 O O . SER B 1 69 ? 14.07 -5.754 -12.141 1 98.06 69 SER B O 1
ATOM 2713 N N . ASP B 1 70 ? 13.203 -6.055 -10.109 1 98.38 70 ASP B N 1
ATOM 2714 C CA . ASP B 1 70 ? 13.789 -4.789 -9.688 1 98.38 70 ASP B CA 1
ATOM 2715 C C . ASP B 1 70 ? 13.93 -4.73 -8.164 1 98.38 70 ASP B C 1
ATOM 2717 O O . ASP B 1 70 ? 13.328 -5.539 -7.453 1 98.38 70 ASP B O 1
ATOM 2721 N N . GLU B 1 71 ? 14.711 -3.852 -7.723 1 98.75 71 GLU B N 1
ATOM 2722 C CA . GLU B 1 71 ? 14.969 -3.504 -6.332 1 98.75 71 GLU B CA 1
ATOM 2723 C C . GLU B 1 71 ? 14.727 -2.018 -6.078 1 98.75 71 GLU B C 1
ATOM 2725 O O . GLU B 1 71 ? 14.891 -1.196 -6.984 1 98.75 71 GLU B O 1
ATOM 2730 N N . THR B 1 72 ? 14.328 -1.724 -4.895 1 98.56 72 THR B N 1
ATOM 2731 C CA . THR B 1 72 ? 14.117 -0.32 -4.562 1 98.56 72 THR B CA 1
ATOM 2732 C C . THR B 1 72 ? 14.789 0.032 -3.238 1 98.56 72 THR B C 1
ATOM 2734 O O . THR B 1 72 ? 14.93 -0.823 -2.361 1 98.56 72 THR B O 1
ATOM 2737 N N . PHE B 1 73 ? 15.258 1.232 -3.139 1 98.38 73 PHE B N 1
ATOM 2738 C CA . PHE B 1 73 ? 15.852 1.84 -1.955 1 98.38 73 PHE B CA 1
ATOM 2739 C C . PHE B 1 73 ? 15.289 3.234 -1.72 1 98.38 73 PHE B C 1
ATOM 2741 O O . PHE B 1 73 ? 15.305 4.078 -2.619 1 98.38 73 PHE B O 1
ATOM 2748 N N . MET B 1 74 ? 14.75 3.479 -0.469 1 98.5 74 MET B N 1
ATOM 2749 C CA . MET B 1 74 ? 14.117 4.77 -0.218 1 98.5 74 MET B CA 1
ATOM 2750 C C . MET B 1 74 ? 13.953 5.012 1.279 1 98.5 74 MET B C 1
ATOM 2752 O O . MET B 1 74 ? 14.07 4.082 2.08 1 98.5 74 MET B O 1
ATOM 2756 N N . SER B 1 75 ? 13.75 6.328 1.569 1 98.69 75 SER B N 1
ATOM 2757 C CA . SER B 1 75 ? 13.195 6.668 2.873 1 98.69 75 SER B CA 1
ATOM 2758 C C . SER B 1 75 ? 11.742 6.207 2.992 1 98.69 75 SER B C 1
ATOM 2760 O O . SER B 1 75 ? 10.984 6.273 2.023 1 98.69 75 SER B O 1
ATOM 2762 N N . THR B 1 76 ? 11.359 5.777 4.199 1 98.56 76 THR B N 1
ATOM 2763 C CA . THR B 1 76 ? 9.969 5.395 4.402 1 98.56 76 THR B CA 1
ATOM 2764 C C . THR B 1 76 ? 9.062 6.621 4.391 1 98.56 76 THR B C 1
ATOM 2766 O O . THR B 1 76 ? 7.836 6.492 4.348 1 98.56 76 THR B O 1
ATOM 2769 N N . HIS B 1 77 ? 9.602 7.789 4.41 1 98.38 77 HIS B N 1
ATOM 2770 C CA . HIS B 1 77 ? 8.859 9.039 4.328 1 98.38 77 HIS B CA 1
ATOM 2771 C C . HIS B 1 77 ? 9.023 9.688 2.953 1 98.38 77 HIS B C 1
ATOM 2773 O O . HIS B 1 77 ? 9.406 10.852 2.852 1 98.38 77 HIS B O 1
ATOM 2779 N N . THR B 1 78 ? 8.781 8.969 1.943 1 98.56 78 THR B N 1
ATOM 2780 C CA . THR B 1 78 ? 8.891 9.367 0.545 1 98.56 78 THR B CA 1
ATOM 2781 C C . THR B 1 78 ? 7.512 9.5 -0.091 1 98.56 78 THR B C 1
ATOM 2783 O O . THR B 1 78 ? 6.637 8.664 0.137 1 98.56 78 THR B O 1
ATOM 2786 N N . GLY B 1 79 ? 7.32 10.609 -0.967 1 98.62 79 GLY B N 1
ATOM 2787 C CA . GLY B 1 79 ? 6.051 10.781 -1.657 1 98.62 79 GLY B CA 1
ATOM 2788 C C . GLY B 1 79 ? 4.871 10.898 -0.713 1 98.62 79 GLY B C 1
ATOM 2789 O O . GLY B 1 79 ? 5.008 11.398 0.406 1 98.62 79 GLY B O 1
ATOM 2790 N N . THR B 1 80 ? 3.719 10.609 -1.217 1 98.94 80 THR B N 1
ATOM 2791 C CA . THR B 1 80 ? 2.594 10.43 -0.305 1 98.94 80 THR B CA 1
ATOM 2792 C C . THR B 1 80 ? 2.883 9.312 0.693 1 98.94 80 THR B C 1
ATOM 2794 O O . THR B 1 80 ? 3.186 8.18 0.298 1 98.94 80 THR B O 1
ATOM 2797 N N . HIS B 1 81 ? 2.9 9.664 1.985 1 98.94 81 HIS B N 1
ATOM 2798 C CA . HIS B 1 81 ? 3.305 8.633 2.941 1 98.94 81 HIS B CA 1
ATOM 2799 C C . HIS B 1 81 ? 2.564 8.797 4.266 1 98.94 81 HIS B C 1
ATOM 2801 O O . HIS B 1 81 ? 1.953 9.836 4.52 1 98.94 81 HIS B O 1
ATOM 2807 N N . LEU B 1 82 ? 2.562 7.715 4.973 1 98.94 82 LEU B N 1
ATOM 2808 C CA . LEU B 1 82 ? 2.004 7.621 6.316 1 98.94 82 LEU B CA 1
ATOM 2809 C C . LEU B 1 82 ? 3.107 7.672 7.367 1 98.94 82 LEU B C 1
ATOM 2811 O O . LEU B 1 82 ? 4.094 6.938 7.277 1 98.94 82 LEU B O 1
ATOM 2815 N N . ASP B 1 83 ? 3.025 8.656 8.266 1 98.94 83 ASP B N 1
ATOM 2816 C CA . ASP B 1 83 ? 3.824 8.648 9.484 1 98.94 83 ASP B CA 1
ATOM 2817 C C . ASP B 1 83 ? 3.141 7.844 10.586 1 98.94 83 ASP B C 1
ATOM 2819 O O . ASP B 1 83 ? 2.064 8.219 11.062 1 98.94 83 ASP B O 1
ATOM 2823 N N . ALA B 1 84 ? 3.777 6.762 10.945 1 98.94 84 ALA B N 1
ATOM 2824 C CA . ALA B 1 84 ? 3.266 5.996 12.086 1 98.94 84 ALA B CA 1
ATOM 2825 C C . ALA B 1 84 ? 3.535 6.723 13.398 1 98.94 84 ALA B C 1
ATOM 2827 O O . ALA B 1 84 ? 4.449 7.547 13.484 1 98.94 84 ALA B O 1
ATOM 2828 N N . PRO B 1 85 ? 2.791 6.402 14.43 1 98.94 85 PRO B N 1
ATOM 2829 C CA . PRO B 1 85 ? 2.92 7.078 15.727 1 98.94 85 PRO B CA 1
ATOM 2830 C C . PRO B 1 85 ? 4.324 6.961 16.312 1 98.94 85 PRO B C 1
ATOM 2832 O O . PRO B 1 85 ? 4.793 7.883 16.984 1 98.94 85 PRO B O 1
ATOM 2835 N N . ILE B 1 86 ? 5.094 5.984 16.016 1 98.88 86 ILE B N 1
ATOM 2836 C CA . ILE B 1 86 ? 6.426 5.793 16.578 1 98.88 86 ILE B CA 1
ATOM 2837 C C . ILE B 1 86 ? 7.379 6.848 16.016 1 98.88 86 ILE B C 1
ATOM 2839 O O . ILE B 1 86 ? 8.469 7.059 16.562 1 98.88 86 ILE B O 1
ATOM 2843 N N . HIS B 1 87 ? 7.078 7.473 14.938 1 98.81 87 HIS B N 1
ATOM 2844 C CA . HIS B 1 87 ? 7.906 8.469 14.266 1 98.81 87 HIS B CA 1
ATOM 2845 C C . HIS B 1 87 ? 8.25 9.617 15.211 1 98.81 87 HIS B C 1
ATOM 2847 O O . HIS B 1 87 ? 9.422 9.906 15.445 1 98.81 87 HIS B O 1
ATOM 2853 N N . PHE B 1 88 ? 7.219 10.188 15.891 1 98.38 88 PHE B N 1
ATOM 2854 C CA . PHE B 1 88 ? 7.441 11.312 16.797 1 98.38 88 PHE B CA 1
ATOM 2855 C C . PHE B 1 88 ? 6.789 11.055 18.141 1 98.38 88 PHE B C 1
ATOM 2857 O O . PHE B 1 88 ? 6.816 11.914 19.031 1 98.38 88 PHE B O 1
ATOM 2864 N N . GLY B 1 89 ? 6.172 9.922 18.344 1 97.81 89 GLY B N 1
ATOM 2865 C CA . GLY B 1 89 ? 5.434 9.641 19.562 1 97.81 89 GLY B CA 1
ATOM 2866 C C . GLY B 1 89 ? 6.254 8.891 20.594 1 97.81 89 GLY B C 1
ATOM 2867 O O . GLY B 1 89 ? 5.848 8.789 21.766 1 97.81 89 GLY B O 1
ATOM 2868 N N . GLY B 1 90 ? 7.352 8.375 20.141 1 96.88 90 GLY B N 1
ATOM 2869 C CA . GLY B 1 90 ? 8.188 7.602 21.047 1 96.88 90 GLY B CA 1
ATOM 2870 C C . GLY B 1 90 ? 8.148 6.113 20.766 1 96.88 90 GLY B C 1
ATOM 2871 O O . GLY B 1 90 ? 7.305 5.641 20 1 96.88 90 GLY B O 1
ATOM 2872 N N . GLN B 1 91 ? 9 5.387 21.453 1 94.88 91 GLN B N 1
ATOM 2873 C CA . GLN B 1 91 ? 9.281 3.986 21.156 1 94.88 91 GLN B CA 1
ATOM 2874 C C . GLN B 1 91 ? 8.086 3.1 21.5 1 94.88 91 GLN B C 1
ATOM 2876 O O . GLN B 1 91 ? 7.938 2.012 20.938 1 94.88 91 GLN B O 1
ATOM 2881 N N . ASP B 1 92 ? 7.25 3.514 22.375 1 96.88 92 ASP B N 1
ATOM 2882 C CA . ASP B 1 92 ? 6.152 2.672 22.828 1 96.88 92 ASP B CA 1
ATOM 2883 C C . ASP B 1 92 ? 4.898 2.893 21.984 1 96.88 92 ASP B C 1
ATOM 2885 O O . ASP B 1 92 ? 3.857 2.281 22.234 1 96.88 92 ASP B O 1
ATOM 2889 N N . LYS B 1 93 ? 4.957 3.713 20.984 1 98.62 93 LYS B N 1
ATOM 2890 C CA . LYS B 1 93 ? 3.814 3.99 20.125 1 98.62 93 LYS B CA 1
ATOM 2891 C C . LYS B 1 93 ? 3.82 3.076 18.906 1 98.62 93 LYS B C 1
ATOM 2893 O O . LYS B 1 93 ? 4.781 2.334 18.672 1 98.62 93 LYS B O 1
ATOM 2898 N N . TRP B 1 94 ? 2.787 3.088 18.156 1 98.94 94 TRP B N 1
ATOM 2899 C CA . TRP B 1 94 ? 2.543 2.148 17.078 1 98.94 94 TRP B CA 1
ATOM 2900 C C . TRP B 1 94 ? 3.523 2.377 15.93 1 98.94 94 TRP B C 1
ATOM 2902 O O . TRP B 1 94 ? 3.678 3.502 15.445 1 98.94 94 TRP B O 1
ATOM 2912 N N . SER B 1 95 ? 4.281 1.31 15.508 1 98.94 95 SER B N 1
ATOM 2913 C CA . SER B 1 95 ? 4.891 1.292 14.188 1 98.94 95 SER B CA 1
ATOM 2914 C C . SER B 1 95 ? 3.846 1.096 13.094 1 98.94 95 SER B C 1
ATOM 2916 O O . SER B 1 95 ? 2.652 0.981 13.383 1 98.94 95 SER B O 1
ATOM 2918 N N . VAL B 1 96 ? 4.289 1.09 11.844 1 98.94 96 VAL B N 1
ATOM 2919 C CA . VAL B 1 96 ? 3.359 0.96 10.727 1 98.94 96 VAL B CA 1
ATOM 2920 C C . VAL B 1 96 ? 2.541 -0.319 10.883 1 98.94 96 VAL B C 1
ATOM 2922 O O . VAL B 1 96 ? 1.313 -0.299 10.758 1 98.94 96 VAL B O 1
ATOM 2925 N N . ALA B 1 97 ? 3.164 -1.422 11.211 1 98.81 97 ALA B N 1
ATOM 2926 C CA . ALA B 1 97 ? 2.51 -2.727 11.273 1 98.81 97 ALA B CA 1
ATOM 2927 C C . ALA B 1 97 ? 1.528 -2.785 12.445 1 98.81 97 ALA B C 1
ATOM 2929 O O . ALA B 1 97 ? 0.647 -3.648 12.477 1 98.81 97 ALA B O 1
ATOM 2930 N N . ASP B 1 98 ? 1.693 -1.902 13.414 1 98.81 98 ASP B N 1
ATOM 2931 C CA . ASP B 1 98 ? 0.912 -1.969 14.648 1 98.81 98 ASP B CA 1
ATOM 2932 C C . ASP B 1 98 ? -0.388 -1.178 14.516 1 98.81 98 ASP B C 1
ATOM 2934 O O . ASP B 1 98 ? -1.28 -1.298 15.359 1 98.81 98 ASP B O 1
ATOM 2938 N N . ILE B 1 99 ? -0.494 -0.315 13.516 1 98.94 99 ILE B N 1
ATOM 2939 C CA . ILE B 1 99 ? -1.724 0.448 13.336 1 98.94 99 ILE B CA 1
ATOM 2940 C C . ILE B 1 99 ? -2.881 -0.502 13.039 1 98.94 99 ILE B C 1
ATOM 2942 O O . ILE B 1 99 ? -2.814 -1.296 12.102 1 98.94 99 ILE B O 1
ATOM 2946 N N . PRO B 1 100 ? -3.922 -0.429 13.859 1 98.69 100 PRO B N 1
ATOM 2947 C CA . PRO B 1 100 ? -5.051 -1.325 13.594 1 98.69 100 PRO B CA 1
ATOM 2948 C C . PRO B 1 100 ? -5.621 -1.153 12.188 1 98.69 100 PRO B C 1
ATOM 2950 O O . PRO B 1 100 ? -5.852 -0.026 11.742 1 98.69 100 PRO B O 1
ATOM 2953 N N . LEU B 1 101 ? -5.836 -2.262 11.578 1 98.38 101 LEU B N 1
ATOM 2954 C CA . LEU B 1 101 ? -6.34 -2.26 10.211 1 98.38 101 LEU B CA 1
ATOM 2955 C C . LEU B 1 101 ? -7.645 -1.477 10.109 1 98.38 101 LEU B C 1
ATOM 2957 O O . LEU B 1 101 ? -7.879 -0.772 9.125 1 98.38 101 LEU B O 1
ATOM 2961 N N . LYS B 1 102 ? -8.523 -1.519 11.094 1 97.69 102 LYS B N 1
ATOM 2962 C CA . LYS B 1 102 ? -9.82 -0.847 11.094 1 97.69 102 LYS B CA 1
ATOM 2963 C C . LYS B 1 102 ? -9.648 0.667 10.992 1 97.69 102 LYS B C 1
ATOM 2965 O O . LYS B 1 102 ? -10.57 1.368 10.562 1 97.69 102 LYS B O 1
ATOM 2970 N N . ASN B 1 103 ? -8.508 1.187 11.445 1 98.75 103 ASN B N 1
ATOM 2971 C CA . ASN B 1 103 ? -8.242 2.621 11.391 1 98.75 103 ASN B CA 1
ATOM 2972 C C . ASN B 1 103 ? -7.859 3.068 9.984 1 98.75 103 ASN B C 1
ATOM 2974 O O . ASN B 1 103 ? -7.762 4.266 9.719 1 98.75 103 ASN B O 1
ATOM 2978 N N . LEU B 1 104 ? -7.652 2.076 9.055 1 98.81 104 LEU B N 1
ATOM 2979 C CA . LEU B 1 104 ? -7.031 2.371 7.77 1 98.81 104 LEU B CA 1
ATOM 2980 C C . LEU B 1 104 ? -8.023 2.162 6.629 1 98.81 104 LEU B C 1
ATOM 2982 O O . LEU B 1 104 ? -7.777 2.596 5.504 1 98.81 104 LEU B O 1
ATOM 2986 N N . ILE B 1 105 ? -9.125 1.527 6.914 1 98.5 105 ILE B N 1
ATOM 2987 C CA . ILE B 1 105 ? -10 1.063 5.844 1 98.5 105 ILE B CA 1
ATOM 2988 C C . ILE B 1 105 ? -11.359 1.751 5.961 1 98.5 105 ILE B C 1
ATOM 2990 O O . ILE B 1 105 ? -12 1.698 7.012 1 98.5 105 ILE B O 1
ATOM 2994 N N . ASN B 1 106 ? -11.766 2.355 4.906 1 97.62 106 ASN B N 1
ATOM 2995 C CA . ASN B 1 106 ? -13.109 2.912 4.777 1 97.62 106 ASN B CA 1
ATOM 2996 C C . ASN B 1 106 ? -13.438 3.859 5.926 1 97.62 106 ASN B C 1
ATOM 2998 O O . ASN B 1 106 ? -14.523 3.795 6.5 1 97.62 106 ASN B O 1
ATOM 3002 N N . ARG B 1 107 ? -12.531 4.66 6.32 1 98.69 107 ARG B N 1
ATOM 3003 C CA . ARG B 1 107 ? -12.781 5.637 7.375 1 98.69 107 ARG B CA 1
ATOM 3004 C C . ARG B 1 107 ? -13.477 6.875 6.816 1 98.69 107 ARG B C 1
ATOM 3006 O O . ARG B 1 107 ? -13.156 7.328 5.715 1 98.69 107 ARG B O 1
ATOM 3013 N N . PRO B 1 108 ? -14.43 7.434 7.57 1 98.69 108 PRO B N 1
ATOM 3014 C CA . PRO B 1 108 ? -14.984 8.711 7.117 1 98.69 108 PRO B CA 1
ATOM 3015 C C . PRO B 1 108 ? -13.914 9.781 6.922 1 98.69 108 PRO B C 1
ATOM 3017 O O . PRO B 1 108 ? -12.961 9.859 7.703 1 98.69 108 PRO B O 1
ATOM 3020 N N . LEU B 1 109 ? -14.055 10.523 5.848 1 98.88 109 LEU B N 1
ATOM 3021 C CA . LEU B 1 109 ? -13.055 11.531 5.508 1 98.88 109 LEU B CA 1
ATOM 3022 C C . LEU B 1 109 ? -13.641 12.938 5.637 1 98.88 109 LEU B C 1
ATOM 3024 O O . LEU B 1 109 ? -14.703 13.227 5.074 1 98.88 109 LEU B O 1
ATOM 3028 N N . ALA B 1 110 ? -13.062 13.758 6.457 1 98.94 110 ALA B N 1
ATOM 3029 C CA . ALA B 1 110 ? -13.375 15.18 6.539 1 98.94 110 ALA B CA 1
ATOM 3030 C C . ALA B 1 110 ? -12.281 16.016 5.895 1 98.94 110 ALA B C 1
ATOM 3032 O O . ALA B 1 110 ? -11.102 15.875 6.219 1 98.94 110 ALA B O 1
ATOM 3033 N N . VAL B 1 111 ? -12.641 16.859 4.961 1 98.94 111 VAL B N 1
ATOM 3034 C CA . VAL B 1 111 ? -11.68 17.734 4.293 1 98.94 111 VAL B CA 1
ATOM 3035 C C . VAL B 1 111 ? -11.852 19.172 4.805 1 98.94 111 VAL B C 1
ATOM 3037 O O . VAL B 1 111 ? -12.898 19.797 4.605 1 98.94 111 VAL B O 1
ATOM 3040 N N . ILE B 1 112 ? -10.844 19.672 5.504 1 98.88 112 ILE B N 1
ATOM 3041 C CA . ILE B 1 112 ? -10.828 21.016 6.047 1 98.88 112 ILE B CA 1
ATOM 3042 C C . ILE B 1 112 ? -10.109 21.953 5.078 1 98.88 112 ILE B C 1
ATOM 3044 O O . ILE B 1 112 ? -8.883 21.922 4.973 1 98.88 112 ILE B O 1
ATOM 3048 N N . ASP B 1 113 ? -10.875 22.812 4.449 1 98.75 113 ASP B N 1
ATOM 3049 C CA . ASP B 1 113 ? -10.336 23.672 3.402 1 98.75 113 ASP B CA 1
ATOM 3050 C C . ASP B 1 113 ? -9.805 24.984 3.988 1 98.75 113 ASP B C 1
ATOM 3052 O O . ASP B 1 113 ? -10.57 25.781 4.527 1 98.75 113 ASP B O 1
ATOM 3056 N N . VAL B 1 114 ? -8.539 25.188 3.873 1 98.81 114 VAL B N 1
ATOM 3057 C CA . VAL B 1 114 ? -7.945 26.438 4.34 1 98.81 114 VAL B CA 1
ATOM 3058 C C . VAL B 1 114 ? -7.117 27.078 3.221 1 98.81 114 VAL B C 1
ATOM 3060 O O . VAL B 1 114 ? -6.113 27.734 3.482 1 98.81 114 VAL B O 1
ATOM 3063 N N . VAL B 1 115 ? -7.418 26.859 1.995 1 98.62 115 VAL B N 1
ATOM 3064 C CA . VAL B 1 115 ? -6.672 27.281 0.812 1 98.62 115 VAL B CA 1
ATOM 3065 C C . VAL B 1 115 ? -6.516 28.797 0.797 1 98.62 115 VAL B C 1
ATOM 3067 O O . VAL B 1 115 ? -5.418 29.312 0.593 1 98.62 115 VAL B O 1
ATOM 3070 N N . ASP B 1 116 ? -7.617 29.484 1.035 1 98 116 ASP B N 1
ATOM 3071 C CA . ASP B 1 116 ? -7.598 30.953 0.978 1 98 116 ASP B CA 1
ATOM 3072 C C . ASP B 1 116 ? -6.629 31.531 2.01 1 98 116 ASP B C 1
ATOM 3074 O O . ASP B 1 116 ? -5.832 32.406 1.694 1 98 116 ASP B O 1
ATOM 3078 N N . LYS B 1 117 ? -6.703 30.984 3.17 1 97.88 117 LYS B N 1
ATOM 3079 C CA . LYS B 1 117 ? -5.848 31.484 4.246 1 97.88 117 LYS B CA 1
ATOM 3080 C C . LYS B 1 117 ? -4.387 31.125 3.996 1 97.88 117 LYS B C 1
ATOM 3082 O O . LYS B 1 117 ? -3.498 31.969 4.184 1 97.88 117 LYS B O 1
ATOM 3087 N N . ALA B 1 118 ? -4.102 29.922 3.549 1 97.56 118 ALA B N 1
ATOM 3088 C CA . ALA B 1 118 ? -2.74 29.453 3.309 1 97.56 118 ALA B CA 1
ATOM 3089 C C . ALA B 1 118 ? -2.111 30.172 2.119 1 97.56 118 ALA B C 1
ATOM 3091 O O . ALA B 1 118 ? -0.888 30.297 2.039 1 97.56 118 ALA B O 1
ATOM 3092 N N . SER B 1 119 ? -2.889 30.641 1.173 1 95.69 119 SER B N 1
ATOM 3093 C CA . SER B 1 119 ? -2.379 31.359 0.007 1 95.69 119 SER B CA 1
ATOM 3094 C C . SER B 1 119 ? -1.847 32.75 0.391 1 95.69 119 SER B C 1
ATOM 3096 O O . SER B 1 119 ? -0.98 33.281 -0.292 1 95.69 119 SER B O 1
ATOM 3098 N N . HIS B 1 120 ? -2.311 33.25 1.487 1 94.25 120 HIS B N 1
ATOM 3099 C CA . HIS B 1 120 ? -1.941 34.594 1.887 1 94.25 120 HIS B CA 1
ATOM 3100 C C . HIS B 1 120 ? -0.831 34.562 2.932 1 94.25 120 HIS B C 1
ATOM 3102 O O . HIS B 1 120 ? -0.236 35.625 3.229 1 94.25 120 HIS B O 1
ATOM 3108 N N . GLN B 1 121 ? -0.598 33.438 3.465 1 93.75 121 GLN B N 1
ATOM 3109 C CA . GLN B 1 121 ? 0.425 33.281 4.492 1 93.75 121 GLN B CA 1
ATOM 3110 C C . GLN B 1 121 ? 1.219 31.984 4.27 1 93.75 121 GLN B C 1
ATOM 3112 O O . GLN B 1 121 ? 0.72 30.891 4.527 1 93.75 121 GLN B O 1
ATOM 3117 N N . LEU B 1 122 ? 2.479 32.094 3.896 1 91.69 122 LEU B N 1
ATOM 3118 C CA . LEU B 1 122 ? 3.307 30.953 3.48 1 91.69 122 LEU B CA 1
ATOM 3119 C C . LEU B 1 122 ? 3.396 29.906 4.586 1 91.69 122 LEU B C 1
ATOM 3121 O O . LEU B 1 122 ? 3.402 28.703 4.312 1 91.69 122 LEU B O 1
ATOM 3125 N N . ASP B 1 123 ? 3.479 30.281 5.859 1 97.12 123 ASP B N 1
ATOM 3126 C CA . ASP B 1 123 ? 3.605 29.375 6.992 1 97.12 123 ASP B CA 1
ATOM 3127 C C . ASP B 1 123 ? 2.312 29.312 7.801 1 97.12 123 ASP B C 1
ATOM 3129 O O . ASP B 1 123 ? 2.346 29.219 9.031 1 97.12 123 ASP B O 1
ATOM 3133 N N . TYR B 1 124 ? 1.204 29.422 7.059 1 98.19 124 TYR B N 1
ATOM 3134 C CA . TYR B 1 124 ? -0.09 29.422 7.73 1 98.19 124 TYR B CA 1
ATOM 3135 C C . TYR B 1 124 ? -0.251 28.156 8.578 1 98.19 124 TYR B C 1
ATOM 3137 O O . TYR B 1 124 ? 0.14 27.062 8.164 1 98.19 124 TYR B O 1
ATOM 3145 N N . LEU B 1 125 ? -0.85 28.312 9.719 1 98.69 125 LEU B N 1
ATOM 3146 C CA . LEU B 1 125 ? -1.228 27.219 10.594 1 98.69 125 LEU B CA 1
ATOM 3147 C C . LEU B 1 125 ? -2.744 27.109 10.711 1 98.69 125 LEU B C 1
ATOM 3149 O O . LEU B 1 125 ? -3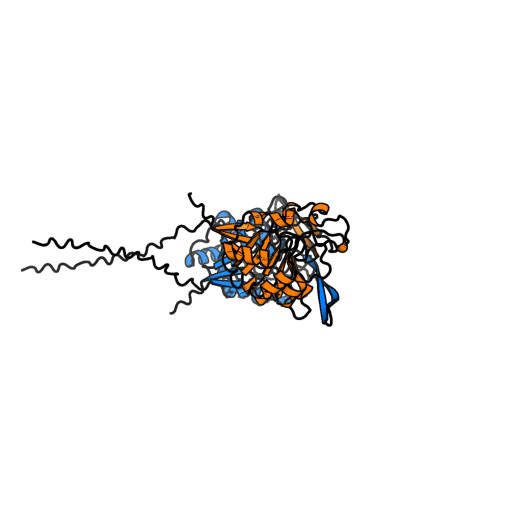.412 28.062 11.102 1 98.69 125 LEU B O 1
ATOM 3153 N N . ALA B 1 126 ? -3.322 25.969 10.258 1 98.88 126 ALA B N 1
ATOM 3154 C CA . ALA B 1 126 ? -4.734 25.719 10.539 1 98.88 126 ALA B CA 1
ATOM 3155 C C . ALA B 1 126 ? -5.004 25.719 12.039 1 98.88 126 ALA B C 1
ATOM 3157 O O . ALA B 1 126 ? -4.293 25.062 12.805 1 98.88 126 ALA B O 1
ATOM 3158 N N . THR B 1 127 ? -6.004 26.406 12.492 1 98.81 127 THR B N 1
ATOM 3159 C CA . THR B 1 127 ? -6.262 26.672 13.906 1 98.81 127 THR B CA 1
ATOM 3160 C C . THR B 1 127 ? -7.516 25.922 14.367 1 98.81 127 THR B C 1
ATOM 3162 O O . THR B 1 127 ? -8.242 25.359 13.547 1 98.81 127 THR B O 1
ATOM 3165 N N . VAL B 1 128 ? -7.703 25.984 15.734 1 98.81 128 VAL B N 1
ATOM 3166 C CA . VAL B 1 128 ? -8.938 25.453 16.312 1 98.81 128 VAL B CA 1
ATOM 3167 C C . VAL B 1 128 ? -10.141 26.156 15.672 1 98.81 128 VAL B C 1
ATOM 3169 O O . VAL B 1 128 ? -11.156 25.516 15.406 1 98.81 128 VAL B O 1
ATOM 3172 N N . ARG B 1 129 ? -10.031 27.406 15.438 1 98.75 129 ARG B N 1
ATOM 3173 C CA . ARG B 1 129 ? -11.117 28.172 14.828 1 98.75 129 ARG B CA 1
ATOM 3174 C C . ARG B 1 129 ? -11.469 27.625 13.453 1 98.75 129 ARG B C 1
ATOM 3176 O O . ARG B 1 129 ? -12.648 27.547 13.094 1 98.75 129 ARG B O 1
ATOM 3183 N N . ASP B 1 130 ? -10.438 27.297 12.633 1 98.81 130 ASP B N 1
ATOM 3184 C CA . ASP B 1 130 ? -10.695 26.703 11.32 1 98.81 130 ASP B CA 1
ATOM 3185 C C . ASP B 1 130 ? -11.516 25.422 11.453 1 98.81 130 ASP B C 1
ATOM 3187 O O . ASP B 1 130 ? -12.43 25.172 10.656 1 98.81 130 ASP B O 1
ATOM 3191 N N . LEU B 1 131 ? -11.18 24.578 12.453 1 98.81 131 LEU B N 1
ATOM 3192 C CA . LEU B 1 131 ? -11.883 23.328 12.695 1 98.81 131 LEU B CA 1
ATOM 3193 C C . LEU B 1 131 ? -13.312 23.594 13.172 1 98.81 131 LEU B C 1
ATOM 3195 O O . LEU B 1 131 ? -14.25 22.953 12.695 1 98.81 131 LEU B O 1
ATOM 3199 N N . GLU B 1 132 ? -13.438 24.531 14.055 1 98.75 132 GLU B N 1
ATOM 3200 C CA . GLU B 1 132 ? -14.758 24.875 14.578 1 98.75 132 GLU B CA 1
ATOM 3201 C C . GLU B 1 132 ? -15.656 25.438 13.484 1 98.75 132 GLU B C 1
ATOM 3203 O O . GLU B 1 132 ? -16.844 25.109 13.414 1 98.75 132 GLU B O 1
ATOM 3208 N N . GLU B 1 133 ? -15.141 26.328 12.688 1 98.69 133 GLU B N 1
ATOM 3209 C CA . GLU B 1 133 ? -15.906 26.891 11.578 1 98.69 133 GLU B CA 1
ATOM 3210 C C . GLU B 1 133 ? -16.344 25.812 10.602 1 98.69 133 GLU B C 1
ATOM 3212 O O . GLU B 1 133 ? -17.453 25.844 10.086 1 98.69 133 GLU B O 1
ATOM 3217 N N . TRP B 1 134 ? -15.461 24.875 10.336 1 98.75 134 TRP B N 1
ATOM 3218 C CA . TRP B 1 134 ? -15.805 23.75 9.484 1 98.75 134 TRP B CA 1
ATOM 3219 C C . TRP B 1 134 ? -16.969 22.969 10.07 1 98.75 134 TRP B C 1
ATOM 3221 O O . TRP B 1 134 ? -17.922 22.609 9.352 1 98.75 134 TRP B O 1
ATOM 3231 N N . GLU B 1 135 ? -16.859 22.688 11.391 1 98.75 135 GLU B N 1
ATOM 3232 C CA . GLU B 1 135 ? -17.906 21.891 12.039 1 98.75 135 GLU B CA 1
ATOM 3233 C C . GLU B 1 135 ? -19.234 22.641 12.047 1 98.75 135 GLU B C 1
ATOM 3235 O O . GLU B 1 135 ? -20.297 22.016 12.008 1 98.75 135 GLU B O 1
ATOM 3240 N N . LYS B 1 136 ? -19.234 23.984 12.133 1 98.62 136 LYS B N 1
ATOM 3241 C CA . LYS B 1 136 ? -20.453 24.766 12.078 1 98.62 136 LYS B CA 1
ATOM 3242 C C . LYS B 1 136 ? -21.203 24.531 10.773 1 98.62 136 LYS B C 1
ATOM 3244 O O . LYS B 1 136 ? -22.438 24.531 10.742 1 98.62 136 LYS B O 1
ATOM 3249 N N . ILE B 1 137 ? -20.484 24.281 9.734 1 98.5 137 ILE B N 1
ATOM 3250 C CA . ILE B 1 137 ? -21.062 24.156 8.398 1 98.5 137 ILE B CA 1
ATOM 3251 C C . ILE B 1 137 ? -21.391 22.688 8.117 1 98.5 137 ILE B C 1
ATOM 3253 O O . ILE B 1 137 ? -22.438 22.359 7.551 1 98.5 137 ILE B O 1
ATOM 3257 N N . ASN B 1 138 ? -20.516 21.75 8.586 1 98.56 138 ASN B N 1
ATOM 3258 C CA . ASN B 1 138 ? -20.562 20.375 8.102 1 98.56 138 ASN B CA 1
ATOM 3259 C C . ASN B 1 138 ? -21 19.406 9.188 1 98.56 138 ASN B C 1
ATOM 3261 O O . ASN B 1 138 ? -21.234 18.219 8.922 1 98.56 138 ASN B O 1
ATOM 3265 N N . GLY B 1 139 ? -21.188 19.906 10.383 1 98.31 139 GLY B N 1
ATOM 3266 C CA . GLY B 1 139 ? -21.438 19.031 11.523 1 98.31 139 GLY B CA 1
ATOM 3267 C C . GLY B 1 139 ? -20.172 18.578 12.211 1 98.31 139 GLY B C 1
ATOM 3268 O O . GLY B 1 139 ? -19.062 18.812 11.719 1 98.31 139 GLY B O 1
ATOM 3269 N N . LYS B 1 140 ? -20.344 17.953 13.297 1 98.19 140 LYS B N 1
ATOM 3270 C CA . LYS B 1 140 ? -19.203 17.484 14.086 1 98.19 140 LYS B CA 1
ATOM 3271 C C . LYS B 1 140 ? -18.375 16.469 13.32 1 98.19 140 LYS B C 1
ATOM 3273 O O . LYS B 1 140 ? -18.938 15.594 12.641 1 98.19 140 LYS B O 1
ATOM 3278 N N . ILE B 1 141 ? -17.109 16.531 13.414 1 98.5 141 ILE B N 1
ATOM 3279 C CA . ILE B 1 141 ? -16.219 15.523 12.859 1 98.5 141 ILE B CA 1
ATOM 3280 C C . ILE B 1 141 ? -16.594 14.148 13.406 1 98.5 141 ILE B C 1
ATOM 3282 O O . ILE B 1 141 ? -16.719 13.969 14.617 1 98.5 141 ILE B O 1
ATOM 3286 N N . LEU B 1 142 ? -16.734 13.18 12.578 1 98 142 LEU B N 1
ATOM 3287 C CA . LEU B 1 142 ? -17.203 11.859 12.977 1 98 142 LEU B CA 1
ATOM 3288 C C . LEU B 1 142 ? -16.141 11.117 13.773 1 98 142 LEU B C 1
ATOM 3290 O O . LEU B 1 142 ? -14.945 11.328 13.562 1 98 142 LEU B O 1
ATOM 3294 N N . ILE B 1 143 ? -16.594 10.234 14.578 1 97.38 143 ILE B N 1
ATOM 3295 C CA . ILE B 1 143 ? -15.695 9.352 15.312 1 97.38 143 ILE B CA 1
ATOM 3296 C C . ILE B 1 143 ? -14.961 8.445 14.336 1 97.38 143 ILE B C 1
ATOM 3298 O O . ILE B 1 143 ? -15.523 8.023 13.32 1 97.38 143 ILE B O 1
ATOM 3302 N N . ASP B 1 144 ? -13.633 8.172 14.617 1 98.12 144 ASP B N 1
ATOM 3303 C CA . ASP B 1 144 ? -12.789 7.254 13.859 1 98.12 144 ASP B CA 1
ATOM 3304 C C . ASP B 1 144 ? -12.586 7.75 12.43 1 98.12 144 ASP B C 1
ATOM 3306 O O . ASP B 1 144 ? -12.5 6.949 11.492 1 98.12 144 ASP B O 1
ATOM 3310 N N . SER B 1 145 ? -12.664 9.102 12.273 1 98.56 145 SER B N 1
ATOM 3311 C CA . SER B 1 145 ? -12.477 9.688 10.945 1 98.56 145 SER B CA 1
ATOM 3312 C C . SER B 1 145 ? -11.016 10.023 10.688 1 98.56 145 SER B C 1
ATOM 3314 O O . SER B 1 145 ? -10.188 9.969 11.609 1 98.56 145 SER B O 1
ATOM 3316 N N . VAL B 1 146 ? -10.719 10.211 9.461 1 98.94 146 VAL B N 1
ATOM 3317 C CA . VAL B 1 146 ? -9.484 10.836 8.992 1 98.94 146 VAL B CA 1
ATOM 3318 C C . VAL B 1 146 ? -9.781 12.258 8.508 1 98.94 146 VAL B C 1
ATOM 3320 O O . VAL B 1 146 ? -10.781 12.492 7.82 1 98.94 146 VAL B O 1
ATOM 3323 N N . ILE B 1 147 ? -8.953 13.164 8.914 1 98.88 147 ILE B N 1
ATOM 3324 C CA . ILE B 1 147 ? -9.062 14.547 8.469 1 98.88 147 ILE B CA 1
ATOM 3325 C C . ILE B 1 147 ? -7.945 14.867 7.477 1 98.88 147 ILE B C 1
ATOM 3327 O O . ILE B 1 147 ? -6.801 14.453 7.676 1 98.88 147 ILE B O 1
ATOM 3331 N N . ILE B 1 148 ? -8.281 15.578 6.418 1 98.94 148 ILE B N 1
ATOM 3332 C CA . ILE B 1 148 ? -7.242 16.125 5.559 1 98.94 148 ILE B CA 1
ATOM 3333 C C . ILE B 1 148 ? -7.34 17.656 5.539 1 98.94 148 ILE B C 1
ATOM 3335 O O . ILE B 1 148 ? -8.383 18.219 5.199 1 98.94 148 ILE B O 1
ATOM 3339 N N . ILE B 1 149 ? -6.293 18.297 5.996 1 98.94 149 ILE B N 1
ATOM 3340 C CA . ILE B 1 149 ? -6.172 19.75 5.844 1 98.94 149 ILE B CA 1
ATOM 3341 C C . ILE B 1 149 ? -5.754 20.078 4.414 1 98.94 149 ILE B C 1
ATOM 3343 O O . ILE B 1 149 ? -4.617 19.812 4.016 1 98.94 149 ILE B O 1
ATOM 3347 N N . ARG B 1 150 ? -6.656 20.625 3.689 1 98.88 150 ARG B N 1
ATOM 3348 C CA . ARG B 1 150 ? -6.387 21.031 2.316 1 98.88 150 ARG B CA 1
ATOM 3349 C C . ARG B 1 150 ? -5.887 22.469 2.266 1 98.88 150 ARG B C 1
ATOM 3351 O O . ARG B 1 150 ? -6.672 23.406 2.428 1 98.88 150 ARG B O 1
ATOM 3358 N N . THR B 1 151 ? -4.66 22.609 1.997 1 98.81 151 THR B N 1
ATOM 3359 C CA . THR B 1 151 ? -4.012 23.922 2.068 1 98.81 151 THR B CA 1
ATOM 3360 C C . THR B 1 151 ? -3.83 24.516 0.673 1 98.81 151 THR B C 1
ATOM 3362 O O . THR B 1 151 ? -3.562 25.703 0.529 1 98.81 151 THR B O 1
ATOM 3365 N N . GLY B 1 152 ? -3.926 23.734 -0.321 1 98.56 152 GLY B N 1
ATOM 3366 C CA . GLY B 1 152 ? -3.615 24.156 -1.676 1 98.56 152 GLY B CA 1
ATOM 3367 C C . GLY B 1 152 ? -2.15 23.984 -2.033 1 98.56 152 GLY B C 1
ATOM 3368 O O . GLY B 1 152 ? -1.761 24.188 -3.186 1 98.56 152 GLY B O 1
ATOM 3369 N N . TRP B 1 153 ? -1.395 23.562 -1.139 1 98.38 153 TRP B N 1
ATOM 3370 C CA . TRP B 1 153 ? 0.049 23.469 -1.337 1 98.38 153 TRP B CA 1
ATOM 3371 C C . TRP B 1 153 ? 0.396 22.438 -2.402 1 98.38 153 TRP B C 1
ATOM 3373 O O . TRP B 1 153 ? 1.414 22.562 -3.088 1 98.38 153 TRP B O 1
ATOM 3383 N N . SER B 1 154 ? -0.444 21.422 -2.553 1 98.44 154 SER B N 1
ATOM 3384 C CA . SER B 1 154 ? -0.238 20.359 -3.529 1 98.44 154 SER B CA 1
ATOM 3385 C C . SER B 1 154 ? -0.091 20.922 -4.938 1 98.44 154 SER B C 1
ATOM 3387 O O . SER B 1 154 ? 0.506 20.281 -5.809 1 98.44 154 SER B O 1
ATOM 3389 N N . GLN B 1 155 ? -0.616 22.094 -5.168 1 97.5 155 GLN B N 1
ATOM 3390 C CA . GLN B 1 155 ? -0.527 22.734 -6.48 1 97.5 155 GLN B CA 1
ATOM 3391 C C . GLN B 1 155 ? 0.915 23.094 -6.816 1 97.5 155 GLN B C 1
ATOM 3393 O O . GLN B 1 155 ? 1.242 23.359 -7.977 1 97.5 155 GLN B O 1
ATOM 3398 N N . ARG B 1 156 ? 1.733 23.156 -5.863 1 97.69 156 ARG B N 1
ATOM 3399 C CA . ARG B 1 156 ? 3.125 23.562 -6.043 1 97.69 156 ARG B CA 1
ATOM 3400 C C . ARG B 1 156 ? 3.998 22.359 -6.406 1 97.69 156 ARG B C 1
ATOM 3402 O O . ARG B 1 156 ? 5.164 22.516 -6.773 1 97.69 156 ARG B O 1
ATOM 3409 N N . TRP B 1 157 ? 3.492 21.109 -6.211 1 97.25 157 TRP B N 1
ATOM 3410 C CA . TRP B 1 157 ? 4.18 19.906 -6.648 1 97.25 157 TRP B CA 1
ATOM 3411 C C . TRP B 1 157 ? 4.301 19.859 -8.164 1 97.25 157 TRP B C 1
ATOM 3413 O O . TRP B 1 157 ? 3.338 20.156 -8.883 1 97.25 157 TRP B O 1
ATOM 3423 N N . PRO B 1 158 ? 5.441 19.578 -8.844 1 95.88 158 PRO B N 1
ATOM 3424 C CA . PRO B 1 158 ? 6.613 19 -8.18 1 95.88 158 PRO B CA 1
ATOM 3425 C C . PRO B 1 158 ? 7.785 19.969 -8.102 1 95.88 158 PRO B C 1
ATOM 3427 O O . PRO B 1 158 ? 8.945 19.547 -8.156 1 95.88 158 PRO B O 1
ATOM 3430 N N . ASN B 1 159 ? 7.52 21.266 -8.086 1 96.44 159 ASN B N 1
ATOM 3431 C CA . ASN B 1 159 ? 8.602 22.234 -7.977 1 96.44 159 ASN B CA 1
ATOM 3432 C C . ASN B 1 159 ? 9.164 22.297 -6.559 1 96.44 159 ASN B C 1
ATOM 3434 O O . ASN B 1 159 ? 8.508 22.812 -5.652 1 96.44 159 ASN B O 1
ATOM 3438 N N . LYS B 1 160 ? 10.375 21.859 -6.391 1 95.75 160 LYS B N 1
ATOM 3439 C CA . LYS B 1 160 ? 10.984 21.719 -5.07 1 95.75 160 LYS B CA 1
ATOM 3440 C C . LYS B 1 160 ? 11.016 23.062 -4.344 1 95.75 160 LYS B C 1
ATOM 3442 O O . LYS B 1 160 ? 10.656 23.156 -3.17 1 95.75 160 LYS B O 1
ATOM 3447 N N . LEU B 1 161 ? 11.5 24.094 -5.004 1 97 161 LEU B N 1
ATOM 3448 C CA . LEU B 1 161 ? 11.602 25.422 -4.398 1 97 161 LEU B CA 1
ATOM 3449 C C . LEU B 1 161 ? 10.242 25.906 -3.914 1 97 161 LEU B C 1
ATOM 3451 O O . LEU B 1 161 ? 10.102 26.344 -2.775 1 97 161 LEU B O 1
ATOM 3455 N N . GLU B 1 162 ? 9.273 25.797 -4.75 1 97 162 GLU B N 1
ATOM 3456 C CA . GLU B 1 162 ? 7.938 26.266 -4.395 1 97 162 GLU B CA 1
ATOM 3457 C C . GLU B 1 162 ? 7.309 25.391 -3.318 1 97 162 GLU B C 1
ATOM 3459 O O . GLU B 1 162 ? 6.562 25.875 -2.467 1 97 162 GLU B O 1
ATOM 3464 N N . TYR B 1 163 ? 7.586 24.141 -3.355 1 97.56 163 TYR B N 1
ATOM 3465 C CA . TYR B 1 163 ? 6.934 23.172 -2.48 1 97.56 163 TYR B CA 1
ATOM 3466 C C . TYR B 1 163 ? 7.535 23.219 -1.08 1 97.56 163 TYR B C 1
ATOM 3468 O O . TYR B 1 163 ? 6.809 23.156 -0.084 1 97.56 163 TYR B O 1
ATOM 3476 N N . PHE B 1 164 ? 8.867 23.375 -0.972 1 97.69 164 PHE B N 1
ATOM 3477 C CA . PHE B 1 164 ? 9.539 23.359 0.323 1 97.69 164 PHE B CA 1
ATOM 3478 C C . PHE B 1 164 ? 9.906 24.781 0.76 1 97.69 164 PHE B C 1
ATOM 3480 O O . PHE B 1 164 ? 10.234 25 1.925 1 97.69 164 PHE B O 1
ATOM 3487 N N . GLY B 1 165 ? 9.828 25.766 -0.151 1 96.19 165 GLY B N 1
ATOM 3488 C CA . GLY B 1 165 ? 10.211 27.125 0.148 1 96.19 165 GLY B CA 1
ATOM 3489 C C . GLY B 1 165 ? 11.711 27.344 0.125 1 96.19 165 GLY B C 1
ATOM 3490 O O . GLY B 1 165 ? 12.195 28.422 0.499 1 96.19 165 GLY B O 1
ATOM 3491 N N . THR B 1 166 ? 12.469 26.312 -0.236 1 95.44 166 THR B N 1
ATOM 3492 C CA . THR B 1 166 ? 13.922 26.375 -0.302 1 95.44 166 THR B CA 1
ATOM 3493 C C . THR B 1 166 ? 14.469 25.312 -1.251 1 95.44 166 THR B C 1
ATOM 3495 O O . THR B 1 166 ? 13.836 24.266 -1.464 1 95.44 166 THR B O 1
ATOM 3498 N N . GLU B 1 167 ? 15.617 25.547 -1.774 1 93.19 167 GLU B N 1
ATOM 3499 C CA . GLU B 1 167 ? 16.297 24.562 -2.607 1 93.19 167 GLU B CA 1
ATOM 3500 C C . GLU B 1 167 ? 17.344 23.797 -1.805 1 93.19 167 GLU B C 1
ATOM 3502 O O . GLU B 1 167 ? 17.875 22.781 -2.271 1 93.19 167 GLU B O 1
ATOM 3507 N N . THR B 1 168 ? 17.578 24.297 -0.654 1 93.44 168 THR B N 1
ATOM 3508 C CA . THR B 1 168 ? 18.609 23.672 0.165 1 93.44 168 THR B CA 1
ATOM 3509 C C . THR B 1 168 ? 18.062 22.422 0.862 1 93.44 168 THR B C 1
ATOM 3511 O O . THR B 1 168 ? 16.859 22.188 0.861 1 93.44 168 THR B O 1
ATOM 3514 N N . ASN B 1 169 ? 18.922 21.672 1.393 1 92.62 169 ASN B N 1
ATOM 3515 C CA . ASN B 1 169 ? 18.531 20.5 2.174 1 92.62 169 ASN B CA 1
ATOM 3516 C C . ASN B 1 169 ? 18.5 20.812 3.668 1 92.62 169 ASN B C 1
ATOM 3518 O O . ASN B 1 169 ? 18.703 19.922 4.492 1 92.62 169 ASN B O 1
ATOM 3522 N N . ASP B 1 170 ? 18.281 22.078 4.008 1 94.25 170 ASP B N 1
ATOM 3523 C CA . ASP B 1 170 ? 18.172 22.531 5.387 1 94.25 170 ASP B CA 1
ATOM 3524 C C . ASP B 1 170 ? 16.719 22.812 5.758 1 94.25 170 ASP B C 1
ATOM 3526 O O . ASP B 1 170 ? 16.141 23.828 5.34 1 94.25 170 ASP B O 1
ATOM 3530 N N . PRO B 1 171 ? 16.156 21.953 6.543 1 93.81 171 PRO B N 1
ATOM 3531 C CA . PRO B 1 171 ? 14.75 22.125 6.898 1 93.81 171 PRO B CA 1
ATOM 3532 C C . PRO B 1 171 ? 14.469 23.469 7.555 1 93.81 171 PRO B C 1
ATOM 3534 O O . PRO B 1 171 ? 13.344 23.969 7.5 1 93.81 171 PRO B O 1
ATOM 3537 N N . LYS B 1 172 ? 15.492 24.125 8.148 1 94.06 172 LYS B N 1
ATOM 3538 C CA . LYS B 1 172 ? 15.305 25.391 8.836 1 94.06 172 LYS B CA 1
ATOM 3539 C C . LYS B 1 172 ? 14.945 26.5 7.852 1 94.06 172 LYS B C 1
ATOM 3541 O O . LYS B 1 172 ? 14.477 27.562 8.25 1 94.06 172 LYS B O 1
ATOM 3546 N N . GLN B 1 173 ? 15.172 26.266 6.641 1 96.12 173 GLN B N 1
ATOM 3547 C CA . GLN B 1 173 ? 14.938 27.281 5.613 1 96.12 173 GLN B CA 1
ATOM 3548 C C . GLN B 1 173 ? 13.617 27.031 4.887 1 96.12 173 GLN B C 1
ATOM 3550 O O . GLN B 1 173 ? 13.25 27.781 3.979 1 96.12 173 GLN B O 1
ATOM 3555 N N . ALA B 1 174 ? 12.883 26.062 5.293 1 97.06 174 ALA B N 1
ATOM 3556 C CA . ALA B 1 174 ? 11.664 25.656 4.602 1 97.06 174 ALA B CA 1
ATOM 3557 C C . ALA B 1 174 ? 10.5 26.562 4.965 1 97.06 174 ALA B C 1
ATOM 3559 O O . ALA B 1 174 ? 10.461 27.125 6.062 1 97.06 174 ALA B O 1
ATOM 3560 N N . HIS B 1 175 ? 9.594 26.719 4 1 97.81 175 HIS B N 1
ATOM 3561 C CA . HIS B 1 175 ? 8.359 27.469 4.199 1 97.81 175 HIS B CA 1
ATOM 3562 C C . HIS B 1 175 ? 7.164 26.75 3.584 1 97.81 175 HIS B C 1
ATOM 3564 O O . HIS B 1 175 ? 7.098 26.578 2.365 1 97.81 175 HIS B O 1
ATOM 3570 N N . PHE B 1 176 ? 6.234 26.359 4.301 1 98.31 176 PHE B N 1
ATOM 3571 C CA . PHE B 1 176 ? 4.973 25.75 3.908 1 98.31 176 PHE B CA 1
ATOM 3572 C C . PHE B 1 176 ? 4 25.719 5.078 1 98.31 176 PHE B C 1
ATOM 3574 O O . PHE B 1 176 ? 4.41 25.828 6.238 1 98.31 176 PHE B O 1
ATOM 3581 N N . PRO B 1 177 ? 2.709 25.625 4.859 1 98.69 177 PRO B N 1
ATOM 3582 C CA . PRO B 1 177 ? 1.7 25.641 5.922 1 98.69 177 PRO B CA 1
ATOM 3583 C C . PRO B 1 177 ? 1.671 24.344 6.727 1 98.69 177 PRO B C 1
ATOM 3585 O O . PRO B 1 177 ? 2.357 23.391 6.375 1 98.69 177 PRO B O 1
ATOM 3588 N N . GLY B 1 178 ? 0.973 24.375 7.848 1 98.75 178 GLY B N 1
ATOM 3589 C CA . GLY B 1 178 ? 0.804 23.219 8.719 1 98.75 178 GLY B CA 1
ATOM 3590 C C . GLY B 1 178 ? -0.392 23.328 9.641 1 98.75 178 GLY B C 1
ATOM 3591 O O . GLY B 1 178 ? -1.317 24.109 9.375 1 98.75 178 GLY B O 1
ATOM 3592 N N . LEU B 1 179 ? -0.454 22.469 10.562 1 98.88 179 LEU B N 1
ATOM 3593 C CA . LEU B 1 179 ? -1.458 22.422 11.625 1 98.88 179 LEU B CA 1
ATOM 3594 C C . LEU B 1 179 ? -0.902 23 12.922 1 98.88 179 LEU B C 1
ATOM 3596 O O . LEU B 1 179 ? 0.188 22.625 13.359 1 98.88 179 LEU B O 1
ATOM 3600 N N . HIS B 1 180 ? -1.641 23.922 13.477 1 98.75 180 HIS B N 1
ATOM 3601 C CA . HIS B 1 180 ? -1.222 24.469 14.758 1 98.75 180 HIS B CA 1
ATOM 3602 C C . HIS B 1 180 ? -1.256 23.406 15.852 1 98.75 180 HIS B C 1
ATOM 3604 O O . HIS B 1 180 ? -2.209 22.625 15.93 1 98.75 180 HIS B O 1
ATOM 3610 N N . PRO B 1 181 ? -0.226 23.438 16.766 1 98.38 181 PRO B N 1
ATOM 3611 C CA . PRO B 1 181 ? -0.226 22.438 17.844 1 98.38 181 PRO B CA 1
ATOM 3612 C C . PRO B 1 181 ? -1.481 22.5 18.703 1 98.38 181 PRO B C 1
ATOM 3614 O O . PRO B 1 181 ? -1.973 21.469 19.172 1 98.38 181 PRO B O 1
ATOM 3617 N N . LYS B 1 182 ? -2.051 23.641 18.922 1 98.62 182 LYS B N 1
ATOM 3618 C CA . LYS B 1 182 ? -3.283 23.766 19.703 1 98.62 182 LYS B CA 1
ATOM 3619 C C . LYS B 1 182 ? -4.445 23.078 19 1 98.62 182 LYS B C 1
ATOM 3621 O O . LYS B 1 182 ? -5.332 22.516 19.641 1 98.62 182 LYS B O 1
ATOM 3626 N N . ALA B 1 183 ? -4.473 23.188 17.672 1 98.88 183 ALA B N 1
ATOM 3627 C CA . ALA B 1 183 ? -5.5 22.484 16.906 1 98.88 183 ALA B CA 1
ATOM 3628 C C . ALA B 1 183 ? -5.32 20.969 16.984 1 98.88 183 ALA B C 1
ATOM 3630 O O . ALA B 1 183 ? -6.301 20.234 17.109 1 98.88 183 ALA B O 1
ATOM 3631 N N . ALA B 1 184 ? -4.062 20.516 16.906 1 98.75 184 ALA B N 1
ATOM 3632 C CA . ALA B 1 184 ? -3.781 19.094 17.094 1 98.75 184 ALA B CA 1
ATOM 3633 C C . ALA B 1 184 ? -4.285 18.609 18.453 1 98.75 184 ALA B C 1
ATOM 3635 O O . ALA B 1 184 ? -4.953 17.578 18.531 1 98.75 184 ALA B O 1
ATOM 3636 N N . LYS B 1 185 ? -3.977 19.375 19.469 1 98.62 185 LYS B N 1
ATOM 3637 C CA . LYS B 1 185 ? -4.41 19.031 20.812 1 98.62 185 LYS B CA 1
ATOM 3638 C C . LYS B 1 185 ? -5.934 19 20.906 1 98.62 185 LYS B C 1
ATOM 3640 O O . LYS B 1 185 ? -6.5 18.078 21.516 1 98.62 185 LYS B O 1
ATOM 3645 N N . TRP B 1 186 ? -6.559 19.969 20.328 1 98.69 186 TRP B N 1
ATOM 3646 C CA . TRP B 1 186 ? -8.016 20.047 20.312 1 98.69 186 TRP B CA 1
ATOM 3647 C C . TRP B 1 186 ? -8.617 18.812 19.656 1 98.69 186 TRP B C 1
ATOM 3649 O O . TRP B 1 186 ? -9.57 18.219 20.188 1 98.69 186 TRP B O 1
ATOM 3659 N N . LEU B 1 187 ? -8.078 18.375 18.516 1 98.56 187 LEU B N 1
ATOM 3660 C CA . LEU B 1 187 ? -8.562 17.188 17.812 1 98.56 187 LEU B CA 1
ATOM 3661 C C . LEU B 1 187 ? -8.398 15.945 18.688 1 98.56 187 LEU B C 1
ATOM 3663 O O . LEU B 1 187 ? -9.297 15.102 18.75 1 98.56 187 LEU B O 1
ATOM 3667 N N . VAL B 1 188 ? -7.25 15.805 19.375 1 97.88 188 VAL B N 1
ATOM 3668 C CA . VAL B 1 188 ? -6.93 14.648 20.203 1 97.88 188 VAL B CA 1
ATOM 3669 C C . VAL B 1 188 ? -7.871 14.594 21.406 1 97.88 188 VAL B C 1
ATOM 3671 O O . VAL B 1 188 ? -8.391 13.523 21.75 1 97.88 188 VAL B O 1
ATOM 3674 N N . GLU B 1 189 ? -8.125 15.727 21.984 1 97.5 189 GLU B N 1
ATOM 3675 C CA . GLU B 1 189 ? -8.859 15.773 23.25 1 97.5 189 GLU B CA 1
ATOM 3676 C C . GLU B 1 189 ? -10.367 15.781 23 1 97.5 189 GLU B C 1
ATOM 3678 O O . GLU B 1 189 ? -11.133 15.242 23.797 1 97.5 189 GLU B O 1
ATOM 3683 N N . GLN B 1 190 ? -10.766 16.422 21.922 1 96.94 190 GLN B N 1
ATOM 3684 C CA . GLN B 1 190 ? -12.188 16.688 21.797 1 96.94 190 GLN B CA 1
ATOM 3685 C C . GLN B 1 190 ? -12.805 15.852 20.672 1 96.94 190 GLN B C 1
ATOM 3687 O O . GLN B 1 190 ? -14.031 15.766 20.547 1 96.94 190 GLN B O 1
ATOM 3692 N N . ARG B 1 191 ? -11.898 15.297 19.922 1 94.5 191 ARG B N 1
ATOM 3693 C CA . ARG B 1 191 ? -12.375 14.461 18.828 1 94.5 191 ARG B CA 1
ATOM 3694 C C . ARG B 1 191 ? -11.688 13.102 18.828 1 94.5 191 ARG B C 1
ATOM 3696 O O . ARG B 1 191 ? -10.672 12.922 19.5 1 94.5 191 ARG B O 1
ATOM 3703 N N . GLN B 1 192 ? -12.219 12 18.312 1 95.12 192 GLN B N 1
ATOM 3704 C CA . GLN B 1 192 ? -11.68 10.648 18.203 1 95.12 192 GLN B CA 1
ATOM 3705 C C . GLN B 1 192 ? -11.32 10.312 16.766 1 95.12 192 GLN B C 1
ATOM 3707 O O . GLN B 1 192 ? -11.867 9.367 16.188 1 95.12 192 GLN B O 1
ATOM 3712 N N . ILE B 1 193 ? -10.391 11.094 16.234 1 98.75 193 ILE B N 1
ATOM 3713 C CA . ILE B 1 193 ? -9.922 10.812 14.883 1 98.75 193 ILE B CA 1
ATOM 3714 C C . ILE B 1 193 ? -8.859 9.711 14.922 1 98.75 193 ILE B C 1
ATOM 3716 O O . ILE B 1 193 ? -8.227 9.484 15.961 1 98.75 193 ILE B O 1
ATOM 3720 N N . VAL B 1 194 ? -8.617 9.031 13.836 1 98.88 194 VAL B N 1
ATOM 3721 C CA . VAL B 1 194 ? -7.629 7.953 13.805 1 98.88 194 VAL B CA 1
ATOM 3722 C C . VAL B 1 194 ? -6.426 8.375 12.969 1 98.88 194 VAL B C 1
ATOM 3724 O O . VAL B 1 194 ? -5.352 7.777 13.062 1 98.88 194 VAL B O 1
ATOM 3727 N N . GLY B 1 195 ? -6.602 9.375 12.117 1 98.94 195 GLY B N 1
ATOM 3728 C CA . GLY B 1 195 ? -5.547 9.891 11.258 1 98.94 195 GLY B CA 1
ATOM 3729 C C . GLY B 1 195 ? -5.789 11.32 10.805 1 98.94 195 GLY B C 1
ATOM 3730 O O . GLY B 1 195 ? -6.918 11.805 10.859 1 98.94 195 GLY B O 1
ATOM 3731 N N . ILE B 1 196 ? -4.785 11.977 10.406 1 98.94 196 ILE B N 1
ATOM 3732 C CA . ILE B 1 196 ? -4.867 13.312 9.844 1 98.94 196 ILE B CA 1
ATOM 3733 C C . ILE B 1 196 ? -3.842 13.469 8.719 1 98.94 196 ILE B C 1
ATOM 3735 O O . ILE B 1 196 ? -2.756 12.883 8.781 1 98.94 196 ILE B O 1
ATOM 3739 N N . GLY B 1 197 ? -4.199 14.195 7.672 1 98.94 197 GLY B N 1
ATOM 3740 C CA . GLY B 1 197 ? -3.281 14.43 6.57 1 98.94 197 GLY B CA 1
ATOM 3741 C C . GLY B 1 197 ? -3.244 15.875 6.113 1 98.94 197 GLY B C 1
ATOM 3742 O O . GLY B 1 197 ? -4.035 16.688 6.578 1 98.94 197 GLY B O 1
ATOM 3743 N N . ILE B 1 198 ? -2.352 16.156 5.266 1 98.94 198 ILE B N 1
ATOM 3744 C CA . ILE B 1 198 ? -2.178 17.484 4.695 1 98.94 198 ILE B CA 1
ATOM 3745 C C . ILE B 1 198 ? -1.617 17.375 3.279 1 98.94 198 ILE B C 1
ATOM 3747 O O . ILE B 1 198 ? -0.833 16.469 2.988 1 98.94 198 ILE B O 1
ATOM 3751 N N . ASP B 1 199 ? -2.016 18.25 2.379 1 98.88 199 ASP B N 1
ATOM 3752 C CA . ASP B 1 199 ? -1.525 18.234 1.004 1 98.88 199 ASP B CA 1
ATOM 3753 C C . ASP B 1 199 ? -0.231 19.031 0.865 1 98.88 199 ASP B C 1
ATOM 3755 O O . ASP B 1 199 ? -0.007 19.688 -0.152 1 98.88 199 ASP B O 1
ATOM 3759 N N . GLY B 1 200 ? 0.593 19.047 1.937 1 98.56 200 GLY B N 1
ATOM 3760 C CA . GLY B 1 200 ? 1.91 19.672 2 1 98.56 200 GLY B CA 1
ATOM 3761 C C . GLY B 1 200 ? 2.979 18.734 2.537 1 98.56 200 GLY B C 1
ATOM 3762 O O . GLY B 1 200 ? 2.711 17.562 2.789 1 98.56 200 GLY B O 1
ATOM 3763 N N . PRO B 1 201 ? 4.223 19.281 2.754 1 98.12 201 PRO B N 1
ATOM 3764 C CA . PRO B 1 201 ? 5.375 18.438 3.049 1 98.12 201 PRO B CA 1
ATOM 3765 C C . PRO B 1 201 ? 5.305 17.812 4.445 1 98.12 201 PRO B C 1
ATOM 3767 O O . PRO B 1 201 ? 5.914 16.766 4.691 1 98.12 201 PRO B O 1
ATOM 3770 N N . SER B 1 202 ? 4.637 18.484 5.352 1 98.56 202 SER B N 1
ATOM 3771 C CA . SER B 1 202 ? 4.605 18.078 6.754 1 98.56 202 SER B CA 1
ATOM 3772 C C . SER B 1 202 ? 3.389 18.656 7.469 1 98.56 202 SER B C 1
ATOM 3774 O O . SER B 1 202 ? 2.918 19.734 7.125 1 98.56 202 SER B O 1
ATOM 3776 N N . ILE B 1 203 ? 2.93 17.906 8.422 1 98.88 203 ILE B N 1
ATOM 3777 C CA . ILE B 1 203 ? 1.812 18.391 9.227 1 98.88 203 ILE B CA 1
ATOM 3778 C C . ILE B 1 203 ? 2.25 19.609 10.039 1 98.88 203 ILE B C 1
ATOM 3780 O O . ILE B 1 203 ? 1.42 20.422 10.445 1 98.88 203 ILE B O 1
ATOM 3784 N N . ASP B 1 204 ? 3.561 19.703 10.375 1 98.56 204 ASP B N 1
ATOM 3785 C CA . ASP B 1 204 ? 4.145 20.922 10.938 1 98.56 204 ASP B CA 1
ATOM 3786 C C . ASP B 1 204 ? 4.605 21.875 9.844 1 98.56 204 ASP B C 1
ATOM 3788 O O . ASP B 1 204 ? 5.137 21.438 8.82 1 98.56 204 ASP B O 1
ATOM 3792 N N . CYS B 1 205 ? 4.465 23.156 10.07 1 97.81 205 CYS B N 1
ATOM 3793 C CA . CYS B 1 205 ? 4.863 24.125 9.055 1 97.81 205 CYS B CA 1
ATOM 3794 C C . CYS B 1 205 ? 6.375 24.141 8.883 1 97.81 205 CYS B C 1
ATOM 3796 O O . CYS B 1 205 ? 7.109 23.641 9.742 1 97.81 205 CYS B O 1
ATOM 3798 N N . GLY B 1 206 ? 6.797 24.719 7.781 1 96.19 206 GLY B N 1
ATOM 3799 C CA . GLY B 1 206 ? 8.211 24.781 7.461 1 96.19 206 GLY B CA 1
ATOM 3800 C C . GLY B 1 206 ? 9.047 25.422 8.547 1 96.19 206 GLY B C 1
ATOM 3801 O O . GLY B 1 206 ? 10.141 24.953 8.859 1 96.19 206 GLY B O 1
ATOM 3802 N N . GLN B 1 207 ? 8.469 26.375 9.18 1 95.12 207 GLN B N 1
ATOM 3803 C CA . GLN B 1 207 ? 9.219 27.125 10.172 1 95.12 207 GLN B CA 1
ATOM 3804 C C . GLN B 1 207 ? 8.938 26.625 11.586 1 95.12 207 GLN B C 1
ATOM 3806 O O . GLN B 1 207 ? 9.398 27.219 12.57 1 95.12 207 GLN B O 1
ATOM 3811 N N . CYS B 1 208 ? 8.203 25.562 11.641 1 92.19 208 CYS B N 1
ATOM 3812 C CA . CYS B 1 208 ? 7.875 24.984 12.938 1 92.19 208 CYS B CA 1
ATOM 3813 C C . CYS B 1 208 ? 8.93 23.984 13.375 1 92.19 208 CYS B C 1
ATOM 3815 O O . CYS B 1 208 ? 8.742 22.766 13.211 1 92.19 208 CYS B O 1
ATOM 3817 N N . ASN B 1 209 ? 9.953 24.375 14.039 1 86 209 ASN B N 1
ATOM 3818 C CA . ASN B 1 209 ? 11.086 23.531 14.391 1 86 209 ASN B CA 1
ATOM 3819 C C . ASN B 1 209 ? 10.75 22.594 15.547 1 86 209 ASN B C 1
ATOM 3821 O O . ASN B 1 209 ? 11.375 21.531 15.695 1 86 209 ASN B O 1
ATOM 3825 N N . GLY B 1 210 ? 9.773 22.891 16.312 1 90.06 210 GLY B N 1
ATOM 3826 C CA . GLY B 1 210 ? 9.422 22.078 17.469 1 90.06 210 GLY B CA 1
ATOM 3827 C C . GLY B 1 210 ? 8.68 20.812 17.125 1 90.06 210 GLY B C 1
ATOM 3828 O O . GLY B 1 210 ? 8.672 19.859 17.906 1 90.06 210 GLY B O 1
ATOM 3829 N N . LYS B 1 211 ? 8.062 20.75 16 1 95.88 211 LYS B N 1
ATOM 3830 C CA . LYS B 1 211 ? 7.289 19.609 15.516 1 95.88 211 LYS B CA 1
ATOM 3831 C C . LYS B 1 211 ? 6.18 19.234 16.5 1 95.88 211 LYS B C 1
ATOM 3833 O O . LYS B 1 211 ? 5.969 18.062 16.797 1 95.88 211 LYS B O 1
ATOM 3838 N N . GLY B 1 212 ? 5.555 20.266 17.031 1 97.12 212 GLY B N 1
ATOM 3839 C CA . GLY B 1 212 ? 4.559 20.109 18.094 1 97.12 212 GLY B CA 1
ATOM 3840 C C . GLY B 1 212 ? 3.354 19.297 17.641 1 97.12 212 GLY B C 1
ATOM 3841 O O . GLY B 1 212 ? 2.857 18.453 18.391 1 97.12 212 GLY B O 1
ATOM 3842 N N . SER B 1 213 ? 2.859 19.531 16.438 1 98.62 213 SER B N 1
ATOM 3843 C CA . SER B 1 213 ? 1.689 18.812 15.945 1 98.62 213 SER B CA 1
ATOM 3844 C C . SER B 1 213 ? 1.997 17.328 15.75 1 98.62 213 SER B C 1
ATOM 3846 O O . SER B 1 213 ? 1.214 16.469 16.156 1 98.62 213 SER B O 1
ATOM 3848 N N . HIS B 1 214 ? 3.178 17.016 15.156 1 98.62 214 HIS B N 1
ATOM 3849 C CA . HIS B 1 214 ? 3.605 15.617 15.062 1 98.62 214 HIS B CA 1
ATOM 3850 C C . HIS B 1 214 ? 3.586 14.938 16.422 1 98.62 214 HIS B C 1
ATOM 3852 O O . HIS B 1 214 ? 3 13.867 16.578 1 98.62 214 HIS B O 1
ATOM 3858 N N . ILE B 1 215 ? 4.246 15.594 17.344 1 98.12 215 ILE B N 1
ATOM 3859 C CA . ILE B 1 215 ? 4.441 15 18.672 1 98.12 215 ILE B CA 1
ATOM 3860 C C . ILE B 1 215 ? 3.088 14.758 19.328 1 98.12 215 ILE B C 1
ATOM 3862 O O . ILE B 1 215 ? 2.826 13.664 19.844 1 98.12 215 ILE B O 1
ATOM 3866 N N . ILE B 1 216 ? 2.201 15.711 19.312 1 97.88 216 ILE B N 1
ATOM 3867 C CA . ILE B 1 216 ? 0.898 15.594 19.953 1 97.88 216 ILE B CA 1
ATOM 3868 C C . ILE B 1 216 ? 0.102 14.469 19.312 1 97.88 216 ILE B C 1
ATOM 3870 O O . ILE B 1 216 ? -0.441 13.602 20 1 97.88 216 ILE B O 1
ATOM 3874 N N . LEU B 1 217 ? 0.04 14.438 18.016 1 98.81 217 LEU B N 1
ATOM 3875 C CA . LEU B 1 217 ? -0.765 13.461 17.281 1 98.81 217 LEU B CA 1
ATOM 3876 C C . LEU B 1 217 ? -0.201 12.055 17.453 1 98.81 217 LEU B C 1
ATOM 3878 O O . LEU B 1 217 ? -0.919 11.141 17.859 1 98.81 217 LEU B O 1
ATOM 3882 N N . ASN B 1 218 ? 1.099 11.914 17.188 1 98.81 218 ASN B N 1
ATOM 3883 C CA . ASN B 1 218 ? 1.732 10.602 17.234 1 98.81 218 ASN B CA 1
ATOM 3884 C C . ASN B 1 218 ? 1.79 10.062 18.672 1 98.81 218 ASN B C 1
ATOM 3886 O O . ASN B 1 218 ? 1.675 8.852 18.875 1 98.81 218 ASN B O 1
ATOM 3890 N N . SER B 1 219 ? 1.971 10.938 19.656 1 98.12 219 SER B N 1
ATOM 3891 C CA . SER B 1 219 ? 1.983 10.5 21.047 1 98.12 219 SER B CA 1
ATOM 3892 C C . SER B 1 219 ? 0.628 9.938 21.453 1 98.12 219 SER B C 1
ATOM 3894 O O . SER B 1 219 ? 0.514 9.289 22.5 1 98.12 219 SER B O 1
ATOM 3896 N N . ASN B 1 220 ? -0.378 10.188 20.688 1 98.62 220 ASN B N 1
ATOM 3897 C CA . ASN B 1 220 ? -1.715 9.68 20.969 1 98.62 220 ASN B CA 1
ATOM 3898 C C . ASN B 1 220 ? -2.164 8.656 19.938 1 98.62 220 ASN B C 1
ATOM 3900 O O . ASN B 1 220 ? -3.363 8.445 19.75 1 98.62 220 ASN B O 1
ATOM 3904 N N . ASN B 1 221 ? -1.261 8.07 19.203 1 98.81 221 ASN B N 1
ATOM 3905 C CA . ASN B 1 221 ? -1.449 6.992 18.234 1 98.81 221 ASN B CA 1
ATOM 3906 C C . ASN B 1 221 ? -2.381 7.418 17.109 1 98.81 221 ASN B C 1
ATOM 3908 O O . ASN B 1 221 ? -3.211 6.629 16.656 1 98.81 221 ASN B O 1
ATOM 3912 N N . ILE B 1 222 ? -2.27 8.68 16.75 1 98.94 222 ILE B N 1
ATOM 3913 C CA . ILE B 1 222 ? -2.893 9.188 15.531 1 98.94 222 ILE B CA 1
ATOM 3914 C C . ILE B 1 222 ? -1.859 9.242 14.414 1 98.94 222 ILE B C 1
ATOM 3916 O O . ILE B 1 222 ? -0.814 9.883 14.555 1 98.94 222 ILE B O 1
ATOM 3920 N N . TYR B 1 223 ? -2.119 8.484 13.297 1 98.94 223 TYR B N 1
ATOM 3921 C CA . TYR B 1 223 ? -1.156 8.508 12.203 1 98.94 223 TYR B CA 1
ATOM 3922 C C . TYR B 1 223 ? -1.337 9.742 11.336 1 98.94 223 TYR B C 1
ATOM 3924 O O . TYR B 1 223 ? -2.377 10.406 11.398 1 98.94 223 TYR B O 1
ATOM 3932 N N . ILE B 1 224 ? -0.305 10.086 10.633 1 99 224 ILE B N 1
ATOM 3933 C CA . ILE B 1 224 ? -0.294 11.297 9.828 1 99 224 ILE B CA 1
ATOM 3934 C C . ILE B 1 224 ? -0.04 10.945 8.359 1 99 224 ILE B C 1
ATOM 3936 O O . ILE B 1 224 ? 0.803 10.102 8.055 1 99 224 ILE B O 1
ATOM 3940 N N . LEU B 1 225 ? -0.75 11.547 7.473 1 99 225 LEU B N 1
ATOM 3941 C CA . LEU B 1 225 ? -0.497 11.477 6.035 1 99 225 LEU B CA 1
ATOM 3942 C C . LEU B 1 225 ? 0.086 12.797 5.523 1 99 225 LEU B C 1
ATOM 3944 O O . LEU B 1 225 ? -0.44 13.867 5.82 1 99 225 LEU B O 1
ATOM 3948 N N . GLU B 1 226 ? 1.148 12.68 4.797 1 98.94 226 GLU B N 1
ATOM 3949 C CA . GLU B 1 226 ? 1.766 13.867 4.215 1 98.94 226 GLU B CA 1
ATOM 3950 C C . GLU B 1 226 ? 1.896 13.734 2.699 1 98.94 226 GLU B C 1
ATOM 3952 O O . GLU B 1 226 ? 1.89 12.625 2.166 1 98.94 226 GLU B O 1
ATOM 3957 N N . ASN B 1 227 ? 2.006 14.891 1.997 1 98.88 227 ASN B N 1
ATOM 3958 C CA . ASN B 1 227 ? 2.107 14.953 0.543 1 98.88 227 ASN B CA 1
ATOM 3959 C C . ASN B 1 227 ? 0.88 14.336 -0.129 1 98.88 227 ASN B C 1
ATOM 3961 O O . ASN B 1 227 ? 1.011 13.531 -1.049 1 98.88 227 ASN B O 1
ATOM 3965 N N . ILE B 1 228 ? -0.296 14.703 0.393 1 98.94 228 ILE B N 1
ATOM 3966 C CA . ILE B 1 228 ? -1.521 14.312 -0.296 1 98.94 228 ILE B CA 1
ATOM 3967 C C . ILE B 1 228 ? -1.581 14.992 -1.664 1 98.94 228 ILE B C 1
ATOM 3969 O O . ILE B 1 228 ? -1.336 16.188 -1.78 1 98.94 228 ILE B O 1
ATOM 3973 N N . GLU B 1 229 ? -1.927 14.227 -2.646 1 98.75 229 GLU B N 1
ATOM 3974 C CA . GLU B 1 229 ? -1.89 14.656 -4.043 1 98.75 229 GLU B CA 1
ATOM 3975 C C . GLU B 1 229 ? -3.043 15.602 -4.359 1 98.75 229 GLU B C 1
ATOM 3977 O O . GLU B 1 229 ? -4.035 15.648 -3.631 1 98.75 229 GLU B O 1
ATOM 3982 N N . LYS B 1 230 ? -2.971 16.328 -5.375 1 98.06 230 LYS B N 1
ATOM 3983 C CA . LYS B 1 230 ? -3.852 17.422 -5.77 1 98.06 230 LYS B CA 1
ATOM 3984 C C . LYS B 1 230 ? -5.266 16.922 -6.043 1 98.06 230 LYS B C 1
ATOM 3986 O O . LYS B 1 230 ? -6.219 17.703 -6.047 1 98.06 230 LYS B O 1
ATOM 3991 N N . SER B 1 231 ? -5.422 15.617 -6.285 1 98.5 231 SER B N 1
ATOM 3992 C CA . SER B 1 231 ? -6.758 15.07 -6.512 1 98.5 231 SER B CA 1
ATOM 3993 C C . SER B 1 231 ? -7.664 15.305 -5.309 1 98.5 231 SER B C 1
ATOM 3995 O O . SER B 1 231 ? -8.883 15.18 -5.41 1 98.5 231 SER B O 1
ATOM 3997 N N . ILE B 1 232 ? -7.129 15.75 -4.223 1 98.69 232 ILE B N 1
ATOM 3998 C CA . ILE B 1 232 ? -7.891 16.062 -3.023 1 98.69 232 ILE B CA 1
ATOM 3999 C C . ILE B 1 232 ? -8.883 17.188 -3.326 1 98.69 232 ILE B C 1
ATOM 4001 O O . ILE B 1 232 ? -9.906 17.328 -2.648 1 98.69 232 ILE B O 1
ATOM 4005 N N . PHE B 1 233 ? -8.656 17.969 -4.367 1 98.56 233 PHE B N 1
ATOM 4006 C CA . PHE B 1 233 ? -9.508 19.109 -4.707 1 98.56 233 PHE B CA 1
ATOM 4007 C C . PHE B 1 233 ? -10.812 18.625 -5.348 1 98.56 233 PHE B C 1
ATOM 4009 O O . PHE B 1 233 ? -11.758 19.406 -5.492 1 98.56 233 PHE B O 1
ATOM 4016 N N . THR B 1 234 ? -10.922 17.344 -5.707 1 97.62 234 THR B N 1
ATOM 4017 C CA . THR B 1 234 ? -12.148 16.766 -6.246 1 97.62 234 THR B CA 1
ATOM 4018 C C . THR B 1 234 ? -13.156 16.5 -5.129 1 97.62 234 THR B C 1
ATOM 4020 O O . THR B 1 234 ? -14.359 16.375 -5.387 1 97.62 234 THR B O 1
ATOM 4023 N N . LEU B 1 235 ? -12.703 16.469 -3.914 1 98.19 235 LEU B N 1
ATOM 4024 C CA . LEU B 1 235 ? -13.547 16.016 -2.811 1 98.19 235 LEU B CA 1
ATOM 4025 C C . LEU B 1 235 ? -14.258 17.188 -2.146 1 98.19 235 LEU B C 1
ATOM 4027 O O . LEU B 1 235 ? -13.68 18.266 -1.99 1 98.19 235 LEU B O 1
ATOM 4031 N N . LYS B 1 236 ? -15.461 16.938 -1.764 1 97.94 236 LYS B N 1
ATOM 4032 C CA . LYS B 1 236 ? -16.203 17.844 -0.892 1 97.94 236 LYS B CA 1
ATOM 4033 C C . LYS B 1 236 ? -15.75 17.703 0.559 1 97.94 236 LYS B C 1
ATOM 4035 O O . LYS B 1 236 ? -14.891 16.875 0.87 1 97.94 236 LYS B O 1
ATOM 4040 N N . SER B 1 237 ? -16.359 18.547 1.372 1 98.69 237 SER B N 1
ATOM 4041 C CA . SER B 1 237 ? -15.953 18.609 2.773 1 98.69 237 SER B CA 1
ATOM 4042 C C . SER B 1 237 ? -16.281 17.297 3.498 1 98.69 237 SER B C 1
ATOM 4044 O O . SER B 1 237 ? -15.578 16.922 4.441 1 98.69 237 SER B O 1
ATOM 4046 N N . THR B 1 238 ? -17.375 16.672 3.125 1 98.31 238 THR B N 1
ATOM 4047 C CA . THR B 1 238 ? -17.812 15.422 3.732 1 98.31 238 THR B CA 1
ATOM 4048 C C . THR B 1 238 ? -18.359 14.469 2.672 1 98.31 238 THR B C 1
ATOM 4050 O O . THR B 1 238 ? -18.406 14.805 1.488 1 98.31 238 THR B O 1
ATOM 4053 N N . GLY B 1 239 ? -18.641 13.219 3.059 1 97.31 239 GLY B N 1
ATOM 4054 C CA . GLY B 1 239 ? -19.328 12.297 2.172 1 97.31 239 GLY B CA 1
ATOM 4055 C C . GLY B 1 239 ? -18.406 11.273 1.544 1 97.31 239 GLY B C 1
ATOM 4056 O O . GLY B 1 239 ? -18.859 10.367 0.845 1 97.31 239 GLY B O 1
ATOM 4057 N N . ALA B 1 240 ? -17.094 11.375 1.768 1 98.38 240 ALA B N 1
ATOM 4058 C CA . ALA B 1 240 ? -16.141 10.414 1.234 1 98.38 240 ALA B CA 1
ATOM 4059 C C . ALA B 1 240 ? -15.586 9.516 2.34 1 98.38 240 ALA B C 1
ATOM 4061 O O . ALA B 1 240 ? -15.695 9.844 3.523 1 98.38 240 ALA B O 1
ATOM 4062 N N . THR B 1 241 ? -15.133 8.367 1.991 1 98.56 241 THR B N 1
ATOM 4063 C CA . THR B 1 241 ? -14.328 7.504 2.848 1 98.56 241 THR B CA 1
ATOM 4064 C C . THR B 1 241 ? -12.914 7.363 2.299 1 98.56 241 THR B C 1
ATOM 4066 O O . THR B 1 241 ? -12.672 7.645 1.123 1 98.56 241 THR B O 1
ATOM 4069 N N . ILE B 1 242 ? -12.016 7.023 3.172 1 98.88 242 ILE B N 1
ATOM 4070 C CA . ILE B 1 242 ? -10.625 6.887 2.76 1 98.88 242 ILE B CA 1
ATOM 4071 C C . ILE B 1 242 ? -10.102 5.512 3.166 1 98.88 242 ILE B C 1
ATOM 4073 O O . ILE B 1 242 ? -10.43 5.008 4.242 1 98.88 242 ILE B O 1
ATOM 4077 N N . THR B 1 243 ? -9.328 4.875 2.305 1 98.88 243 THR B N 1
ATOM 4078 C CA . THR B 1 243 ? -8.578 3.645 2.525 1 98.88 243 THR B CA 1
ATOM 4079 C C . THR B 1 243 ? -7.105 3.834 2.168 1 98.88 243 THR B C 1
ATOM 4081 O O . THR B 1 243 ? -6.785 4.375 1.107 1 98.88 243 THR B O 1
ATOM 4084 N N . ILE B 1 244 ? -6.141 3.432 2.934 1 98.62 244 ILE B N 1
ATOM 4085 C CA . ILE B 1 244 ? -4.73 3.781 2.797 1 98.62 244 ILE B CA 1
ATOM 4086 C C . ILE B 1 244 ? -3.908 2.518 2.553 1 98.62 244 ILE B C 1
ATOM 4088 O O . ILE B 1 244 ? -2.99 2.518 1.729 1 98.62 244 ILE B O 1
ATOM 4092 N N . LEU B 1 245 ? -3.92 1.457 3.004 1 98.44 245 LEU B N 1
ATOM 4093 C CA . LEU B 1 245 ? -3.328 0.123 3.035 1 98.44 245 LEU B CA 1
ATOM 4094 C C . LEU B 1 245 ? -1.807 0.202 2.994 1 98.44 245 LEU B C 1
ATOM 4096 O O . LEU B 1 245 ? -1.184 -0.243 2.027 1 98.44 245 LEU B O 1
ATOM 4100 N N . PRO B 1 246 ? -1.151 0.744 4.023 1 98.94 246 PRO B N 1
ATOM 4101 C CA . PRO B 1 246 ? 0.308 0.648 4.105 1 98.94 246 PRO B CA 1
ATOM 4102 C C . PRO B 1 246 ? 0.801 -0.796 4.168 1 98.94 246 PRO B C 1
ATOM 4104 O O . PRO B 1 246 ? 0.084 -1.677 4.652 1 98.94 246 PRO B O 1
ATOM 4107 N N . LEU B 1 247 ? 2.037 -0.987 3.611 1 98.88 247 LEU B N 1
ATOM 4108 C CA . LEU B 1 247 ? 2.68 -2.27 3.879 1 98.88 247 LEU B CA 1
ATOM 4109 C C . LEU B 1 247 ? 2.738 -2.545 5.379 1 98.88 247 LEU B C 1
ATOM 4111 O O . LEU B 1 247 ? 2.811 -1.612 6.184 1 98.88 247 LEU B O 1
ATOM 4115 N N . LYS B 1 248 ? 2.676 -3.785 5.707 1 98.56 248 LYS B N 1
ATOM 4116 C CA . LYS B 1 248 ? 2.719 -4.172 7.113 1 98.56 248 LYS B CA 1
ATOM 4117 C C . LYS B 1 248 ? 4.156 -4.199 7.633 1 98.56 248 LYS B C 1
ATOM 4119 O O . LYS B 1 248 ? 4.656 -5.25 8.031 1 98.56 248 LYS B O 1
ATOM 4124 N N . LEU B 1 249 ? 4.844 -3.084 7.719 1 98.88 249 LEU B N 1
ATOM 4125 C CA . LEU B 1 249 ? 6.258 -2.961 8.047 1 98.88 249 LEU B CA 1
ATOM 4126 C C . LEU B 1 249 ? 6.473 -2.977 9.555 1 98.88 249 LEU B C 1
ATOM 4128 O O . LEU B 1 249 ? 6.137 -2.01 10.242 1 98.88 249 LEU B O 1
ATOM 4132 N N . ALA B 1 250 ? 7.035 -4.016 10 1 98.62 250 ALA B N 1
ATOM 4133 C CA . ALA B 1 250 ? 7.379 -4.078 11.422 1 98.62 250 ALA B CA 1
ATOM 4134 C C . ALA B 1 250 ? 8.414 -3.016 11.781 1 98.62 250 ALA B C 1
ATOM 4136 O O . ALA B 1 250 ? 9.359 -2.777 11.023 1 98.62 250 ALA B O 1
ATOM 4137 N N . ASP B 1 251 ? 8.148 -2.25 12.836 1 98.56 251 ASP B N 1
ATOM 4138 C CA . ASP B 1 251 ? 9.086 -1.35 13.5 1 98.56 251 ASP B CA 1
ATOM 4139 C C . ASP B 1 251 ? 9.266 -0.058 12.703 1 98.56 251 ASP B C 1
ATOM 4141 O O . ASP B 1 251 ? 9.938 0.87 13.164 1 98.56 251 ASP B O 1
ATOM 4145 N N . ALA B 1 252 ? 8.68 0.04 11.531 1 98.88 252 ALA B N 1
ATOM 4146 C CA . ALA B 1 252 ? 8.914 1.201 10.68 1 98.88 252 ALA B CA 1
ATOM 4147 C C . ALA B 1 252 ? 8.148 2.418 11.188 1 98.88 252 ALA B C 1
ATOM 4149 O O . ALA B 1 252 ? 7.004 2.295 11.633 1 98.88 252 ALA B O 1
ATOM 4150 N N . SER B 1 253 ? 8.734 3.604 11.016 1 98.81 253 SER B N 1
ATOM 4151 C CA . SER B 1 253 ? 8.141 4.867 11.438 1 98.81 253 SER B CA 1
ATOM 4152 C C . SER B 1 253 ? 7.297 5.484 10.328 1 98.81 253 SER B C 1
ATOM 4154 O O . SER B 1 253 ? 6.516 6.406 10.57 1 98.81 253 SER B O 1
ATOM 4156 N N . GLY B 1 254 ? 7.469 5.047 9.156 1 98.81 254 GLY B N 1
ATOM 4157 C CA . GLY B 1 254 ? 6.715 5.535 8.008 1 98.81 254 GLY B CA 1
ATOM 4158 C C . GLY B 1 254 ? 6.555 4.496 6.914 1 98.81 254 GLY B C 1
ATOM 4159 O O . GLY B 1 254 ? 7.102 3.396 7.008 1 98.81 254 GLY B O 1
ATOM 4160 N N . CYS B 1 255 ? 5.812 4.867 5.965 1 98.88 255 CYS B N 1
ATOM 4161 C CA . CYS B 1 255 ? 5.566 4.027 4.797 1 98.88 255 CYS B CA 1
ATOM 4162 C C . CYS B 1 255 ? 4.977 4.844 3.654 1 98.88 255 CYS B C 1
ATOM 4164 O O . CYS B 1 255 ? 3.953 5.508 3.822 1 98.88 255 CYS B O 1
ATOM 4166 N N . PRO B 1 256 ? 5.613 4.824 2.473 1 98.88 256 PRO B N 1
ATOM 4167 C CA . PRO B 1 256 ? 4.863 5.316 1.314 1 98.88 256 PRO B CA 1
ATOM 4168 C C . PRO B 1 256 ? 3.549 4.57 1.104 1 98.88 256 PRO B C 1
ATOM 4170 O O . PRO B 1 256 ? 3.471 3.365 1.344 1 98.88 256 PRO B O 1
ATOM 4173 N N . VAL B 1 257 ? 2.525 5.312 0.758 1 98.94 257 VAL B N 1
ATOM 4174 C CA . VAL B 1 257 ? 1.201 4.715 0.637 1 98.94 257 VAL B CA 1
ATOM 4175 C C . VAL B 1 257 ? 0.497 5.262 -0.603 1 98.94 257 VAL B C 1
ATOM 4177 O O . VAL B 1 257 ? 0.966 6.227 -1.215 1 98.94 257 VAL B O 1
ATOM 4180 N N . ARG B 1 258 ? -0.593 4.617 -0.974 1 98.88 258 ARG B N 1
ATOM 4181 C CA . ARG B 1 258 ? -1.496 5.035 -2.041 1 98.88 258 ARG B CA 1
ATOM 4182 C C . ARG B 1 258 ? -2.924 5.184 -1.523 1 98.88 258 ARG B C 1
ATOM 4184 O O . ARG B 1 258 ? -3.795 4.379 -1.859 1 98.88 258 ARG B O 1
ATOM 4191 N N . PRO B 1 259 ? -3.199 6.238 -0.699 1 98.94 259 PRO B N 1
ATOM 4192 C CA . PRO B 1 259 ? -4.57 6.414 -0.215 1 98.94 259 PRO B CA 1
ATOM 4193 C C . PRO B 1 259 ? -5.566 6.66 -1.345 1 98.94 259 PRO B C 1
ATOM 4195 O O . PRO B 1 259 ? -5.258 7.383 -2.297 1 98.94 259 PRO B O 1
ATOM 4198 N N . ILE B 1 260 ? -6.719 6.02 -1.216 1 98.88 260 ILE B N 1
ATOM 4199 C CA . ILE B 1 260 ? -7.816 6.305 -2.131 1 98.88 260 ILE B CA 1
ATOM 4200 C C . ILE B 1 260 ? -9.016 6.832 -1.347 1 98.88 260 ILE B C 1
ATOM 4202 O O . ILE B 1 260 ? -9.227 6.457 -0.192 1 98.88 260 ILE B O 1
ATOM 4206 N N . ALA B 1 261 ? -9.734 7.676 -1.932 1 98.75 261 ALA B N 1
ATOM 4207 C CA . ALA B 1 261 ? -11.008 8.148 -1.403 1 98.75 261 ALA B CA 1
ATOM 4208 C C . ALA B 1 261 ? -12.164 7.707 -2.297 1 98.75 261 ALA B C 1
ATOM 4210 O O . ALA B 1 261 ? -12.039 7.699 -3.523 1 98.75 261 ALA B O 1
ATOM 4211 N N . GLU B 1 262 ? -13.211 7.312 -1.709 1 97.88 262 GLU B N 1
ATOM 4212 C CA . GLU B 1 262 ? -14.43 6.934 -2.418 1 97.88 262 GLU B CA 1
ATOM 4213 C C . GLU B 1 262 ? -15.609 7.801 -1.995 1 97.88 262 GLU B C 1
ATOM 4215 O O . GLU B 1 262 ? -15.75 8.141 -0.817 1 97.88 262 GLU B O 1
ATOM 4220 N N . TYR B 1 263 ? -16.375 8.242 -2.986 1 96.81 263 TYR B N 1
ATOM 4221 C CA . TYR B 1 263 ? -17.531 9.094 -2.744 1 96.81 263 TYR B CA 1
ATOM 4222 C C . TYR B 1 263 ? -18.625 8.836 -3.779 1 96.81 263 TYR B C 1
ATO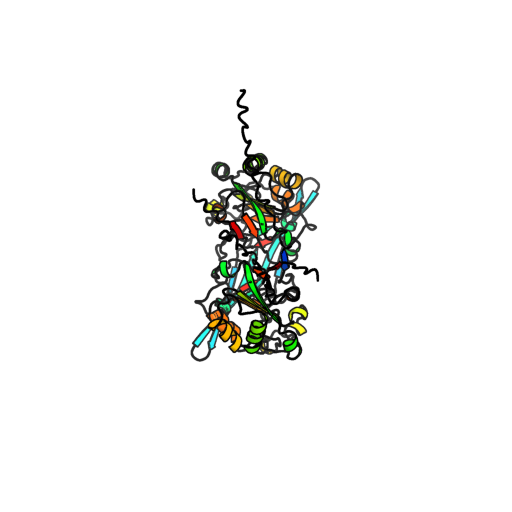M 4224 O O . TYR B 1 263 ? -18.359 8.242 -4.828 1 96.81 263 TYR B O 1
ATOM 4232 N N . ASN B 1 264 ? -19.875 9.141 -3.443 1 92.75 264 ASN B N 1
ATOM 4233 C CA . ASN B 1 264 ? -20.984 9.008 -4.383 1 92.75 264 ASN B CA 1
ATOM 4234 C C . ASN B 1 264 ? -21.125 10.234 -5.273 1 92.75 264 ASN B C 1
ATOM 4236 O O . ASN B 1 264 ? -21.031 11.367 -4.793 1 92.75 264 ASN B O 1
ATOM 4240 N N . ASP B 1 265 ? -21 10 -6.535 1 82.06 265 ASP B N 1
ATOM 4241 C CA . ASP B 1 265 ? -21.172 11.102 -7.477 1 82.06 265 ASP B CA 1
ATOM 4242 C C . ASP B 1 265 ? -22.609 11.633 -7.449 1 82.06 265 ASP B C 1
ATOM 4244 O O . ASP B 1 265 ? -23.547 10.898 -7.75 1 82.06 265 ASP B O 1
ATOM 4248 N N . ASN B 1 266 ? -23.172 12.18 -6.445 1 63.72 266 ASN B N 1
ATOM 4249 C CA . ASN B 1 266 ? -24.531 12.695 -6.52 1 63.72 266 ASN B CA 1
ATOM 4250 C C . ASN B 1 266 ? -24.688 13.711 -7.648 1 63.72 266 ASN B C 1
ATOM 4252 O O . ASN B 1 266 ? -24.078 14.773 -7.621 1 63.72 266 ASN B O 1
ATOM 4256 N N . HIS B 1 267 ? -24.531 13.461 -8.891 1 49.66 267 HIS B N 1
ATOM 4257 C CA . HIS B 1 267 ? -25.062 14.43 -9.844 1 49.66 267 HIS B CA 1
ATOM 4258 C C . HIS B 1 267 ? -26.406 14.969 -9.383 1 49.66 267 HIS B C 1
ATOM 4260 O O . HIS B 1 267 ? -27.391 14.219 -9.312 1 49.66 267 HIS B O 1
ATOM 4266 N N . ASP B 1 268 ? -26.547 15.727 -8.422 1 40.28 268 ASP B N 1
ATOM 4267 C CA . ASP B 1 268 ? -27.766 16.531 -8.305 1 40.28 268 ASP B CA 1
ATOM 4268 C C . ASP B 1 268 ? -28.141 17.141 -9.656 1 40.28 268 ASP B C 1
ATOM 4270 O O . ASP B 1 268 ? -27.328 17.797 -10.305 1 40.28 268 ASP B O 1
ATOM 4274 N N . GLU B 1 269 ? -28.953 16.438 -10.469 1 37.25 269 GLU B N 1
ATOM 4275 C CA . GLU B 1 269 ? -29.844 17.203 -11.359 1 37.25 269 GLU B CA 1
ATOM 4276 C C . GLU B 1 269 ? -30.406 18.438 -10.664 1 37.25 269 GLU B C 1
ATOM 4278 O O . GLU B 1 269 ? -31.219 18.312 -9.742 1 37.25 269 GLU B O 1
ATOM 4283 N N . SER B 1 270 ? -29.531 19.375 -10.227 1 29.55 270 SER B N 1
ATOM 4284 C CA . SER B 1 270 ? -30.266 20.625 -10.367 1 29.55 270 SER B CA 1
ATOM 4285 C C . SER B 1 270 ? -30.609 20.906 -11.828 1 29.55 270 SER B C 1
ATOM 4287 O O . SER B 1 270 ? -29.844 20.562 -12.727 1 29.55 270 SER B O 1
#

Secondary structure (DSSP, 8-state):
--------------------------EEEEE-S--BSTT--B-TTSPPPEEEEEEEEEEETTEEEEEEEEEEEEETTBSSEEE-THHHH-TTS--GGGS-GGGTSSEEEEEEE-HHHHHH-TT-EE-HHHHHHHHHHH-SPPTT-EEEEE-SGGGGTT-HHHHHS-SSS-GGG----EE-HHHHHHHHHH---SEEEESSS-SS-TT-TT-HHHHHHHTTT-EEEES--GGGGG--SSSEEEE-----BTT-SEEE---EEEEE------/--------------------------EEEEE-S--BSTT--B-TTSPPPEEEEEEEEEEETTEEEEEEEEEEEEETTBSSEEE-THHHH-TTS--GGGS-GGGTSSEEEEEEE-HHHHHH-TT-EE-HHHHHHHHHHH-SPPTT-EEEEE-SGGGGTT-HHHHHS-SSS-GGG----EE-HHHHHHHHHH---SEEEESSS-SS-TT-TT-HHHHHHHTTT-EEEES--GGGGG--SSSEEEE-----BTT-SEEE---EEEEE------

pLDDT: mean 90.55, std 19.51, range [28.94, 99.0]

Foldseek 3Di:
DPPPPPPPPPPPPPPPPPPPPVPPQPKDKDWFWDDDDQLFDFQLQWDTKDKAKDWDWDDDPPDIDIDIDIDIDTAQRTTWKKFWLCQQQNDPFDAPLRQDQLLFPFAWEFEQEDQVVCVVPQAAACELVSQVVLCVVVNDDDASHEYEYEHVLLVCPPPPCSQQVDPHSDLCNGTHYAHDLNNLQCCLVVHHYQEYEYLGNDNHGSNRPVNNSSNSQSNSRYMYIYNTHPCCVVDDRTAKTKHWDFDSDPPHRMHRTTMMIIGRPPPPPD/DPPPPPPPPPPPPPPPPPPPPVPPQPKDKDWFWDDDDQLFDFQLQWDTKDKAKDWDWDDDPPDIDIDIDIDIDTAQRTTWKKFWLCLQQNQPFDAPLRQDQLLFPFAWEFEQEPQVVCVVPQAAADELVSQVVLCVVVNDDDASHEYEYEHVLLVCPPPPCSQQVDPHSDLCNGTHYAHDLNNLLCCLVVHHYQEYEYLGNDNHGSNRPPNNSSNSQSNSRYMYIYNTHPCCVVDDRTAKTKHWDFDSDPPHRMHRTTMMIIGRPPPPPD

Sequence (540 aa):
MTLLSLIGIYLLLVLKPLFFVQISAHRMTIDLSYKMDAKIMKWITARPYELRILSRDKKIGNQTIRIQSDETFMSTHTGTHLDAPIHFGGQDKWSVADIPLKNLINRPLAVIDVVDKASHQLDYLATVRDLEEWEKINGKILIDSVIIIRTGWSQRWPNKLEYFGTETNDPKQAHFPGLHPKAAKWLVEQRQIVGIGIDGPSIDCGQCNGKGSHIILNSNNIYILENIEKSIFTLKSTGATITILPLKLADASGCPVRPIAEYNDNHDESMTLLSLIGIYLLLVLKPLFFVQISAHRMTIDLSYKMDAKIMKWITARPYELRILSRDKKIGNQTIRIQSDETFMSTHTGTHLDAPIHFGGQDKWSVADIPLKNLINRPLAVIDVVDKASHQLDYLATVRDLEEWEKINGKILIDSVIIIRTGWSQRWPNKLEYFGTETNDPKQAHFPGLHPKAAKWLVEQRQIVGIGIDGPSIDCGQCNGKGSHIILNSNNIYILENIEKSIFTLKSTGATITILPLKLADASGCPVRPIAEYNDNHDES

InterPro domains:
  IPR007325 Kynurenine formamidase/cyclase-like [PF04199] (30-204)
  IPR007325 Kynurenine formamidase/cyclase-like [PTHR31118] (25-261)
  IPR037175 Kynurenine formamidase superfamily [G3DSA:3.50.30.50] (17-262)
  IPR037175 Kynurenine formamidase superfamily [SSF102198] (29-262)